Protein AF-A0A356BZ86-F1 (afdb_monomer)

Radius of gyration: 34.27 Å; Cα contacts (8 Å, |Δi|>4): 1468; chains: 1; bounding box: 100×62×90 Å

Structure (mmCIF, N/CA/C/O backbone):
data_AF-A0A356BZ86-F1
#
_entry.id   AF-A0A356BZ86-F1
#
loop_
_atom_site.group_PDB
_atom_site.id
_atom_site.type_symbol
_atom_site.label_atom_id
_atom_site.label_alt_id
_atom_site.label_comp_id
_atom_site.label_asym_id
_atom_site.label_entity_id
_atom_site.label_seq_id
_atom_site.pdbx_PDB_ins_code
_atom_site.Cartn_x
_atom_site.Cartn_y
_atom_site.Cartn_z
_atom_site.occupancy
_atom_site.B_iso_or_equiv
_atom_site.auth_seq_id
_atom_site.auth_comp_id
_atom_site.auth_asym_id
_atom_site.auth_atom_id
_atom_site.pdbx_PDB_model_num
ATOM 1 N N . MET A 1 1 ? -15.240 26.968 10.971 1.00 77.94 1 MET A N 1
ATOM 2 C CA . MET A 1 1 ? -14.018 27.022 10.134 1.00 77.94 1 MET A CA 1
ATOM 3 C C . MET A 1 1 ? -12.822 26.369 10.818 1.00 77.94 1 MET A C 1
ATOM 5 O O . MET A 1 1 ? -12.340 25.398 10.260 1.00 77.94 1 MET A O 1
ATOM 9 N N . PHE A 1 2 ? -12.361 26.828 11.994 1.00 88.19 2 PHE A N 1
ATOM 10 C CA . PHE A 1 2 ? -11.253 26.164 12.712 1.00 88.19 2 PHE A CA 1
ATOM 11 C C . PHE A 1 2 ? -11.551 24.690 13.032 1.00 88.19 2 PHE A C 1
ATOM 13 O O . PHE A 1 2 ? -10.760 23.823 12.690 1.00 88.19 2 PHE A O 1
ATOM 20 N N . GLU A 1 3 ? -12.741 24.412 13.564 1.00 87.81 3 GLU A N 1
ATOM 21 C CA . GLU A 1 3 ? -13.238 23.054 13.823 1.00 87.81 3 GLU A CA 1
ATOM 22 C C . GLU A 1 3 ? -13.170 22.153 12.575 1.00 87.81 3 GLU A C 1
ATOM 24 O O . GLU A 1 3 ? -12.602 21.067 12.616 1.00 87.81 3 GLU A O 1
ATOM 29 N N . ASN A 1 4 ? -13.647 22.643 11.422 1.00 91.81 4 ASN A N 1
ATOM 30 C CA . ASN A 1 4 ? -13.564 21.908 10.160 1.00 91.81 4 ASN A CA 1
ATOM 31 C C . ASN A 1 4 ? -12.112 21.606 9.767 1.00 91.81 4 ASN A C 1
ATOM 33 O O . ASN A 1 4 ? -11.821 20.534 9.245 1.00 91.81 4 ASN A O 1
ATOM 37 N N . LEU A 1 5 ? -11.199 22.559 9.972 1.00 92.50 5 LEU A N 1
ATOM 38 C CA . LEU A 1 5 ? -9.785 22.362 9.667 1.00 92.50 5 LEU A CA 1
ATOM 39 C C . LEU A 1 5 ? -9.164 21.313 10.588 1.00 92.50 5 LEU A C 1
ATOM 41 O O . LEU A 1 5 ? -8.425 20.471 10.089 1.00 92.50 5 LEU A O 1
ATOM 45 N N . ALA A 1 6 ? -9.487 21.328 11.882 1.00 92.69 6 ALA A N 1
ATOM 46 C CA . ALA A 1 6 ? -9.003 20.338 12.840 1.00 92.69 6 ALA A CA 1
ATOM 47 C C . ALA A 1 6 ? -9.499 18.925 12.494 1.00 92.69 6 ALA A C 1
ATOM 49 O O . ALA A 1 6 ? -8.680 18.015 12.342 1.00 92.69 6 ALA A O 1
ATOM 50 N N . ALA A 1 7 ? -10.805 18.770 12.243 1.00 93.00 7 ALA A N 1
ATOM 51 C CA . ALA A 1 7 ? -11.399 17.496 11.841 1.00 93.00 7 ALA A CA 1
ATOM 52 C C . ALA A 1 7 ? -10.799 16.985 10.522 1.00 93.00 7 ALA A C 1
ATOM 54 O O . ALA A 1 7 ? -10.361 15.837 10.432 1.00 93.00 7 ALA A O 1
ATOM 55 N N . LYS A 1 8 ? -10.676 17.855 9.510 1.00 95.50 8 LYS A N 1
ATOM 56 C CA . LYS A 1 8 ? -10.044 17.497 8.234 1.00 95.50 8 LYS A CA 1
ATOM 57 C C . LYS A 1 8 ? -8.578 17.106 8.416 1.00 95.50 8 LYS A C 1
ATOM 59 O O . LYS A 1 8 ? -8.163 16.078 7.893 1.00 95.50 8 LYS A O 1
ATOM 64 N N . ALA A 1 9 ? -7.785 17.916 9.113 1.00 96.12 9 ALA A N 1
ATOM 65 C CA . ALA A 1 9 ? -6.354 17.677 9.283 1.00 96.12 9 ALA A CA 1
ATOM 66 C C . ALA A 1 9 ? -6.090 16.380 10.058 1.00 96.12 9 ALA A C 1
ATOM 68 O O . ALA A 1 9 ? -5.266 15.576 9.625 1.00 96.12 9 ALA A O 1
ATOM 69 N N . GLY A 1 10 ? -6.837 16.144 11.143 1.00 95.62 10 GLY A N 1
ATOM 70 C CA . GLY A 1 10 ? -6.778 14.894 11.897 1.00 95.62 10 GLY A CA 1
ATOM 71 C C . GLY A 1 10 ? -7.154 13.688 11.036 1.00 95.62 10 GLY A C 1
ATOM 72 O O . GLY A 1 10 ? -6.428 12.701 11.024 1.00 95.62 10 GLY A O 1
ATOM 73 N N . GLY A 1 11 ? -8.223 13.793 10.242 1.00 97.12 11 GLY A N 1
ATOM 74 C CA . GLY A 1 11 ? -8.648 12.718 9.343 1.00 97.12 11 GLY A CA 1
ATOM 75 C C . GLY A 1 11 ? -7.636 12.429 8.228 1.00 97.12 11 GLY A C 1
ATOM 76 O O . GLY A 1 11 ? -7.368 11.268 7.929 1.00 97.12 11 GLY A O 1
ATOM 77 N N . VAL A 1 12 ? -7.015 13.466 7.652 1.00 98.50 12 VAL A N 1
ATOM 78 C CA . VAL A 1 12 ? -5.921 13.321 6.673 1.00 98.50 12 VAL A CA 1
ATOM 79 C C . VAL A 1 12 ? -4.730 12.602 7.291 1.00 98.50 12 VAL A C 1
ATOM 81 O O . VAL A 1 12 ? -4.177 11.701 6.665 1.00 98.50 12 VAL A O 1
ATOM 84 N N . LEU A 1 13 ? -4.344 12.974 8.512 1.00 98.06 13 LEU A N 1
ATOM 85 C CA . LEU A 1 13 ? -3.252 12.318 9.220 1.00 98.06 13 LEU A CA 1
ATOM 86 C C . LEU A 1 13 ? -3.573 10.838 9.474 1.00 98.06 13 LEU A C 1
ATOM 88 O O . LEU A 1 13 ? -2.771 9.977 9.121 1.00 98.06 13 LEU A O 1
ATOM 92 N N . SER A 1 14 ? -4.761 10.534 10.004 1.00 97.62 14 SER A N 1
ATOM 93 C CA . SER A 1 14 ? -5.192 9.158 10.270 1.00 97.62 14 SER A CA 1
ATOM 94 C C . SER A 1 14 ? -5.245 8.299 9.006 1.00 97.62 14 SER A C 1
ATOM 96 O O . SER A 1 14 ? -4.733 7.181 9.015 1.00 97.62 14 SER A O 1
ATOM 98 N N . LEU A 1 15 ? -5.805 8.812 7.905 1.00 98.50 15 LEU A N 1
ATOM 99 C CA . LEU A 1 15 ? -5.862 8.065 6.648 1.00 98.50 15 LEU A CA 1
ATOM 100 C C . LEU A 1 15 ? -4.471 7.879 6.029 1.00 98.50 15 LEU A C 1
ATOM 102 O O . LEU A 1 15 ? -4.151 6.784 5.581 1.00 98.50 15 LEU A O 1
ATOM 106 N N . ARG A 1 16 ? -3.607 8.900 6.044 1.00 97.69 16 ARG A N 1
ATOM 107 C CA . ARG A 1 16 ? -2.224 8.744 5.565 1.00 97.69 16 ARG A CA 1
ATOM 108 C C . ARG A 1 16 ? -1.456 7.703 6.369 1.00 97.69 16 ARG A C 1
ATOM 110 O O . ARG A 1 16 ? -0.742 6.918 5.763 1.00 97.69 16 ARG A O 1
ATOM 117 N N . HIS A 1 17 ? -1.628 7.662 7.690 1.00 97.44 17 HIS A N 1
ATOM 118 C CA . HIS A 1 17 ? -1.017 6.622 8.518 1.00 97.44 17 HIS A CA 1
ATOM 119 C C . HIS A 1 17 ? -1.532 5.226 8.179 1.00 97.44 17 HIS A C 1
ATOM 121 O O . HIS A 1 17 ? -0.727 4.307 8.085 1.00 97.44 17 HIS A O 1
ATOM 127 N N . LEU A 1 18 ? -2.842 5.060 7.964 1.00 97.25 18 LEU A N 1
ATOM 128 C CA . LEU A 1 18 ? -3.399 3.782 7.517 1.00 97.25 18 LEU A CA 1
ATOM 129 C C . LEU A 1 18 ? -2.769 3.339 6.191 1.00 97.25 18 LEU A C 1
ATOM 131 O O . LEU A 1 18 ? -2.313 2.205 6.098 1.00 97.25 18 LEU A O 1
ATOM 135 N N . LEU A 1 19 ? -2.728 4.231 5.198 1.00 95.56 19 LEU A N 1
ATOM 136 C CA . LEU A 1 19 ? -2.209 3.921 3.864 1.00 95.56 19 LEU A CA 1
ATOM 137 C C . LEU A 1 19 ? -0.708 3.608 3.902 1.00 95.56 19 LEU A C 1
ATOM 139 O O . LEU A 1 19 ? -0.278 2.596 3.365 1.00 95.56 19 LEU A O 1
ATOM 143 N N . TRP A 1 20 ? 0.070 4.443 4.595 1.00 93.06 20 TRP A N 1
ATOM 144 C CA . TRP A 1 20 ? 1.521 4.306 4.707 1.00 93.06 20 TRP A CA 1
ATOM 145 C C . TRP A 1 20 ? 1.938 3.063 5.495 1.00 93.06 20 TRP A C 1
ATOM 147 O O . TRP A 1 20 ? 2.790 2.311 5.047 1.00 93.06 20 TRP A O 1
ATOM 157 N N . ASN A 1 21 ? 1.348 2.826 6.670 1.00 90.94 21 ASN A N 1
ATOM 158 C CA . ASN A 1 21 ? 1.785 1.739 7.553 1.00 90.94 21 ASN A CA 1
ATOM 159 C C . ASN A 1 21 ? 1.389 0.344 7.048 1.00 90.94 21 ASN A C 1
ATOM 161 O O . ASN A 1 21 ? 1.804 -0.645 7.644 1.00 90.94 21 ASN A O 1
ATOM 165 N N . ASN A 1 22 ? 0.538 0.264 6.022 1.00 86.62 22 ASN A N 1
ATOM 166 C CA . ASN A 1 22 ? 0.041 -0.995 5.471 1.00 86.62 22 ASN A CA 1
ATOM 167 C C . ASN A 1 22 ? 0.338 -1.132 3.969 1.00 86.62 22 ASN A C 1
ATOM 169 O O . ASN A 1 22 ? -0.244 -2.008 3.337 1.00 86.62 22 ASN A O 1
ATOM 173 N N . ASP A 1 23 ? 1.185 -0.261 3.405 1.00 85.75 23 ASP A N 1
ATOM 174 C CA . ASP A 1 23 ? 1.565 -0.264 1.984 1.00 85.75 23 ASP A CA 1
ATOM 175 C C . ASP A 1 23 ? 0.353 -0.302 1.026 1.00 85.75 23 ASP A C 1
ATOM 177 O O . ASP A 1 23 ? 0.326 -1.025 0.031 1.00 85.75 23 ASP A O 1
ATOM 181 N N . ILE A 1 24 ? -0.692 0.473 1.340 1.00 89.75 24 ILE A N 1
ATOM 182 C CA . ILE A 1 24 ? -1.927 0.524 0.546 1.00 89.75 24 ILE A CA 1
ATOM 183 C C . ILE A 1 24 ? -1.834 1.674 -0.453 1.00 89.75 24 ILE A C 1
ATOM 185 O O . ILE A 1 24 ? -1.752 2.841 -0.055 1.00 89.75 24 ILE A O 1
ATOM 189 N N . ASP A 1 25 ? -1.947 1.365 -1.748 1.00 90.56 25 ASP A N 1
ATOM 190 C CA . ASP A 1 25 ? -2.087 2.387 -2.784 1.00 90.56 25 ASP A CA 1
ATOM 191 C C . ASP A 1 25 ? -3.388 3.189 -2.568 1.00 90.56 25 ASP A C 1
ATOM 193 O O . ASP A 1 25 ? -4.488 2.625 -2.656 1.00 90.56 25 ASP A O 1
ATOM 197 N N . PRO A 1 26 ? -3.303 4.514 -2.328 1.00 91.81 26 PRO A N 1
ATOM 198 C CA . PRO A 1 26 ? -4.475 5.359 -2.144 1.00 91.81 26 PRO A CA 1
ATOM 199 C C . PRO A 1 26 ? -5.478 5.286 -3.304 1.00 91.81 26 PRO A C 1
ATOM 201 O O . PRO A 1 26 ? -6.674 5.475 -3.070 1.00 91.81 26 PRO A O 1
ATOM 204 N N . ALA A 1 27 ? -5.025 5.028 -4.539 1.00 93.81 27 ALA A N 1
ATOM 205 C CA . ALA A 1 27 ? -5.895 4.961 -5.715 1.00 93.81 27 ALA A CA 1
ATOM 206 C C . ALA A 1 27 ? -6.819 3.732 -5.718 1.00 93.81 27 ALA A C 1
ATOM 208 O O . ALA A 1 27 ? -7.814 3.726 -6.440 1.00 93.81 27 ALA A O 1
ATOM 209 N N . THR A 1 28 ? -6.547 2.730 -4.880 1.00 95.06 28 THR A N 1
ATOM 210 C CA . THR A 1 28 ? -7.402 1.543 -4.732 1.00 95.06 28 THR A CA 1
ATOM 211 C C . THR A 1 28 ? -8.644 1.785 -3.875 1.00 95.06 28 THR A C 1
ATOM 213 O O . THR A 1 28 ? -9.505 0.912 -3.813 1.00 95.06 28 THR A O 1
ATOM 216 N N . VAL A 1 29 ? -8.746 2.932 -3.191 1.00 97.81 29 VAL A N 1
ATOM 217 C CA . VAL A 1 29 ? -9.903 3.286 -2.357 1.00 97.81 29 VAL A CA 1
ATOM 218 C C . VAL A 1 29 ? -11.045 3.789 -3.240 1.00 97.81 29 VAL A C 1
ATOM 220 O O . VAL A 1 29 ? -10.889 4.787 -3.943 1.00 97.81 29 VAL A O 1
ATOM 223 N N . ASP A 1 30 ? -12.214 3.154 -3.142 1.00 97.69 30 ASP A N 1
ATOM 224 C CA . ASP A 1 30 ? -13.394 3.495 -3.952 1.00 97.69 30 ASP A CA 1
ATOM 225 C C . ASP A 1 30 ? -14.344 4.461 -3.229 1.00 97.69 30 ASP A C 1
ATOM 227 O O . ASP A 1 30 ? -15.031 5.289 -3.840 1.00 97.69 30 ASP A O 1
ATOM 231 N N . TYR A 1 31 ? -14.414 4.347 -1.900 1.00 98.56 31 TYR A N 1
ATOM 232 C CA . TYR A 1 31 ? -15.347 5.119 -1.090 1.00 98.56 31 TYR A CA 1
ATOM 233 C C . TYR A 1 31 ? -14.775 5.451 0.284 1.00 98.56 31 TYR A C 1
ATOM 235 O O . TYR A 1 31 ? -14.094 4.637 0.907 1.00 98.56 31 TYR A O 1
ATOM 243 N N . ILE A 1 32 ? -15.089 6.641 0.786 1.00 98.75 32 ILE A N 1
ATOM 244 C CA . ILE A 1 32 ? -14.706 7.091 2.123 1.00 98.75 32 ILE A CA 1
ATOM 245 C C . ILE A 1 32 ? -15.975 7.429 2.909 1.00 98.75 32 ILE A C 1
ATOM 247 O O . ILE A 1 32 ? -16.809 8.215 2.458 1.00 98.75 32 ILE A O 1
ATOM 251 N N . ILE A 1 33 ? -16.103 6.850 4.100 1.00 98.31 33 ILE A N 1
ATOM 252 C CA . ILE A 1 33 ? -17.091 7.227 5.107 1.00 98.31 33 ILE A CA 1
ATOM 253 C C . ILE A 1 33 ? -16.356 7.964 6.214 1.00 98.31 33 ILE A C 1
ATOM 255 O O . ILE A 1 33 ? -15.575 7.373 6.962 1.00 98.31 33 ILE A O 1
ATOM 259 N N . GLU A 1 34 ? -16.603 9.261 6.325 1.00 97.06 34 GLU A N 1
ATOM 260 C CA . GLU A 1 34 ? -16.052 10.045 7.419 1.00 97.06 34 GLU A CA 1
ATOM 261 C C . GLU A 1 34 ? -17.035 10.059 8.596 1.00 97.06 34 GLU A C 1
ATOM 263 O O . GLU A 1 34 ? -18.243 10.182 8.405 1.00 97.06 34 GLU A O 1
ATOM 268 N N . THR A 1 35 ? -16.541 9.884 9.821 1.00 94.75 35 THR A N 1
ATOM 269 C CA . THR A 1 35 ? -17.389 9.630 10.993 1.00 94.75 35 THR A CA 1
ATOM 270 C C . THR A 1 35 ? -16.992 10.383 12.261 1.00 94.75 35 THR A C 1
ATOM 272 O O . THR A 1 35 ? -17.384 9.974 13.362 1.00 94.75 35 THR A O 1
ATOM 275 N N . SER A 1 36 ? -16.239 11.477 12.146 1.00 91.50 36 SER A N 1
ATOM 276 C CA . SER A 1 36 ? -16.062 12.385 13.280 1.00 91.50 36 SER A CA 1
ATOM 277 C C . SER A 1 36 ? -17.399 12.974 13.726 1.00 91.50 36 SER A C 1
ATOM 279 O O . SER A 1 36 ? -18.423 12.918 13.042 1.00 91.50 36 SER A O 1
ATOM 281 N N . GLU A 1 37 ? -17.404 13.543 14.921 1.00 86.50 37 GLU A N 1
ATOM 282 C CA . GLU A 1 37 ? -18.578 14.206 15.478 1.00 86.50 37 GLU A CA 1
ATOM 283 C C . GLU A 1 37 ? -18.874 15.586 14.862 1.00 86.50 37 GLU A C 1
ATOM 285 O O . GLU A 1 37 ? -19.966 16.114 15.077 1.00 86.50 37 GLU A O 1
ATOM 290 N N . GLU A 1 38 ? -17.953 16.162 14.078 1.00 87.88 38 GLU A N 1
ATOM 291 C CA . GLU A 1 38 ? -18.123 17.510 13.528 1.00 87.88 38 GLU A CA 1
ATOM 292 C C . GLU A 1 38 ? -19.039 17.526 12.301 1.00 87.88 38 GLU A C 1
ATOM 294 O O . GLU A 1 38 ? -18.866 16.767 11.348 1.00 87.88 38 GLU A O 1
ATOM 299 N N . ALA A 1 39 ? -20.003 18.445 12.269 1.00 88.12 39 ALA A N 1
ATOM 300 C CA . ALA A 1 39 ? -20.874 18.638 11.112 1.00 88.12 39 ALA A CA 1
ATOM 301 C C . ALA A 1 39 ? -20.284 19.685 10.155 1.00 88.12 39 ALA A C 1
ATOM 303 O O . ALA A 1 39 ? -20.329 20.884 10.434 1.00 88.12 39 ALA A O 1
ATOM 304 N N . ALA A 1 40 ? -19.786 19.237 8.997 1.00 88.44 40 ALA A N 1
ATOM 305 C CA . ALA A 1 40 ? -19.144 20.100 8.010 1.00 88.44 40 ALA A CA 1
ATOM 306 C C . ALA A 1 40 ? -20.049 21.263 7.586 1.00 88.44 40 ALA A C 1
ATOM 308 O O . ALA A 1 40 ? -21.185 21.057 7.150 1.00 88.44 40 ALA A O 1
ATOM 309 N N . GLY A 1 41 ? -19.536 22.486 7.654 1.00 86.50 41 GLY A N 1
ATOM 310 C CA . GLY A 1 41 ? -20.276 23.649 7.187 1.00 86.50 41 GLY A CA 1
ATOM 311 C C . GLY A 1 41 ? -19.740 24.978 7.683 1.00 86.50 41 GLY A C 1
ATOM 312 O O . GLY A 1 41 ? -18.649 25.059 8.257 1.00 86.50 41 GLY A O 1
ATOM 313 N N . ASP A 1 42 ? -20.510 26.026 7.436 1.00 86.12 42 ASP A N 1
ATOM 314 C CA . ASP A 1 42 ? -20.204 27.385 7.859 1.00 86.12 42 ASP A CA 1
ATOM 315 C C . ASP A 1 42 ? -21.178 27.855 8.955 1.00 86.12 42 ASP A C 1
ATOM 317 O O . ASP A 1 42 ? -21.802 27.056 9.658 1.00 86.12 42 ASP A O 1
ATOM 321 N N . MET A 1 43 ? -21.252 29.169 9.163 1.00 84.25 43 MET A N 1
ATOM 322 C CA . MET A 1 43 ? -22.156 29.763 10.146 1.00 84.25 43 MET A CA 1
ATOM 323 C C . MET A 1 43 ? -23.635 29.683 9.730 1.00 84.25 43 MET A C 1
ATOM 325 O O . MET A 1 43 ? -24.502 29.782 10.593 1.00 84.25 43 MET A O 1
ATOM 329 N N . ASN A 1 44 ? -23.923 29.496 8.441 1.00 85.88 44 ASN A N 1
ATOM 330 C CA . ASN A 1 44 ? -25.271 29.501 7.878 1.00 85.88 44 ASN A CA 1
ATOM 331 C C . ASN A 1 44 ? -25.837 28.085 7.725 1.00 85.88 44 ASN A C 1
ATOM 333 O O . ASN A 1 44 ? -27.021 27.870 7.981 1.00 85.88 44 ASN A O 1
ATOM 337 N N . GLN A 1 45 ? -25.011 27.115 7.320 1.00 84.44 45 GLN A N 1
ATOM 338 C CA . GLN A 1 45 ? -25.437 25.733 7.110 1.00 84.44 45 GLN A CA 1
ATOM 339 C C . GLN A 1 45 ? -24.352 24.745 7.548 1.00 84.44 45 GLN A C 1
ATOM 341 O O . GLN A 1 45 ? -23.238 24.753 7.026 1.00 84.44 45 GLN A O 1
ATOM 346 N N . ARG A 1 46 ? -24.709 23.849 8.477 1.00 85.94 46 ARG A N 1
ATOM 347 C CA . ARG A 1 46 ? -23.891 22.704 8.910 1.00 85.94 46 ARG A CA 1
ATOM 348 C C . ARG A 1 46 ? -24.496 21.382 8.448 1.00 85.94 46 ARG A C 1
ATOM 350 O O . ARG A 1 46 ? -25.705 21.279 8.274 1.00 85.94 46 ARG A O 1
ATOM 357 N N . GLY A 1 47 ? -23.638 20.383 8.250 1.00 83.62 47 GLY A N 1
ATOM 358 C CA . GLY A 1 47 ? -23.997 19.067 7.713 1.00 83.62 47 GLY A CA 1
ATOM 359 C C . GLY A 1 47 ? -24.136 19.019 6.186 1.00 83.62 47 GLY A C 1
ATOM 360 O O . GLY A 1 47 ? -24.595 18.013 5.662 1.00 83.62 47 GLY A O 1
ATOM 361 N N . GLY A 1 48 ? -23.773 20.095 5.475 1.00 79.69 48 GLY A N 1
ATOM 362 C CA . GLY A 1 48 ? -23.817 20.165 4.005 1.00 79.69 48 GLY A CA 1
ATOM 363 C C . GLY A 1 48 ? -22.454 20.016 3.317 1.00 79.69 48 GLY A C 1
ATOM 364 O O . GLY A 1 48 ? -22.401 19.844 2.101 1.00 79.69 48 GLY A O 1
ATOM 365 N N . GLY A 1 49 ? -21.350 20.111 4.069 1.00 78.81 49 GLY A N 1
ATOM 366 C CA . GLY A 1 49 ? -20.005 19.836 3.554 1.00 78.81 49 GLY A CA 1
ATOM 367 C C . GLY A 1 49 ? -19.685 18.337 3.522 1.00 78.81 49 GLY A C 1
ATOM 368 O O . GLY A 1 49 ? -20.453 17.529 4.029 1.00 78.81 49 GLY A O 1
ATOM 369 N N . ASN A 1 50 ? -18.550 17.976 2.919 1.00 89.50 50 ASN A N 1
ATOM 370 C CA . ASN A 1 50 ? -18.133 16.582 2.748 1.00 89.50 50 ASN A CA 1
ATOM 371 C C . ASN A 1 50 ? -16.677 16.408 3.203 1.00 89.50 50 ASN A C 1
ATOM 373 O O . ASN A 1 50 ? -15.738 16.668 2.436 1.00 89.50 50 ASN A O 1
ATOM 377 N N . PHE A 1 51 ? -16.486 16.022 4.467 1.00 95.56 51 PHE A N 1
ATOM 378 C CA . PHE A 1 51 ? -15.152 15.765 4.998 1.00 95.56 51 PHE A CA 1
ATOM 379 C C . PHE A 1 51 ? -14.503 14.578 4.304 1.00 95.56 51 PHE A C 1
ATOM 381 O O . PHE A 1 51 ? -13.341 14.713 3.914 1.00 95.56 51 PHE A O 1
ATOM 388 N N . ALA A 1 52 ? -15.243 13.489 4.081 1.00 97.00 52 ALA A N 1
ATOM 389 C CA . ALA A 1 52 ? -14.748 12.279 3.428 1.00 97.00 52 ALA A CA 1
ATOM 390 C C . ALA A 1 52 ? -14.005 12.581 2.119 1.00 97.00 52 ALA A C 1
ATOM 392 O O . ALA A 1 52 ? -12.828 12.248 1.965 1.00 97.00 52 ALA A O 1
ATOM 393 N N . LYS A 1 53 ? -14.653 13.315 1.209 1.00 95.31 53 LYS A N 1
ATOM 394 C CA . LYS A 1 53 ? -14.072 13.717 -0.076 1.00 95.31 53 LYS A CA 1
ATOM 395 C C . LYS A 1 53 ? -12.894 14.669 0.107 1.00 95.31 53 LYS A C 1
ATOM 397 O O . LYS A 1 53 ? -11.879 14.533 -0.569 1.00 95.31 53 LYS A O 1
ATOM 402 N N . SER A 1 54 ? -12.998 15.612 1.044 1.00 96.06 54 SER A N 1
ATOM 403 C CA . SER A 1 54 ? -11.924 16.574 1.315 1.00 96.06 54 SER A CA 1
ATOM 404 C C . SER A 1 54 ? -10.661 15.924 1.905 1.00 96.06 54 SER A C 1
ATOM 406 O O . SER A 1 54 ? -9.555 16.421 1.684 1.00 96.06 54 SER A O 1
ATOM 408 N N . ILE A 1 55 ? -10.827 14.837 2.665 1.00 98.38 55 ILE A N 1
ATOM 409 C CA . ILE A 1 55 ? -9.750 14.021 3.227 1.00 98.38 55 ILE A CA 1
ATOM 410 C C . ILE A 1 55 ? -9.145 13.163 2.114 1.00 98.38 55 ILE A C 1
ATOM 412 O O . ILE A 1 55 ? -7.934 13.226 1.907 1.00 98.38 55 ILE A O 1
ATOM 416 N N . GLY A 1 56 ? -9.977 12.456 1.339 1.00 97.75 56 GLY A N 1
ATOM 417 C CA . GLY A 1 56 ? -9.544 11.658 0.187 1.00 97.75 56 GLY A CA 1
ATOM 418 C C . GLY A 1 56 ? -8.709 12.453 -0.817 1.00 97.75 56 GLY A C 1
ATOM 419 O O . GLY A 1 56 ? -7.636 12.003 -1.214 1.00 97.75 56 GLY A O 1
ATOM 420 N N . GLU A 1 57 ? -9.124 13.687 -1.126 1.00 96.94 57 GLU A N 1
ATOM 421 C CA . GLU A 1 57 ? -8.377 14.626 -1.978 1.00 96.94 57 GLU A CA 1
ATOM 422 C C . GLU A 1 57 ? -6.939 14.840 -1.476 1.00 96.94 57 GLU A C 1
ATOM 424 O O . GLU A 1 57 ? -5.986 14.818 -2.253 1.00 96.94 57 GLU A O 1
ATOM 429 N N . LYS A 1 58 ? -6.753 15.029 -0.164 1.00 97.88 58 LYS A N 1
ATOM 430 C CA . LYS A 1 58 ? -5.425 15.267 0.424 1.00 97.88 58 LYS A CA 1
ATOM 431 C C . LYS A 1 58 ? -4.625 13.991 0.660 1.00 97.88 58 LYS A C 1
ATOM 433 O O . LYS A 1 58 ? -3.399 14.071 0.782 1.00 97.88 58 LYS A O 1
ATOM 438 N N . CYS A 1 59 ? -5.277 12.837 0.687 1.00 96.62 59 CYS A N 1
ATOM 439 C CA . CYS A 1 59 ? -4.620 11.536 0.793 1.00 96.62 59 CYS A CA 1
ATOM 440 C C . CYS A 1 59 ? -4.301 10.905 -0.569 1.00 96.62 59 CYS A C 1
ATOM 442 O O . CYS A 1 59 ? -3.597 9.904 -0.614 1.00 96.62 59 CYS A O 1
ATOM 444 N N . GLY A 1 60 ? -4.739 11.512 -1.677 1.00 93.31 60 GLY A N 1
ATOM 445 C CA . GLY A 1 60 ? -4.485 10.994 -3.021 1.00 93.31 60 GLY A CA 1
ATOM 446 C C . GLY A 1 60 ? -5.390 9.825 -3.408 1.00 93.31 60 GLY A C 1
ATOM 447 O O . GLY A 1 60 ? -5.040 9.085 -4.321 1.00 93.31 60 GLY A O 1
ATOM 448 N N . CYS A 1 61 ? -6.539 9.666 -2.745 1.00 95.75 61 CYS A N 1
ATOM 449 C CA . CYS A 1 61 ? -7.552 8.668 -3.088 1.00 95.75 61 CYS A CA 1
ATOM 450 C C . CYS A 1 61 ? -8.339 9.120 -4.325 1.00 95.75 61 CYS A C 1
ATOM 452 O O . CYS A 1 61 ? -9.499 9.514 -4.230 1.00 95.75 61 CYS A O 1
ATOM 454 N N . ILE A 1 62 ? -7.671 9.146 -5.479 1.00 93.62 62 ILE A N 1
ATOM 455 C CA . ILE A 1 62 ? -8.163 9.782 -6.712 1.00 93.62 62 ILE A CA 1
ATOM 456 C C . ILE A 1 62 ? -9.445 9.151 -7.267 1.00 93.62 62 ILE A C 1
ATOM 458 O O . ILE A 1 62 ? -10.235 9.849 -7.897 1.00 93.62 62 ILE A O 1
ATOM 462 N N . ASN A 1 63 ? -9.664 7.863 -6.997 1.00 94.69 63 ASN A N 1
ATOM 463 C CA . ASN A 1 63 ? -10.844 7.121 -7.436 1.00 94.69 63 ASN A CA 1
ATOM 464 C C . ASN A 1 63 ? -11.975 7.147 -6.396 1.00 94.69 63 ASN A C 1
ATOM 466 O O . ASN A 1 63 ? -13.091 6.722 -6.690 1.00 94.69 63 ASN A O 1
ATOM 470 N N . ALA A 1 64 ? -11.715 7.684 -5.199 1.00 96.94 64 ALA A N 1
ATOM 471 C CA . ALA A 1 64 ? -12.678 7.670 -4.118 1.00 96.94 64 ALA A CA 1
ATOM 472 C C . ALA A 1 64 ? -13.727 8.777 -4.263 1.00 96.94 64 ALA A C 1
ATOM 474 O O . ALA A 1 64 ? -13.421 9.960 -4.448 1.00 96.94 64 ALA A O 1
ATOM 475 N N . THR A 1 65 ? -14.987 8.411 -4.048 1.00 97.00 65 THR A N 1
ATOM 476 C CA . THR A 1 65 ? -16.013 9.358 -3.593 1.00 97.00 65 THR A CA 1
ATOM 477 C C . THR A 1 65 ? -16.261 9.161 -2.092 1.00 97.00 65 THR A C 1
ATOM 479 O O . THR A 1 65 ? -15.544 8.411 -1.433 1.00 97.00 65 THR A O 1
ATOM 482 N N . GLY A 1 66 ? -17.218 9.862 -1.490 1.00 95.81 66 GLY A N 1
ATOM 483 C CA . GLY A 1 66 ? -17.465 9.672 -0.064 1.00 95.81 66 GLY A CA 1
ATOM 484 C C . GLY A 1 66 ? -18.607 10.483 0.512 1.00 95.81 66 GLY A C 1
ATOM 485 O O . GLY A 1 66 ? -19.138 11.390 -0.137 1.00 95.81 66 GLY A O 1
ATOM 486 N N . SER A 1 67 ? -18.972 10.143 1.742 1.00 95.62 67 SER A N 1
ATOM 487 C CA . SER A 1 67 ? -19.992 10.830 2.530 1.00 95.62 67 SER A CA 1
ATOM 488 C C . SER A 1 67 ? -19.666 10.802 4.021 1.00 95.62 67 SER A C 1
ATOM 490 O O . SER A 1 67 ? -18.834 10.024 4.486 1.00 95.62 67 SER A O 1
ATOM 492 N N . ASP A 1 68 ? -20.346 11.662 4.771 1.00 94.81 68 ASP A N 1
ATOM 493 C CA . ASP A 1 68 ? -20.150 11.819 6.204 1.00 94.81 68 ASP A CA 1
ATOM 494 C C . ASP A 1 68 ? -21.302 11.115 6.949 1.00 94.81 68 ASP A C 1
ATOM 496 O O . ASP A 1 68 ? -22.478 11.346 6.664 1.00 94.81 68 ASP A O 1
ATOM 500 N N . THR A 1 69 ? -20.985 10.249 7.914 1.00 93.06 69 THR A N 1
ATOM 501 C CA . THR A 1 69 ? -21.953 9.571 8.793 1.00 93.06 69 THR A CA 1
ATOM 502 C C . THR A 1 69 ? -21.854 10.141 10.205 1.00 93.06 69 THR A C 1
ATOM 504 O O . THR A 1 69 ? -20.764 10.297 10.754 1.00 93.06 69 THR A O 1
ATOM 507 N N . ARG A 1 70 ? -22.996 10.476 10.820 1.00 89.19 70 ARG A N 1
ATOM 508 C CA . ARG A 1 70 ? -23.051 11.140 12.132 1.00 89.19 70 ARG A CA 1
ATOM 509 C C . ARG A 1 70 ? -23.975 10.406 13.089 1.00 89.19 70 ARG A C 1
ATOM 511 O O . ARG A 1 70 ? -25.165 10.295 12.832 1.00 89.19 70 ARG A O 1
ATOM 518 N N . SER A 1 71 ? -23.415 9.938 14.202 1.00 88.88 71 SER A N 1
ATOM 519 C CA . SER A 1 71 ? -24.166 9.346 15.323 1.00 88.88 71 SER A CA 1
ATOM 520 C C . SER A 1 71 ? -23.333 9.369 16.619 1.00 88.88 71 SER A C 1
ATOM 522 O O . SER A 1 71 ? -23.319 8.433 17.417 1.00 88.88 71 SER A O 1
ATOM 524 N N . PHE A 1 72 ? -22.561 10.447 16.816 1.00 87.12 72 PHE A N 1
ATOM 525 C CA . PHE A 1 72 ? -21.700 10.635 17.991 1.00 87.12 72 PHE A CA 1
ATOM 526 C C . PHE A 1 72 ? -20.826 9.387 18.269 1.00 87.12 72 PHE A C 1
ATOM 528 O O . PHE A 1 72 ? -20.229 8.857 17.332 1.00 87.12 72 PHE A O 1
ATOM 535 N N . CYS A 1 73 ? -20.780 8.868 19.503 1.00 89.69 73 CYS A N 1
ATOM 536 C CA . CYS A 1 73 ? -20.003 7.666 19.833 1.00 89.69 73 CYS A CA 1
ATOM 537 C C . CYS A 1 73 ? -20.450 6.380 19.118 1.00 89.69 73 CYS A C 1
ATOM 539 O O . CYS A 1 73 ? -19.682 5.422 19.062 1.00 89.69 73 CYS A O 1
ATOM 541 N N . ALA A 1 74 ? -21.663 6.331 18.560 1.00 92.88 74 ALA A N 1
ATOM 542 C CA . ALA A 1 74 ? -22.109 5.212 17.730 1.00 92.88 74 ALA A CA 1
ATOM 543 C C . ALA A 1 74 ? -21.745 5.388 16.244 1.00 92.88 74 ALA A C 1
ATOM 545 O O . ALA A 1 74 ? -21.763 4.409 15.496 1.00 92.88 74 ALA A O 1
ATOM 546 N N . GLY A 1 75 ? -21.366 6.600 15.817 1.00 93.75 75 GLY A N 1
ATOM 547 C CA . GLY A 1 75 ? -20.999 6.930 14.435 1.00 93.75 75 GLY A CA 1
ATOM 548 C C . GLY A 1 75 ? -19.969 5.973 13.829 1.00 93.75 75 GLY A C 1
ATOM 549 O O . GLY A 1 75 ? -20.231 5.423 12.758 1.00 93.75 75 GLY A O 1
ATOM 550 N N . PRO A 1 76 ? -18.846 5.692 14.514 1.00 95.88 76 PRO A N 1
ATOM 551 C CA . PRO A 1 76 ? -17.850 4.741 14.031 1.00 95.88 76 PRO A CA 1
ATOM 552 C C . PRO A 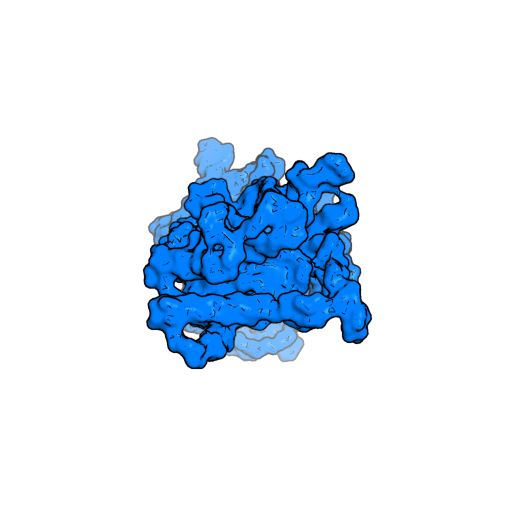1 76 ? -18.421 3.356 13.732 1.00 95.88 76 PRO A C 1
ATOM 554 O O . PRO A 1 76 ? -18.162 2.804 12.667 1.00 95.88 76 PRO A O 1
ATOM 557 N N . ALA A 1 77 ? -19.237 2.805 14.635 1.00 96.94 77 ALA A N 1
ATOM 558 C CA . ALA A 1 77 ? -19.824 1.482 14.447 1.00 96.94 77 ALA A CA 1
ATOM 559 C C . ALA A 1 77 ? -20.855 1.479 13.306 1.00 96.94 77 ALA A C 1
ATOM 561 O O . ALA A 1 77 ? -20.854 0.564 12.485 1.00 96.94 77 ALA A O 1
ATOM 562 N N . HIS A 1 78 ? -21.670 2.536 13.191 1.00 97.06 78 HIS A N 1
ATOM 563 C CA . HIS A 1 78 ? -22.543 2.745 12.033 1.00 97.06 78 HIS A CA 1
ATOM 564 C C . HIS A 1 78 ? -21.754 2.774 10.723 1.00 97.06 78 HIS A C 1
ATOM 566 O O . HIS A 1 78 ? -22.139 2.121 9.757 1.00 97.06 78 HIS A O 1
ATOM 572 N N . SER A 1 79 ? -20.637 3.494 10.698 1.00 97.69 79 SER A N 1
ATOM 573 C CA . SER A 1 79 ? -19.806 3.654 9.507 1.00 97.69 79 SER A CA 1
ATOM 574 C C . SER A 1 79 ? -19.134 2.350 9.092 1.00 97.69 79 SER A C 1
ATOM 576 O O . SER A 1 79 ? -19.116 2.038 7.906 1.00 97.69 79 SER A O 1
ATOM 578 N N . VAL A 1 80 ? -18.667 1.540 10.049 1.00 98.31 80 VAL A N 1
ATOM 579 C CA . VAL A 1 80 ? -18.141 0.194 9.768 1.00 98.31 80 VAL A CA 1
ATOM 580 C C . VAL A 1 80 ? -19.231 -0.722 9.209 1.00 98.31 80 VAL A C 1
ATOM 582 O O . VAL A 1 80 ? -18.994 -1.413 8.219 1.00 98.31 80 VAL A O 1
ATOM 585 N N . ILE A 1 81 ? -20.443 -0.702 9.772 1.00 98.25 81 ILE A N 1
ATOM 586 C CA . ILE A 1 81 ? -21.574 -1.495 9.259 1.00 98.25 81 ILE A CA 1
ATOM 587 C C . ILE A 1 81 ? -21.960 -1.047 7.843 1.00 98.25 81 ILE A C 1
ATOM 589 O O . ILE A 1 81 ? -22.154 -1.890 6.967 1.00 98.25 81 ILE A O 1
ATOM 593 N N . ASN A 1 82 ? -22.020 0.264 7.596 1.00 98.19 82 ASN A N 1
ATOM 594 C CA . ASN A 1 82 ? -22.308 0.824 6.276 1.00 98.19 82 ASN A CA 1
ATOM 595 C C . ASN A 1 82 ? -21.231 0.427 5.255 1.00 98.19 82 ASN A C 1
ATOM 597 O O . ASN A 1 82 ? -21.570 -0.060 4.179 1.00 98.19 82 ASN A O 1
ATOM 601 N N . ALA A 1 83 ? -19.948 0.566 5.607 1.00 98.50 83 ALA A N 1
ATOM 602 C CA . ALA A 1 83 ? -18.827 0.142 4.770 1.00 98.50 83 ALA A CA 1
ATOM 603 C C . ALA A 1 83 ? -18.894 -1.359 4.456 1.00 98.50 83 ALA A C 1
ATOM 605 O O . ALA A 1 83 ? -18.802 -1.752 3.297 1.00 98.50 83 ALA A O 1
ATOM 606 N N . THR A 1 84 ? -19.157 -2.188 5.469 1.00 98.25 84 THR A N 1
ATOM 607 C CA . THR A 1 84 ? -19.321 -3.641 5.306 1.00 98.25 84 THR A CA 1
ATOM 608 C C . THR A 1 84 ? -20.481 -3.969 4.365 1.00 98.25 84 THR A C 1
ATOM 610 O O . THR A 1 84 ? -20.355 -4.848 3.518 1.00 98.25 84 THR A O 1
ATOM 613 N N . GLY A 1 85 ? -21.607 -3.257 4.475 1.00 97.44 85 GLY A N 1
ATOM 614 C CA . GLY A 1 85 ? -22.750 -3.416 3.575 1.00 97.44 85 GLY A CA 1
ATOM 615 C C . GLY A 1 85 ? -22.414 -3.063 2.124 1.00 97.44 85 GLY A C 1
ATOM 616 O O . GLY A 1 85 ? -22.732 -3.837 1.221 1.00 97.44 85 GLY A O 1
ATOM 617 N N . LEU A 1 86 ? -21.727 -1.936 1.904 1.00 97.94 86 LEU A N 1
ATOM 618 C CA . LEU A 1 86 ? -21.276 -1.502 0.577 1.00 97.94 86 LEU A CA 1
ATOM 619 C C . LEU A 1 86 ? -20.339 -2.531 -0.062 1.00 97.94 86 LEU A C 1
ATOM 621 O O . LEU A 1 86 ? -20.576 -2.943 -1.198 1.00 97.94 86 LEU A O 1
ATOM 625 N N . VAL A 1 87 ? -19.348 -3.008 0.692 1.00 97.50 87 VAL A N 1
ATOM 626 C CA . VAL A 1 87 ? -18.402 -4.030 0.230 1.00 97.50 87 VAL A CA 1
ATOM 627 C C . VAL A 1 87 ? -19.104 -5.350 -0.064 1.00 97.50 87 VAL A C 1
ATOM 629 O O . VAL A 1 87 ? -18.984 -5.895 -1.159 1.00 97.50 87 VAL A O 1
ATOM 632 N N . LYS A 1 88 ? -19.907 -5.852 0.881 1.00 94.62 88 LYS A N 1
ATOM 633 C CA . LYS A 1 88 ? -20.604 -7.136 0.732 1.00 94.62 88 LYS A CA 1
ATOM 634 C C . LYS A 1 88 ? -21.590 -7.143 -0.438 1.00 94.62 88 LYS A C 1
ATOM 636 O O . LYS A 1 88 ? -21.827 -8.192 -1.029 1.00 94.62 88 LYS A O 1
ATOM 641 N N . SER A 1 89 ? -22.174 -5.991 -0.766 1.00 95.88 89 SER A N 1
ATOM 642 C CA . SER A 1 89 ? -23.071 -5.848 -1.918 1.00 95.88 89 SER A CA 1
ATOM 643 C C . SER A 1 89 ? -22.352 -5.804 -3.272 1.00 95.88 89 SER A C 1
ATOM 645 O O . SER A 1 89 ? -23.016 -5.908 -4.301 1.00 95.88 89 SER A O 1
ATOM 647 N N . GLY A 1 90 ? -21.024 -5.642 -3.286 1.00 91.69 90 GLY A N 1
ATOM 648 C CA . GLY A 1 90 ? -20.231 -5.486 -4.505 1.00 91.69 90 GLY A CA 1
ATOM 649 C C . GLY A 1 90 ? -20.299 -4.090 -5.133 1.00 91.69 90 GLY A C 1
ATOM 650 O O . GLY A 1 90 ? -19.819 -3.916 -6.247 1.00 91.69 90 GLY A O 1
ATOM 651 N N . ILE A 1 91 ? -20.883 -3.095 -4.448 1.00 95.62 91 ILE A N 1
ATOM 652 C CA . ILE A 1 91 ? -20.918 -1.702 -4.932 1.00 95.62 91 ILE A CA 1
ATOM 653 C C . ILE A 1 91 ? -19.504 -1.108 -4.969 1.00 95.62 91 ILE A C 1
ATOM 655 O O . ILE A 1 91 ? -19.158 -0.405 -5.914 1.00 95.62 91 ILE A O 1
ATOM 659 N N . TYR A 1 92 ? -18.698 -1.399 -3.947 1.00 97.38 92 TYR A N 1
ATOM 660 C CA . TYR A 1 92 ? -17.311 -0.955 -3.820 1.00 97.38 92 TYR A CA 1
ATOM 661 C C . TYR A 1 92 ? -16.441 -2.116 -3.345 1.00 97.38 92 TYR A C 1
ATOM 663 O O . TYR A 1 92 ? -16.921 -2.979 -2.612 1.00 97.38 92 TYR A O 1
ATOM 671 N N . LYS A 1 93 ? -15.167 -2.137 -3.734 1.00 94.69 93 LYS A N 1
ATOM 672 C CA . LYS A 1 93 ? -14.201 -3.145 -3.285 1.00 94.69 93 LYS A CA 1
ATOM 673 C C . LYS A 1 93 ? -13.521 -2.713 -1.991 1.00 94.69 93 LYS A C 1
ATOM 675 O O . LYS A 1 93 ? -13.349 -3.538 -1.102 1.00 94.69 93 LYS A O 1
ATOM 680 N N . ASN A 1 94 ? -13.165 -1.435 -1.885 1.00 97.88 94 ASN A N 1
ATOM 681 C CA . ASN A 1 94 ? -12.381 -0.874 -0.791 1.00 97.88 94 ASN A CA 1
ATOM 682 C C . ASN A 1 94 ? -13.055 0.384 -0.237 1.00 97.88 94 ASN A C 1
ATOM 684 O O . ASN A 1 94 ? -13.094 1.431 -0.892 1.00 97.88 94 ASN A O 1
ATOM 688 N N . VAL A 1 95 ? -13.562 0.291 0.994 1.00 98.75 95 VAL A N 1
ATOM 689 C CA . VAL A 1 95 ? -14.231 1.395 1.687 1.00 98.75 95 VAL A CA 1
ATOM 690 C C . VAL A 1 95 ? -13.453 1.777 2.940 1.00 98.75 95 VAL A C 1
ATOM 692 O O . VAL A 1 95 ? -13.290 0.979 3.862 1.00 98.75 95 VAL A O 1
ATOM 695 N N . VAL A 1 96 ? -12.996 3.023 3.000 1.00 98.75 96 VAL A N 1
ATOM 696 C CA . VAL A 1 96 ? -12.322 3.580 4.176 1.00 98.75 96 VAL A CA 1
ATOM 697 C C . VAL A 1 96 ? -13.352 4.153 5.142 1.00 98.75 96 VAL A C 1
ATOM 699 O O . VAL A 1 96 ? -14.212 4.933 4.745 1.00 98.75 96 VAL A O 1
ATOM 702 N N . VAL A 1 97 ? -13.217 3.839 6.427 1.00 98.56 97 VAL A N 1
ATOM 703 C CA . VAL A 1 97 ? -13.896 4.534 7.526 1.00 98.56 97 VAL A CA 1
ATOM 704 C C . VAL A 1 97 ? -12.865 5.382 8.257 1.00 98.56 97 VAL A C 1
ATOM 706 O O . VAL A 1 97 ? -11.884 4.844 8.761 1.00 98.56 97 VAL A O 1
ATOM 709 N N . VAL A 1 98 ? -13.065 6.696 8.325 1.00 97.94 98 VAL A N 1
ATOM 710 C CA . VAL A 1 98 ? -12.080 7.633 8.891 1.00 97.94 98 VAL A CA 1
ATOM 711 C C . VAL A 1 98 ? -12.739 8.658 9.804 1.00 97.94 98 VAL A C 1
ATOM 713 O O . VAL A 1 98 ? -13.851 9.106 9.549 1.00 97.94 98 VAL A O 1
ATOM 716 N N . ALA A 1 99 ? -12.055 9.066 10.865 1.00 95.44 99 ALA A N 1
ATOM 717 C CA . ALA A 1 99 ? -12.467 10.202 11.678 1.00 95.44 99 ALA A CA 1
ATOM 718 C C . ALA A 1 99 ? -11.247 10.996 12.141 1.00 95.44 99 ALA A C 1
ATOM 720 O O . ALA A 1 99 ? -10.263 10.418 12.605 1.00 95.44 99 ALA A O 1
ATOM 721 N N . GLY A 1 100 ? -11.331 12.320 12.034 1.00 93.81 100 GLY A N 1
ATOM 722 C CA . GLY A 1 100 ? -10.379 13.241 12.652 1.00 93.81 100 GLY A CA 1
ATOM 723 C C . GLY A 1 100 ? -10.885 13.807 13.973 1.00 93.81 100 GLY A C 1
ATOM 724 O O . GLY A 1 100 ? -12.048 13.633 14.326 1.00 93.81 100 GLY A O 1
ATOM 725 N N . GLY A 1 101 ? -10.009 14.493 14.704 1.00 89.94 101 GLY A N 1
ATOM 726 C CA . GLY A 1 101 ? -10.347 15.048 16.011 1.00 89.94 101 GLY A CA 1
ATOM 727 C C . GLY A 1 101 ? -11.207 16.306 15.939 1.00 89.94 101 GLY A C 1
ATOM 728 O O . GLY A 1 101 ? -11.060 17.116 15.024 1.00 89.94 101 GLY A O 1
ATOM 729 N N . ALA A 1 102 ? -12.079 16.480 16.930 1.00 85.88 102 ALA A N 1
ATOM 730 C CA . ALA A 1 102 ? -12.953 17.643 17.053 1.00 85.88 102 ALA A CA 1
ATOM 731 C C . ALA A 1 102 ? -12.483 18.550 18.199 1.00 85.88 102 ALA A C 1
ATOM 733 O O . ALA A 1 102 ? -12.290 18.108 19.336 1.00 85.88 102 ALA A O 1
ATOM 734 N N . THR A 1 103 ? -12.311 19.838 17.914 1.00 88.00 103 THR A N 1
ATOM 735 C CA . THR A 1 103 ? -11.959 20.856 18.907 1.00 88.00 103 THR A CA 1
ATOM 736 C C . THR A 1 103 ? -13.124 21.191 19.838 1.00 88.00 103 THR A C 1
ATOM 738 O O . THR A 1 103 ? -12.888 21.593 20.975 1.00 88.00 103 THR A O 1
ATOM 741 N N . ALA A 1 104 ? -14.370 20.923 19.436 1.00 79.69 104 ALA A N 1
ATOM 742 C CA . ALA A 1 104 ? -15.567 21.162 20.245 1.00 79.69 104 ALA A CA 1
ATOM 743 C C . ALA A 1 104 ? -15.617 20.318 21.533 1.00 79.69 104 ALA A C 1
ATOM 745 O O . ALA A 1 104 ? -16.384 20.630 22.449 1.00 79.69 104 ALA A O 1
ATOM 746 N N . LYS A 1 105 ? -14.821 19.243 21.603 1.00 80.31 105 LYS A N 1
ATOM 747 C CA . LYS A 1 105 ? -14.714 18.357 22.770 1.00 80.31 105 LYS A CA 1
ATOM 748 C C . LYS A 1 105 ? -13.459 18.554 23.602 1.00 80.31 105 LYS A C 1
ATOM 750 O O . LYS A 1 105 ? -13.378 17.976 24.684 1.00 80.31 105 LYS A O 1
ATOM 755 N N . LEU A 1 106 ? -12.522 19.384 23.151 1.00 87.56 106 LEU A N 1
ATOM 756 C CA . LEU A 1 106 ? -11.330 19.682 23.933 1.00 87.56 106 LEU A CA 1
ATOM 757 C C . LEU A 1 106 ? -11.722 20.389 25.231 1.00 87.56 106 LEU A C 1
ATOM 759 O O . LEU A 1 106 ? -12.396 21.420 25.225 1.00 87.56 106 LEU A O 1
ATOM 763 N N . GLY A 1 107 ? -11.319 19.799 26.353 1.00 86.06 107 GLY A N 1
ATOM 764 C CA . GLY A 1 107 ? -11.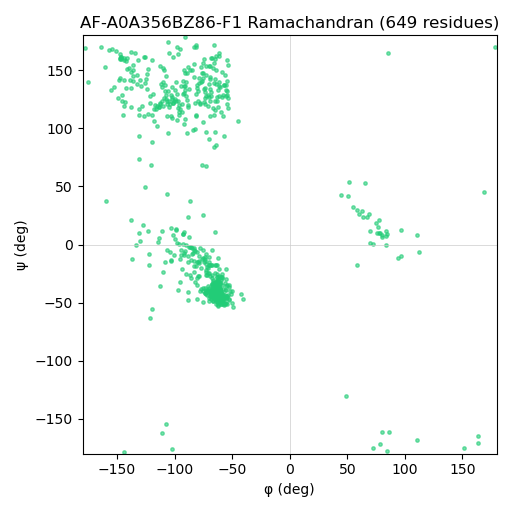598 20.308 27.688 1.00 86.06 107 GLY A CA 1
ATOM 765 C C . GLY A 1 107 ? -13.083 20.346 28.058 1.00 86.06 107 GLY A C 1
ATOM 766 O O . GLY A 1 107 ? -13.444 21.138 28.929 1.00 86.06 107 GLY A O 1
ATOM 767 N N . MET A 1 108 ? -13.960 19.545 27.440 1.00 84.12 108 MET A N 1
ATOM 768 C CA . MET A 1 108 ? -15.407 19.595 27.714 1.00 84.12 108 MET A CA 1
ATOM 769 C C . MET A 1 108 ? -15.745 19.403 29.206 1.00 84.12 108 MET A C 1
ATOM 771 O O . MET A 1 108 ? -16.624 20.092 29.730 1.00 84.12 108 MET A O 1
ATOM 775 N N . ASN A 1 109 ? -15.037 18.513 29.901 1.00 84.62 109 ASN A N 1
ATOM 776 C CA . ASN A 1 109 ? -15.203 18.230 31.327 1.00 84.62 109 ASN A CA 1
ATOM 777 C C . ASN A 1 109 ? -14.158 18.934 32.211 1.00 84.62 109 ASN A C 1
ATOM 779 O O . ASN A 1 109 ? -14.173 18.766 33.434 1.00 84.62 109 ASN A O 1
ATOM 783 N N . SER A 1 110 ? -13.305 19.784 31.625 1.00 88.12 110 SER A N 1
ATOM 784 C CA . SER A 1 110 ? -12.219 20.497 32.321 1.00 88.12 110 SER A CA 1
ATOM 785 C C . SER A 1 110 ? -12.691 21.265 33.554 1.00 88.12 110 SER A C 1
ATOM 787 O O . SER A 1 110 ? -11.997 21.318 34.565 1.00 88.12 110 SER A O 1
ATOM 789 N N . ARG A 1 111 ? -13.909 21.819 33.515 1.00 90.12 111 ARG A N 1
ATOM 790 C CA . ARG A 1 111 ? -14.510 22.528 34.650 1.00 90.12 111 ARG A CA 1
ATOM 791 C C . ARG A 1 111 ? -14.575 21.650 35.899 1.00 90.12 111 ARG A C 1
ATOM 793 O O . ARG A 1 111 ? -14.322 22.138 36.997 1.00 90.12 111 ARG A O 1
ATOM 800 N N . ASP A 1 112 ? -14.966 20.389 35.748 1.00 91.56 112 ASP A N 1
ATOM 801 C CA . ASP A 1 112 ? -15.138 19.482 36.880 1.00 91.56 112 ASP A CA 1
ATOM 802 C C . ASP A 1 112 ? -13.801 18.841 37.301 1.00 91.56 112 ASP A C 1
ATOM 804 O O . ASP A 1 112 ? -13.630 18.560 38.487 1.00 91.56 112 ASP A O 1
ATOM 808 N N . HIS A 1 113 ? -12.814 18.750 36.396 1.00 92.00 113 HIS A N 1
ATOM 809 C CA . HIS A 1 113 ? -11.411 18.477 36.754 1.00 92.00 113 HIS A CA 1
ATOM 810 C C . HIS A 1 113 ? -10.828 19.582 37.642 1.00 92.00 113 HIS A C 1
ATOM 812 O O . HIS A 1 113 ? -10.386 19.305 38.755 1.00 92.00 113 HIS A O 1
ATOM 818 N N . VAL A 1 114 ? -10.932 20.844 37.210 1.00 92.94 114 VAL A N 1
ATOM 819 C CA . VAL A 1 114 ? -10.388 22.006 37.935 1.00 92.94 114 VAL A CA 1
ATOM 820 C C . VAL A 1 114 ? -11.031 22.165 39.314 1.00 92.94 114 VAL A C 1
ATOM 822 O O . VAL A 1 114 ? -10.327 22.408 40.290 1.00 92.94 114 VAL A O 1
ATOM 825 N N . LYS A 1 115 ? -12.353 21.969 39.440 1.00 94.25 115 LYS A N 1
ATOM 826 C CA . LYS A 1 115 ? -13.043 21.989 40.749 1.00 94.25 115 LYS A CA 1
ATOM 827 C C . LYS A 1 115 ? -12.516 20.950 41.740 1.00 94.25 115 LYS A C 1
ATOM 829 O O . LYS A 1 115 ? -12.705 21.127 42.939 1.00 94.25 115 LYS A O 1
ATOM 834 N N . LYS A 1 116 ? -11.940 19.855 41.245 1.00 93.25 116 LYS A N 1
ATOM 835 C CA . LYS A 1 116 ? -11.367 18.772 42.052 1.00 93.25 116 LYS A CA 1
ATOM 836 C C . LYS A 1 116 ? -9.841 18.833 42.109 1.00 93.25 116 LYS A C 1
ATOM 838 O O . LYS A 1 116 ? -9.227 17.847 42.496 1.00 93.25 116 LYS A O 1
ATOM 843 N N . GLU A 1 117 ? -9.248 19.959 41.709 1.00 94.00 117 GLU A N 1
ATOM 844 C CA . GLU A 1 117 ? -7.795 20.177 41.700 1.00 94.00 117 GLU A CA 1
ATOM 845 C C . GLU A 1 117 ? -7.030 19.157 40.833 1.00 94.00 117 GLU A C 1
ATOM 847 O O . GLU A 1 117 ? -5.866 18.847 41.078 1.00 94.00 117 GLU A O 1
ATOM 852 N N . VAL A 1 118 ? -7.683 18.647 39.783 1.00 91.94 118 VAL A N 1
ATOM 853 C CA . VAL A 1 118 ? -7.082 17.774 38.766 1.00 91.94 118 VAL A CA 1
ATOM 854 C C . VAL A 1 118 ? -6.724 18.620 37.534 1.00 91.94 118 VAL A C 1
ATOM 856 O O . VAL A 1 118 ? -7.516 19.494 37.160 1.00 91.94 118 VAL A O 1
ATOM 859 N N . PRO A 1 119 ? -5.565 18.390 36.879 1.00 91.06 119 PRO A N 1
ATOM 860 C CA . PRO A 1 119 ? -5.240 19.032 35.607 1.00 91.06 119 PRO A CA 1
ATOM 861 C C . PRO A 1 119 ? -6.326 18.806 34.551 1.00 91.06 119 PRO A C 1
ATOM 863 O O . PRO A 1 119 ? -7.106 17.861 34.632 1.00 91.06 119 PRO A O 1
ATOM 866 N N . VAL A 1 120 ? -6.374 19.656 33.528 1.00 90.44 120 VAL A N 1
ATOM 867 C CA . VAL A 1 120 ? -7.252 19.406 32.379 1.00 90.44 120 VAL A CA 1
ATOM 868 C C . VAL A 1 120 ? -6.705 18.204 31.613 1.00 90.44 120 VAL A C 1
ATOM 870 O O . VAL A 1 120 ? -5.646 18.306 31.012 1.00 90.44 120 VAL A O 1
ATOM 873 N N . LEU A 1 121 ? -7.418 17.076 31.656 1.00 87.12 121 LEU A N 1
ATOM 874 C CA . LEU A 1 121 ? -6.963 15.808 31.059 1.00 87.12 121 LEU A CA 1
ATOM 875 C C . LEU A 1 121 ? -7.492 15.571 29.631 1.00 87.12 121 LEU A C 1
ATOM 877 O O . LEU A 1 121 ? -7.167 14.572 29.001 1.00 87.12 121 LEU A O 1
ATOM 881 N N . GLU A 1 122 ? -8.356 16.455 29.129 1.00 85.31 122 GLU A N 1
ATOM 882 C CA . GLU A 1 122 ? -9.022 16.334 27.821 1.00 85.31 122 GLU A CA 1
ATOM 883 C C . GLU A 1 122 ? -8.449 17.319 26.797 1.00 85.31 122 GLU A C 1
ATOM 885 O O . GLU A 1 122 ? -9.184 17.998 26.079 1.00 85.31 122 GLU A O 1
ATOM 890 N N . ASP A 1 123 ? -7.130 17.441 26.753 1.00 86.81 123 ASP A N 1
ATOM 891 C CA . ASP A 1 123 ? -6.387 18.362 25.888 1.00 86.81 123 ASP A CA 1
ATOM 892 C C . ASP A 1 123 ? -5.836 17.690 24.614 1.00 86.81 123 ASP A C 1
ATOM 894 O O . ASP A 1 123 ? -5.045 18.278 23.878 1.00 86.81 123 ASP A O 1
ATOM 898 N N . CYS A 1 124 ? -6.295 16.473 24.311 1.00 88.00 124 CYS A N 1
ATOM 899 C CA . CYS A 1 124 ? -5.840 15.672 23.179 1.00 88.00 124 CYS A CA 1
ATOM 900 C C . CYS A 1 124 ? -6.904 15.546 22.078 1.00 88.00 124 CYS A C 1
ATOM 902 O O . CYS A 1 124 ? -8.090 15.334 22.350 1.00 88.00 124 CYS A O 1
ATOM 904 N N . MET A 1 125 ? -6.454 15.616 20.820 1.00 89.31 125 MET A N 1
ATOM 905 C CA . MET A 1 125 ? -7.250 15.253 19.650 1.00 89.31 125 MET A CA 1
ATOM 906 C C . MET A 1 125 ? -6.931 13.844 19.173 1.00 89.31 125 MET A C 1
ATOM 908 O O . MET A 1 125 ? -5.770 13.515 18.947 1.00 89.31 125 MET A O 1
ATOM 912 N N . GLY A 1 126 ? -7.972 13.034 18.983 1.00 89.44 126 GLY A N 1
ATOM 913 C CA . GLY A 1 126 ? -7.840 11.672 18.481 1.00 89.44 126 GLY A CA 1
ATOM 914 C C . GLY A 1 126 ? -8.380 11.540 17.063 1.00 89.44 126 GLY A C 1
ATOM 915 O O . GLY A 1 126 ? -9.336 12.214 16.676 1.00 89.44 126 GLY A O 1
ATOM 916 N N . GLY A 1 127 ? -7.798 10.623 16.301 1.00 93.88 127 GLY A N 1
ATOM 917 C CA . GLY A 1 127 ? -8.311 10.205 15.004 1.00 93.88 127 GLY A CA 1
ATOM 918 C C . GLY A 1 127 ? -8.082 8.715 14.792 1.00 93.88 127 GLY A C 1
ATOM 919 O O . GLY A 1 127 ? -7.242 8.109 15.457 1.00 93.88 127 GLY A O 1
ATOM 920 N N . PHE A 1 128 ? -8.834 8.121 13.874 1.00 96.19 128 PHE A N 1
ATOM 921 C CA . PHE A 1 128 ? -8.630 6.738 13.452 1.00 96.19 128 PHE A CA 1
ATOM 922 C C . PHE A 1 128 ? -8.986 6.577 11.977 1.00 96.19 128 PHE A C 1
ATOM 924 O O . PHE A 1 128 ? -9.730 7.380 11.407 1.00 96.19 128 PHE A O 1
ATOM 931 N N . ALA A 1 129 ? -8.464 5.520 11.366 1.00 97.94 129 ALA A N 1
ATOM 932 C CA . ALA A 1 129 ? -8.863 5.093 10.039 1.00 97.94 129 ALA A CA 1
ATOM 933 C C . ALA A 1 129 ? -8.852 3.562 9.963 1.00 97.94 129 ALA A C 1
ATOM 935 O O . ALA A 1 129 ? -7.976 2.916 10.536 1.00 97.94 129 ALA A O 1
ATOM 936 N N . LEU A 1 130 ? -9.829 2.999 9.259 1.00 98.19 130 LEU A N 1
ATOM 937 C CA . LEU A 1 130 ? -9.963 1.578 8.954 1.00 98.19 130 LEU A CA 1
ATOM 938 C C . LEU A 1 130 ? -10.214 1.420 7.455 1.00 98.19 130 LEU A C 1
ATOM 940 O O . LEU A 1 130 ? -10.970 2.202 6.881 1.00 98.19 130 LEU A O 1
ATOM 944 N N . LEU A 1 131 ? -9.631 0.395 6.839 1.00 98.31 131 LEU A N 1
ATOM 945 C CA . LEU A 1 131 ? -9.990 -0.038 5.491 1.00 98.31 131 LEU A CA 1
ATOM 946 C C . LEU A 1 131 ? -10.828 -1.313 5.596 1.00 98.31 131 LEU A C 1
ATOM 948 O O . LEU A 1 131 ? -10.366 -2.312 6.141 1.00 98.31 131 LEU A O 1
ATOM 952 N N . ILE A 1 132 ? -12.050 -1.270 5.071 1.00 98.31 132 ILE A N 1
ATOM 953 C CA . ILE A 1 132 ? -12.910 -2.438 4.897 1.00 98.31 132 ILE A CA 1
ATOM 954 C C . ILE A 1 132 ? -12.838 -2.826 3.421 1.00 98.31 132 ILE A C 1
ATOM 956 O O . ILE A 1 132 ? -13.315 -2.086 2.560 1.00 98.31 132 ILE A O 1
ATOM 960 N N . GLY A 1 133 ? -12.184 -3.949 3.141 1.00 96.94 133 GLY A N 1
ATOM 961 C CA . GLY A 1 133 ? -11.999 -4.484 1.794 1.00 96.94 133 GLY A CA 1
ATOM 962 C C . GLY A 1 133 ? -12.905 -5.679 1.512 1.00 96.94 133 GLY A C 1
ATOM 963 O O . GLY A 1 133 ? -13.467 -6.278 2.434 1.00 96.94 133 GLY A O 1
ATOM 964 N N . ALA A 1 134 ? -13.029 -6.032 0.233 1.00 94.06 134 ALA A N 1
ATOM 965 C CA . ALA A 1 134 ? -13.600 -7.303 -0.200 1.00 94.06 134 ALA A CA 1
ATOM 966 C C . ALA A 1 134 ? -12.892 -8.486 0.480 1.00 94.06 134 ALA A C 1
ATOM 968 O O . ALA A 1 134 ? -11.732 -8.377 0.870 1.00 94.06 134 ALA A O 1
ATOM 969 N N . ASP A 1 135 ? -13.602 -9.608 0.610 1.00 92.50 135 ASP A N 1
ATOM 970 C CA . ASP A 1 135 ? -13.073 -10.813 1.250 1.00 92.50 135 ASP A CA 1
ATOM 971 C C . ASP A 1 135 ? -11.792 -11.285 0.543 1.00 92.50 135 ASP A C 1
ATOM 973 O O . ASP A 1 135 ? -11.825 -11.736 -0.603 1.00 92.50 135 ASP A O 1
ATOM 977 N N . ASP A 1 136 ? -10.669 -11.152 1.241 1.00 88.75 136 ASP A N 1
ATOM 978 C CA . ASP A 1 136 ? -9.330 -11.503 0.775 1.00 88.75 136 ASP A CA 1
ATOM 979 C C . ASP A 1 136 ? -8.876 -12.888 1.262 1.00 88.75 136 ASP A C 1
ATOM 981 O O . ASP A 1 136 ? -7.752 -13.306 0.987 1.00 88.75 136 ASP A O 1
ATOM 985 N N . GLY A 1 137 ? -9.733 -13.603 1.999 1.00 90.31 137 GLY A N 1
ATOM 986 C CA . GLY A 1 137 ? -9.422 -14.897 2.601 1.00 90.31 137 GLY A CA 1
ATOM 987 C C . GLY A 1 137 ? -8.464 -14.846 3.798 1.00 90.31 137 GLY A C 1
ATOM 988 O O . GLY A 1 137 ? -8.173 -15.898 4.366 1.00 90.31 137 GLY A O 1
ATOM 989 N N . VAL A 1 138 ? -7.990 -13.667 4.212 1.00 92.19 138 VAL A N 1
ATOM 990 C CA . VAL A 1 138 ? -6.973 -13.502 5.265 1.00 92.19 138 VAL A CA 1
ATOM 991 C C . VAL A 1 138 ? -7.518 -12.673 6.423 1.00 92.19 138 VAL A C 1
ATOM 993 O O . VAL A 1 138 ? -7.502 -13.112 7.573 1.00 92.19 138 VAL A O 1
ATOM 996 N N . ASN A 1 139 ? -8.008 -11.469 6.138 1.00 95.31 139 ASN A N 1
ATOM 997 C CA . ASN A 1 139 ? -8.442 -10.520 7.150 1.00 95.31 139 ASN A CA 1
ATOM 998 C C . ASN A 1 139 ? -9.768 -10.938 7.805 1.00 95.31 139 ASN A C 1
ATOM 1000 O O . ASN A 1 139 ? -10.631 -11.506 7.130 1.00 95.31 139 ASN A O 1
ATOM 1004 N N . PRO A 1 140 ? -9.962 -10.645 9.110 1.00 97.00 140 PRO A N 1
ATOM 1005 C CA . PRO A 1 140 ? -11.178 -11.016 9.824 1.00 97.00 140 PRO A CA 1
ATOM 1006 C C . PRO A 1 140 ? -12.446 -10.504 9.143 1.00 97.00 140 PRO A C 1
ATOM 1008 O O . PRO A 1 140 ? -12.506 -9.365 8.677 1.00 97.00 140 PRO A O 1
ATOM 1011 N N . ILE A 1 141 ? -13.483 -11.334 9.152 1.00 96.69 141 ILE A N 1
ATOM 1012 C CA . ILE A 1 141 ? -14.784 -10.994 8.585 1.00 96.69 141 ILE A CA 1
ATOM 1013 C C . ILE A 1 141 ? -15.653 -10.267 9.613 1.00 96.69 141 ILE A C 1
ATOM 1015 O O . ILE A 1 141 ? -15.577 -10.523 10.816 1.00 96.69 141 ILE A O 1
ATOM 1019 N N . ILE A 1 142 ? -16.537 -9.396 9.124 1.00 97.75 142 ILE A N 1
ATOM 1020 C CA . ILE A 1 142 ? -17.582 -8.752 9.926 1.00 97.75 142 ILE A CA 1
ATOM 1021 C C . ILE A 1 142 ? -18.916 -9.466 9.667 1.00 97.75 142 ILE A C 1
ATOM 1023 O O . ILE A 1 142 ? -19.401 -9.540 8.534 1.00 97.75 142 ILE A O 1
ATOM 1027 N N . ARG A 1 143 ? -19.535 -9.985 10.731 1.00 94.69 143 ARG A N 1
ATOM 1028 C CA . ARG A 1 143 ? -20.806 -10.729 10.715 1.00 94.69 143 ARG A CA 1
ATOM 1029 C C . ARG A 1 143 ? -21.999 -9.819 10.396 1.00 94.69 143 ARG A C 1
ATOM 1031 O O . ARG A 1 143 ? -22.646 -9.272 11.285 1.00 94.69 143 ARG A O 1
ATOM 1038 N N . THR A 1 144 ? -22.345 -9.675 9.118 1.00 93.62 144 THR A N 1
ATOM 1039 C CA . THR A 1 144 ? -23.516 -8.874 8.689 1.00 93.62 144 THR A CA 1
ATOM 1040 C C . THR A 1 144 ? -24.874 -9.477 9.068 1.00 93.62 144 THR A C 1
ATOM 1042 O O . THR A 1 144 ? -25.896 -8.803 8.994 1.00 93.62 144 THR A O 1
ATOM 1045 N N . ASP A 1 145 ? -24.907 -10.764 9.401 1.00 90.38 145 ASP A N 1
ATOM 1046 C CA . ASP A 1 145 ? -26.097 -11.508 9.826 1.00 90.38 145 ASP A CA 1
ATOM 1047 C C . ASP A 1 145 ? -26.415 -11.324 11.323 1.00 90.38 145 ASP A C 1
ATOM 1049 O O . ASP A 1 145 ? -27.528 -11.615 11.752 1.00 90.38 145 ASP A O 1
ATOM 1053 N N . ALA A 1 146 ? -25.470 -10.781 12.101 1.00 93.94 146 ALA A N 1
ATOM 1054 C CA . ALA A 1 146 ? -25.560 -10.619 13.552 1.00 93.94 146 ALA A CA 1
ATOM 1055 C C . ALA A 1 146 ? -25.328 -9.159 13.986 1.00 93.94 146 ALA A C 1
ATOM 1057 O O . ALA A 1 146 ? -24.513 -8.866 14.860 1.00 93.94 146 ALA A O 1
ATOM 1058 N N . ILE A 1 147 ? -26.034 -8.222 13.348 1.00 97.19 147 ILE A N 1
ATOM 1059 C CA . ILE A 1 147 ? -25.935 -6.789 13.657 1.00 97.19 147 ILE A CA 1
ATOM 1060 C C . ILE A 1 147 ? -26.920 -6.405 14.763 1.00 97.19 147 ILE A C 1
ATOM 1062 O O . ILE A 1 147 ? -28.142 -6.490 14.583 1.00 97.19 147 ILE A O 1
ATOM 1066 N N . GLY A 1 148 ? -26.391 -5.924 15.891 1.00 96.56 148 GLY A N 1
ATOM 1067 C CA . GLY A 1 148 ? -27.198 -5.368 16.973 1.00 96.56 148 GLY A CA 1
ATOM 1068 C C . GLY A 1 148 ? -27.680 -3.971 16.624 1.00 96.56 148 GLY A C 1
ATOM 1069 O O . GLY A 1 148 ? -26.968 -3.183 15.997 1.00 96.56 148 GLY A O 1
ATOM 1070 N N . ARG A 1 149 ? -28.925 -3.665 16.992 1.00 94.06 149 ARG A N 1
ATOM 1071 C CA . ARG A 1 149 ? -29.583 -2.407 16.621 1.00 94.06 149 ARG A CA 1
ATOM 1072 C C . ARG A 1 149 ? -30.474 -1.926 17.747 1.00 94.06 149 ARG A C 1
ATOM 1074 O O . ARG A 1 149 ? -31.462 -2.579 18.089 1.00 94.06 149 ARG A O 1
ATOM 1081 N N . HIS A 1 150 ? -30.175 -0.742 18.264 1.00 93.62 150 HIS A N 1
ATOM 1082 C CA . HIS A 1 150 ? -31.078 -0.059 19.169 1.00 93.62 150 HIS A CA 1
ATOM 1083 C C . HIS A 1 150 ? -32.247 0.533 18.368 1.00 93.62 150 HIS A C 1
ATOM 1085 O O . HIS A 1 150 ? -32.095 1.494 17.618 1.00 93.62 150 HIS A O 1
ATOM 1091 N N . ARG A 1 151 ? -33.422 -0.096 18.464 1.00 91.12 151 ARG A N 1
ATOM 1092 C CA . ARG A 1 151 ? -34.608 0.308 17.700 1.00 91.12 151 ARG A CA 1
ATOM 1093 C C . ARG A 1 151 ? -35.323 1.448 18.411 1.00 91.12 151 ARG A C 1
ATOM 1095 O O . ARG A 1 151 ? -35.323 1.518 19.635 1.00 91.12 151 ARG A O 1
ATOM 1102 N N . VAL A 1 152 ? -36.071 2.246 17.649 1.00 89.69 152 VAL A N 1
ATOM 1103 C CA . VAL A 1 152 ? -36.937 3.302 18.205 1.00 89.69 152 VAL A CA 1
ATOM 1104 C C . VAL A 1 152 ? -37.886 2.758 19.286 1.00 89.69 152 VAL A C 1
ATOM 1106 O O . VAL A 1 152 ? -38.124 3.411 20.296 1.00 89.69 152 VAL A O 1
ATOM 1109 N N . GLY A 1 153 ? -38.382 1.528 19.111 1.00 89.12 153 GLY A N 1
ATOM 1110 C CA . GLY A 1 153 ? -39.261 0.853 20.072 1.00 89.12 153 GLY A CA 1
ATOM 1111 C C . GLY A 1 153 ? -38.567 0.133 21.238 1.00 89.12 153 GLY A C 1
ATOM 1112 O O . GLY A 1 153 ? -39.270 -0.415 22.079 1.00 89.12 153 GLY A O 1
ATOM 1113 N N . THR A 1 154 ? -37.229 0.092 21.309 1.00 87.56 154 THR A N 1
ATOM 1114 C CA . THR A 1 154 ? -36.500 -0.618 22.384 1.00 87.56 154 THR A CA 1
ATOM 1115 C C . THR A 1 154 ? -36.639 0.083 23.746 1.00 87.56 154 THR A C 1
ATOM 1117 O O . THR A 1 154 ? -36.553 -0.566 24.789 1.00 87.56 154 THR A O 1
ATOM 1120 N N . GLY A 1 155 ? -36.901 1.393 23.755 1.00 87.19 155 GLY A N 1
ATOM 1121 C CA . GLY A 1 155 ? -36.918 2.217 24.966 1.00 87.19 155 GLY A CA 1
ATOM 1122 C C . GLY A 1 155 ? -35.525 2.738 25.326 1.00 87.19 155 GLY A C 1
ATOM 1123 O O . GLY A 1 155 ? -34.646 2.792 24.481 1.00 87.19 155 GLY A O 1
ATOM 1124 N N . SER A 1 156 ? -35.316 3.173 26.569 1.00 86.00 156 SER A N 1
ATOM 1125 C CA . SER A 1 156 ? -34.044 3.782 27.003 1.00 86.00 156 SER A CA 1
ATOM 1126 C C . SER A 1 156 ? -33.482 3.192 28.298 1.00 86.00 156 SER A C 1
ATOM 1128 O O . SER A 1 156 ? -32.529 3.728 28.861 1.00 86.00 156 SER A O 1
ATOM 1130 N N . SER A 1 157 ? -34.041 2.082 28.796 1.00 89.56 157 SER A N 1
ATOM 1131 C CA . SER A 1 157 ? -33.470 1.425 29.974 1.00 89.56 157 SER A CA 1
ATOM 1132 C C . SER A 1 157 ? -32.124 0.780 29.609 1.00 89.56 157 SER A C 1
ATOM 1134 O O . SER A 1 157 ? -32.026 0.147 28.554 1.00 89.56 157 SER A O 1
ATOM 1136 N N . PRO A 1 158 ? -31.086 0.880 30.464 1.00 88.62 158 PRO A N 1
ATOM 1137 C CA . PRO A 1 158 ? -29.781 0.277 30.185 1.00 88.62 158 PRO A CA 1
ATOM 1138 C C . PRO A 1 158 ? -29.875 -1.207 29.821 1.00 88.62 158 PRO A C 1
ATOM 1140 O O . PRO A 1 158 ? -29.248 -1.653 28.869 1.00 88.62 158 PRO A O 1
ATOM 1143 N N . GLN A 1 159 ? -30.740 -1.950 30.516 1.00 91.69 159 GLN A N 1
ATOM 1144 C CA . GLN A 1 159 ? -30.972 -3.363 30.243 1.00 91.69 159 GLN A CA 1
ATOM 1145 C C . GLN A 1 159 ? -31.521 -3.608 28.831 1.00 91.69 159 GLN A C 1
ATOM 1147 O O . GLN A 1 159 ? -31.037 -4.508 28.149 1.00 91.69 159 GLN A O 1
ATOM 1152 N N . ALA A 1 160 ? -32.515 -2.832 28.381 1.00 92.12 160 ALA A N 1
ATOM 1153 C CA . ALA A 1 160 ? -33.105 -3.000 27.052 1.00 92.12 160 ALA A CA 1
ATOM 1154 C C . ALA A 1 160 ? -32.113 -2.630 25.941 1.00 92.12 160 ALA A C 1
ATOM 1156 O O . ALA A 1 160 ? -32.015 -3.339 24.941 1.00 92.12 160 ALA A O 1
ATOM 1157 N N . VAL A 1 161 ? -31.335 -1.564 26.148 1.00 92.38 161 VAL A N 1
ATOM 1158 C CA . VAL A 1 161 ? -30.288 -1.138 25.212 1.00 92.38 161 VAL A CA 1
ATOM 1159 C C . VAL A 1 161 ? -29.215 -2.220 25.085 1.00 92.38 161 VAL A C 1
ATOM 1161 O O . VAL A 1 161 ? -28.933 -2.663 23.976 1.00 92.38 161 VAL A O 1
ATOM 1164 N N . THR A 1 162 ? -28.656 -2.703 26.200 1.00 95.00 162 THR A N 1
ATOM 1165 C CA . THR A 1 162 ? -27.639 -3.767 26.167 1.00 95.00 162 THR A CA 1
ATOM 1166 C C . THR A 1 162 ? -28.208 -5.067 25.599 1.00 95.00 162 THR A C 1
ATOM 1168 O O . THR A 1 162 ? -27.514 -5.742 24.850 1.00 95.00 162 THR A O 1
ATOM 1171 N N . THR A 1 163 ? -29.480 -5.389 25.856 1.00 96.25 163 THR A N 1
ATOM 1172 C CA . THR A 1 163 ? -30.139 -6.557 25.243 1.00 96.25 163 THR A CA 1
ATOM 1173 C C . THR A 1 163 ? -30.138 -6.440 23.712 1.00 96.25 163 THR A C 1
ATOM 1175 O O . THR A 1 163 ? -29.638 -7.322 23.020 1.00 96.25 163 THR A O 1
ATOM 1178 N N . ALA A 1 164 ? -30.595 -5.303 23.179 1.00 96.56 164 ALA A N 1
ATOM 1179 C CA . ALA A 1 164 ? -30.689 -5.070 21.736 1.00 96.56 164 ALA A CA 1
ATOM 1180 C C . ALA A 1 164 ? -29.329 -4.969 21.021 1.00 96.56 164 ALA A C 1
ATOM 1182 O O . ALA A 1 164 ? -29.226 -5.256 19.826 1.00 96.56 164 ALA A O 1
ATOM 1183 N N . LEU A 1 165 ? -28.294 -4.519 21.736 1.00 96.81 165 LEU A N 1
ATOM 1184 C CA . LEU A 1 165 ? -26.948 -4.354 21.191 1.00 96.81 165 LEU A CA 1
ATOM 1185 C C . LEU A 1 165 ? -26.044 -5.560 21.421 1.00 96.81 165 LEU A C 1
ATOM 1187 O O . LEU A 1 165 ? -25.061 -5.679 20.708 1.00 96.81 165 LEU A O 1
ATOM 1191 N N . VAL A 1 166 ? -26.323 -6.430 22.388 1.00 97.44 166 VAL A N 1
ATOM 1192 C CA . VAL A 1 166 ? -25.417 -7.529 22.748 1.00 97.44 166 VAL A CA 1
ATOM 1193 C C . VAL A 1 166 ? -26.105 -8.872 22.595 1.00 97.44 166 VAL A C 1
ATOM 1195 O O . VAL A 1 166 ? -25.718 -9.670 21.751 1.00 97.44 166 VAL A O 1
ATOM 1198 N N . THR A 1 167 ? -27.157 -9.132 23.363 1.00 96.75 167 THR A N 1
ATOM 1199 C CA . THR A 1 167 ? -27.734 -10.479 23.410 1.00 96.75 167 THR A CA 1
ATOM 1200 C C . THR A 1 167 ? -28.597 -10.819 22.204 1.00 96.75 167 THR A C 1
ATOM 1202 O O . THR A 1 167 ? -28.529 -11.946 21.732 1.00 96.75 167 THR A O 1
ATOM 1205 N N . ASP A 1 168 ? -29.383 -9.873 21.683 1.00 96.06 168 ASP A N 1
ATOM 1206 C CA . ASP A 1 168 ? -30.227 -10.088 20.499 1.00 96.06 168 ASP A CA 1
ATOM 1207 C C . ASP A 1 168 ? -29.401 -10.517 19.266 1.00 96.06 168 ASP A C 1
ATOM 1209 O O . ASP A 1 168 ? -29.738 -11.536 18.654 1.00 96.06 168 ASP A O 1
ATOM 1213 N N . PRO A 1 169 ? -28.312 -9.812 18.882 1.00 96.81 169 PRO A N 1
ATOM 1214 C CA . PRO A 1 169 ? -27.482 -10.248 17.759 1.00 96.81 169 PRO A CA 1
ATOM 1215 C C . PRO A 1 169 ? -26.714 -11.548 18.034 1.00 96.81 169 PRO A C 1
ATOM 1217 O O . PRO A 1 169 ? -26.571 -12.351 17.115 1.00 96.81 169 PRO A O 1
ATOM 1220 N N . LEU A 1 170 ? -26.265 -11.801 19.271 1.00 97.06 170 LEU A N 1
ATOM 1221 C CA . LEU A 1 170 ? -25.635 -13.080 19.628 1.00 97.06 170 LEU A CA 1
ATOM 1222 C C . LEU A 1 170 ? -26.625 -14.242 19.504 1.00 97.06 170 LEU A C 1
ATOM 1224 O O . LEU A 1 170 ? -26.315 -15.256 18.888 1.00 97.06 170 LEU A O 1
ATOM 1228 N N . GLN A 1 171 ? -27.858 -14.073 19.978 1.00 94.62 171 GLN A N 1
ATOM 1229 C CA . GLN A 1 171 ? -28.891 -15.095 19.843 1.00 94.62 171 GLN A CA 1
ATOM 1230 C C . GLN A 1 171 ? -29.240 -15.360 18.372 1.00 94.62 171 GLN A C 1
ATOM 1232 O O . GLN A 1 171 ? -29.370 -16.518 17.977 1.00 94.62 171 GLN A O 1
ATOM 1237 N N . ALA A 1 172 ? -29.350 -14.311 17.549 1.00 90.69 172 ALA A N 1
ATOM 1238 C CA . ALA A 1 172 ? -29.552 -14.454 16.104 1.00 90.69 172 ALA A CA 1
ATOM 1239 C C . ALA A 1 172 ? -28.402 -15.227 15.430 1.00 90.69 172 ALA A C 1
ATOM 1241 O O . ALA A 1 172 ? -28.623 -15.953 14.464 1.00 90.69 172 ALA A O 1
ATOM 1242 N N . ALA A 1 173 ? -27.193 -15.104 15.980 1.00 92.50 173 ALA A N 1
ATOM 1243 C CA . ALA A 1 173 ? -26.004 -15.830 15.568 1.00 92.50 173 ALA A CA 1
ATOM 1244 C C . ALA A 1 173 ? -25.897 -17.263 16.119 1.00 92.50 173 ALA A C 1
ATOM 1246 O O . ALA A 1 173 ? -24.959 -17.962 15.739 1.00 92.50 173 ALA A O 1
ATOM 1247 N N . GLY A 1 174 ? -26.798 -17.685 17.014 1.00 94.75 174 GLY A N 1
ATOM 1248 C CA . GLY A 1 174 ? -26.675 -18.946 17.751 1.00 94.75 174 GLY A CA 1
ATOM 1249 C C . GLY A 1 174 ? -25.535 -18.955 18.777 1.00 94.75 174 GLY A C 1
ATOM 1250 O O . GLY A 1 174 ? -24.999 -20.020 19.066 1.00 94.75 174 GLY A O 1
ATOM 1251 N N . LEU A 1 175 ? -25.149 -17.785 19.291 1.00 96.25 175 LEU A N 1
ATOM 1252 C CA . LEU A 1 175 ? -24.054 -17.575 20.240 1.00 96.25 175 LEU A CA 1
ATOM 1253 C C . LEU A 1 175 ? -24.572 -17.107 21.610 1.00 96.25 175 LEU A C 1
ATOM 1255 O O . LEU A 1 175 ? -25.611 -16.451 21.724 1.00 96.25 175 LEU A O 1
ATOM 1259 N N . SER A 1 176 ? -23.799 -17.412 22.647 1.00 95.44 176 SER A N 1
ATOM 1260 C CA . SER A 1 176 ? -23.917 -16.916 24.019 1.00 95.44 176 SER A CA 1
ATOM 1261 C C . SER A 1 176 ? -22.963 -15.738 24.265 1.00 95.44 176 SER A C 1
ATOM 1263 O O . SER A 1 176 ? -21.989 -15.535 23.541 1.00 95.44 176 SER A O 1
ATOM 1265 N N . ILE A 1 177 ? -23.198 -14.979 25.342 1.00 96.50 177 ILE A N 1
ATOM 1266 C CA . ILE A 1 177 ? -22.263 -13.953 25.838 1.00 96.50 177 ILE A CA 1
ATOM 1267 C C . ILE A 1 177 ? -20.875 -14.550 26.137 1.00 96.50 177 ILE A C 1
ATOM 1269 O O . ILE A 1 177 ? -19.867 -13.878 25.941 1.00 96.50 177 ILE A O 1
ATOM 1273 N N . THR A 1 178 ? -20.820 -15.808 26.577 1.00 95.75 178 THR A N 1
ATOM 1274 C CA . THR A 1 178 ? -19.576 -16.528 26.900 1.00 95.75 178 THR A CA 1
ATOM 1275 C C . THR A 1 178 ? -18.775 -16.955 25.668 1.00 95.75 178 THR A C 1
ATOM 1277 O O . THR A 1 178 ? -17.613 -17.315 25.806 1.00 95.75 178 THR A O 1
ATOM 1280 N N . ASP A 1 179 ? -19.363 -16.912 24.466 1.00 97.00 179 ASP A N 1
ATOM 1281 C CA . ASP A 1 179 ? -18.683 -17.289 23.214 1.00 97.00 179 ASP A CA 1
ATOM 1282 C C . ASP A 1 179 ? -17.875 -16.135 22.592 1.00 97.00 179 ASP A C 1
ATOM 1284 O O . ASP A 1 179 ? -17.263 -16.300 21.533 1.00 97.00 179 ASP A O 1
ATOM 1288 N N . VAL A 1 180 ? -17.915 -14.948 23.204 1.00 98.25 180 VAL A N 1
ATOM 1289 C CA . VAL A 1 180 ? -17.207 -13.746 22.752 1.00 98.25 180 VAL A CA 1
ATOM 1290 C C . VAL A 1 180 ? -16.003 -13.520 23.652 1.00 98.25 180 VAL A C 1
ATOM 1292 O O . VAL A 1 180 ? -16.170 -13.254 24.837 1.00 98.25 180 VAL A O 1
ATOM 1295 N N . ASP A 1 181 ? -14.792 -13.545 23.099 1.00 98.38 181 ASP A N 1
ATOM 1296 C CA . ASP A 1 181 ? -13.571 -13.401 23.898 1.00 98.38 181 ASP A CA 1
ATOM 1297 C C . ASP A 1 181 ? -13.415 -11.986 24.452 1.00 98.38 181 ASP A C 1
ATOM 1299 O O . ASP A 1 181 ? -13.005 -11.813 25.594 1.00 98.38 181 ASP A O 1
ATOM 1303 N N . LYS A 1 182 ? -13.741 -10.960 23.653 1.00 98.44 182 LYS A N 1
ATOM 1304 C CA . LYS A 1 182 ? -13.655 -9.554 24.072 1.00 98.44 182 LYS A CA 1
ATOM 1305 C C . LYS A 1 182 ? -14.846 -8.727 23.612 1.00 98.44 182 LYS A C 1
ATOM 1307 O O . LYS A 1 182 ? -15.220 -8.741 22.438 1.00 98.44 182 LYS A O 1
ATOM 1312 N N . PHE A 1 183 ? -15.376 -7.924 24.531 1.00 98.44 183 PHE A N 1
ATOM 1313 C CA . PHE A 1 183 ? -16.340 -6.868 24.232 1.00 98.44 183 PHE A CA 1
ATOM 1314 C C . PHE A 1 183 ? -15.624 -5.520 24.222 1.00 98.44 183 PHE A C 1
ATOM 1316 O O . PHE A 1 183 ? -15.052 -5.115 25.232 1.00 98.44 183 PHE A O 1
ATOM 1323 N N . SER A 1 184 ? -15.684 -4.796 23.105 1.00 97.69 184 SER A N 1
ATOM 1324 C CA . SER A 1 184 ? -15.275 -3.394 23.056 1.00 97.69 184 SER A CA 1
ATOM 1325 C C . SER A 1 184 ? -16.505 -2.500 23.035 1.00 97.69 184 SER A C 1
ATOM 1327 O O . SER A 1 184 ? -17.277 -2.494 22.077 1.00 97.69 184 SER A O 1
ATOM 1329 N N . VAL A 1 185 ? -16.703 -1.789 24.140 1.00 94.50 185 VAL A N 1
ATOM 1330 C CA . VAL A 1 185 ? -17.852 -0.911 24.406 1.00 94.50 185 VAL A CA 1
ATOM 1331 C C . VAL A 1 185 ? -17.410 0.552 24.323 1.00 94.50 185 VAL A C 1
ATOM 1333 O O . VAL A 1 185 ? -16.439 0.858 23.639 1.00 94.50 185 VAL A O 1
ATOM 1336 N N . GLU A 1 186 ? -18.077 1.487 25.001 1.00 91.25 186 GLU A N 1
ATOM 1337 C CA . GLU A 1 186 ? -17.574 2.858 25.101 1.00 91.25 186 GLU A CA 1
ATOM 1338 C C . GLU A 1 186 ? -16.239 2.923 25.888 1.00 91.25 186 GLU A C 1
ATOM 1340 O O . GLU A 1 186 ? -16.238 2.979 27.117 1.00 91.25 186 GLU A O 1
ATOM 1345 N N . MET A 1 187 ? -15.101 2.939 25.182 1.00 93.88 187 MET A N 1
ATOM 1346 C CA . MET A 1 187 ? -13.723 2.790 25.690 1.00 93.88 187 MET A CA 1
ATOM 1347 C C . MET A 1 187 ? -13.147 4.023 26.415 1.00 93.88 187 MET A C 1
ATOM 1349 O O . MET A 1 187 ? -11.928 4.206 26.451 1.00 93.88 187 MET A O 1
ATOM 1353 N N . GLN A 1 188 ? -13.999 4.877 26.989 1.00 91.94 188 GLN A N 1
ATOM 1354 C CA . GLN A 1 188 ? -13.588 6.112 27.670 1.00 91.94 188 GLN A CA 1
ATOM 1355 C C . GLN A 1 188 ? -12.564 5.825 28.772 1.00 91.94 188 GLN A C 1
ATOM 1357 O O . GLN A 1 188 ? -12.783 4.926 29.582 1.00 91.94 188 GLN A O 1
ATOM 1362 N N . ASN A 1 189 ? -11.479 6.601 28.823 1.00 93.12 189 ASN A N 1
ATOM 1363 C CA . ASN A 1 189 ? -10.476 6.481 29.878 1.00 93.12 189 ASN A CA 1
ATOM 1364 C C . ASN A 1 189 ? -11.077 6.856 31.256 1.00 93.12 189 ASN A C 1
ATOM 1366 O O . ASN A 1 189 ? -11.422 8.028 31.462 1.00 93.12 189 ASN A O 1
ATOM 1370 N N . PRO A 1 190 ? -11.161 5.915 32.223 1.00 93.12 190 PRO A N 1
ATOM 1371 C CA . PRO A 1 190 ? -11.683 6.187 33.563 1.00 93.12 190 PRO A CA 1
ATOM 1372 C C . PRO A 1 190 ? -10.899 7.256 34.329 1.00 93.12 190 PRO A C 1
ATOM 1374 O O . PRO A 1 190 ? -11.481 7.969 35.147 1.00 93.12 190 PRO A O 1
ATOM 1377 N N . GLU A 1 191 ? -9.604 7.417 34.044 1.00 91.31 191 GLU A N 1
ATOM 1378 C CA . GLU A 1 191 ? -8.767 8.465 34.644 1.00 91.31 191 GLU A CA 1
ATOM 1379 C C . GLU A 1 191 ? -9.256 9.871 34.267 1.00 91.31 191 GLU A C 1
ATOM 1381 O O . GLU A 1 191 ? -9.074 10.815 35.030 1.00 91.31 191 GLU A O 1
ATOM 1386 N N . ILE A 1 192 ? -9.950 10.005 33.132 1.00 91.00 192 ILE A N 1
ATOM 1387 C CA . ILE A 1 192 ? -10.574 11.254 32.689 1.00 91.00 192 ILE A CA 1
ATOM 1388 C C . ILE A 1 192 ? -11.997 11.374 33.251 1.00 91.00 192 ILE A C 1
ATOM 1390 O O . ILE A 1 192 ? -12.386 12.419 33.788 1.00 91.00 192 ILE A O 1
ATOM 1394 N N . THR A 1 193 ? -12.798 10.313 33.132 1.00 91.31 193 THR A N 1
ATOM 1395 C CA . THR A 1 193 ? -14.247 10.372 33.380 1.00 91.31 193 THR A CA 1
ATOM 1396 C C . THR A 1 193 ? -14.626 10.276 34.855 1.00 91.31 193 THR A C 1
ATOM 1398 O O . THR A 1 193 ? -15.606 10.900 35.277 1.00 91.31 193 THR A O 1
ATOM 1401 N N . VAL A 1 194 ? -13.865 9.546 35.679 1.00 93.12 194 VAL A N 1
ATOM 1402 C CA . VAL A 1 194 ? -14.136 9.424 37.121 1.00 93.12 194 VAL A CA 1
ATOM 1403 C C . VAL A 1 194 ? -13.934 10.770 37.831 1.00 93.12 194 VAL A C 1
ATOM 1405 O O . VAL A 1 194 ? -14.867 11.214 38.516 1.00 93.12 194 VAL A O 1
ATOM 1408 N N . PRO A 1 195 ? -12.820 11.504 37.627 1.00 90.69 195 PRO A N 1
ATOM 1409 C CA . PRO A 1 195 ? -12.685 12.857 38.159 1.00 90.69 195 PRO A CA 1
ATOM 1410 C C . PRO A 1 195 ? -13.722 13.826 37.582 1.00 90.69 195 PRO A C 1
ATOM 1412 O O . PRO A 1 195 ? -14.220 14.674 38.313 1.00 90.69 195 PRO A O 1
ATOM 1415 N N . ALA A 1 196 ? -14.171 13.657 36.338 1.00 88.50 196 ALA A N 1
ATOM 1416 C CA . ALA A 1 196 ? -15.278 14.448 35.787 1.00 88.50 196 ALA A CA 1
ATOM 1417 C C . ALA A 1 196 ? -16.661 14.115 36.397 1.00 88.50 196 ALA A C 1
ATOM 1419 O O . ALA A 1 196 ? -17.623 14.851 36.194 1.00 88.50 196 ALA A O 1
ATOM 1420 N N . GLY A 1 197 ? -16.785 13.030 37.173 1.00 88.00 197 GLY A N 1
ATOM 1421 C CA . GLY A 1 197 ? -18.051 12.592 37.776 1.00 88.00 197 GLY A CA 1
ATOM 1422 C C . GLY A 1 197 ? -18.935 11.735 36.863 1.00 88.00 197 GLY A C 1
ATOM 1423 O O . GLY A 1 197 ? -20.066 11.434 37.235 1.00 88.00 197 GLY A O 1
ATOM 1424 N N . ALA A 1 198 ? -18.426 11.311 35.704 1.00 85.94 198 ALA A N 1
ATOM 1425 C CA . ALA A 1 198 ? -19.111 10.399 34.787 1.00 85.94 198 ALA A CA 1
ATOM 1426 C C . ALA A 1 198 ? -18.897 8.910 35.138 1.00 85.94 198 ALA A C 1
ATOM 1428 O O . ALA A 1 198 ? -19.636 8.055 34.655 1.00 85.94 198 ALA A O 1
ATOM 1429 N N . GLY A 1 199 ? -17.941 8.602 36.023 1.00 92.31 199 GLY A N 1
ATOM 1430 C CA . GLY A 1 199 ? -17.660 7.240 36.486 1.00 92.31 199 GLY A CA 1
ATOM 1431 C C . GLY A 1 199 ? -16.856 6.405 35.484 1.00 92.31 199 GLY A C 1
ATOM 1432 O O . GLY A 1 199 ? -16.352 6.923 34.490 1.00 92.31 199 GLY A O 1
ATOM 1433 N N . ASP A 1 200 ? -16.715 5.109 35.768 1.00 94.88 200 ASP A N 1
ATOM 1434 C CA . ASP A 1 200 ? -16.050 4.143 34.884 1.00 94.88 200 ASP A CA 1
ATOM 1435 C C . ASP A 1 200 ? -17.077 3.533 33.916 1.00 94.88 200 ASP A C 1
ATOM 1437 O O . ASP A 1 200 ? -17.832 2.614 34.256 1.00 94.88 200 ASP A O 1
ATOM 1441 N N . VAL A 1 201 ? -17.146 4.120 32.721 1.00 92.19 201 VAL A N 1
ATOM 1442 C CA . VAL A 1 201 ? -18.135 3.775 31.693 1.00 92.19 201 VAL A CA 1
ATOM 1443 C C . VAL A 1 201 ? -17.906 2.375 31.098 1.00 92.19 201 VAL A C 1
ATOM 1445 O O . VAL A 1 201 ? -18.884 1.619 31.035 1.00 92.19 201 VAL A O 1
ATOM 1448 N N . PRO A 1 202 ? -16.677 1.968 30.711 1.00 94.56 202 PRO A N 1
ATOM 1449 C CA . PRO A 1 202 ? -16.414 0.589 30.303 1.00 94.56 202 PRO A CA 1
ATOM 1450 C C . PRO A 1 202 ? -16.845 -0.431 31.365 1.00 94.56 202 PRO A C 1
ATOM 1452 O O . PRO A 1 202 ? -17.628 -1.338 31.070 1.00 94.56 202 PRO A O 1
ATOM 1455 N N . LEU A 1 203 ? -16.420 -0.249 32.624 1.00 96.44 203 LEU A N 1
ATOM 1456 C CA . LEU A 1 203 ? -16.724 -1.182 33.714 1.00 96.44 203 LEU A CA 1
ATOM 1457 C C . LEU A 1 203 ? -18.230 -1.342 33.948 1.00 96.44 203 LEU A C 1
ATOM 1459 O O . LEU A 1 203 ? -18.714 -2.455 34.176 1.00 96.44 203 LEU A O 1
ATOM 1463 N N . ALA A 1 204 ? -18.983 -0.241 33.894 1.00 94.88 204 ALA A N 1
ATOM 1464 C CA . ALA A 1 204 ? -20.435 -0.274 34.042 1.00 94.88 204 ALA A CA 1
ATOM 1465 C C . ALA A 1 204 ? -21.111 -1.087 32.924 1.00 94.88 204 ALA A C 1
ATOM 1467 O O . ALA A 1 204 ? -22.028 -1.866 33.201 1.00 94.88 204 ALA A O 1
ATOM 1468 N N . ASN A 1 205 ? -20.640 -0.953 31.680 1.00 95.19 205 ASN A N 1
ATOM 1469 C CA . ASN A 1 205 ? -21.156 -1.724 30.550 1.00 95.19 205 ASN A CA 1
ATOM 1470 C C . ASN A 1 205 ? -20.825 -3.220 30.677 1.00 95.19 205 ASN A C 1
ATOM 1472 O O . ASN A 1 205 ? -21.725 -4.041 30.503 1.00 95.19 205 ASN A O 1
ATOM 1476 N N . TYR A 1 206 ? -19.599 -3.602 31.060 1.00 97.38 206 TYR A N 1
ATOM 1477 C CA . TYR A 1 206 ? -19.255 -5.023 31.240 1.00 97.38 206 TYR A CA 1
ATOM 1478 C C . TYR A 1 206 ? -20.070 -5.687 32.350 1.00 97.38 206 TYR A C 1
ATOM 1480 O O . TYR A 1 206 ? -20.564 -6.798 32.170 1.00 97.38 206 TYR A O 1
ATOM 1488 N N . LYS A 1 207 ? -20.300 -4.987 33.468 1.00 97.06 207 LYS A N 1
ATOM 1489 C CA . LYS A 1 207 ? -21.185 -5.481 34.534 1.00 97.06 207 LYS A CA 1
ATOM 1490 C C . LYS A 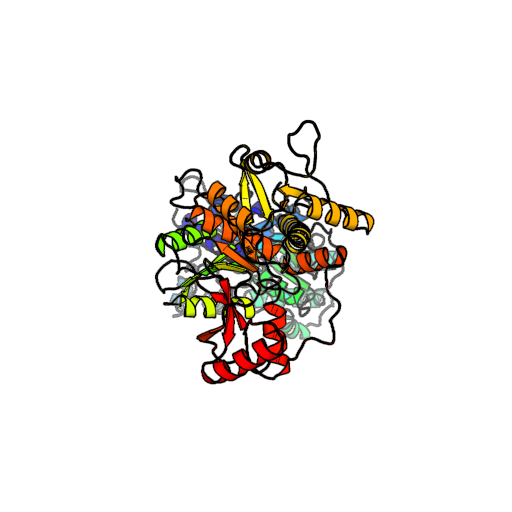1 207 ? -22.622 -5.680 34.050 1.00 97.06 207 LYS A C 1
ATOM 1492 O O . LYS A 1 207 ? -23.272 -6.631 34.475 1.00 97.06 207 LYS A O 1
ATOM 1497 N N . MET A 1 208 ? -23.121 -4.810 33.169 1.00 96.38 208 MET A N 1
ATOM 1498 C CA . MET A 1 208 ? -24.452 -4.964 32.572 1.00 96.38 208 MET A CA 1
ATOM 1499 C C . MET A 1 208 ? -24.517 -6.168 31.623 1.00 96.38 208 MET A C 1
ATOM 1501 O O . MET A 1 208 ? -25.483 -6.926 31.681 1.00 96.38 208 MET A O 1
ATOM 1505 N N . ILE A 1 209 ? -23.487 -6.377 30.795 1.00 97.75 209 ILE A N 1
ATOM 1506 C CA . ILE A 1 209 ? -23.381 -7.553 29.916 1.00 97.75 209 ILE A CA 1
ATOM 1507 C C . ILE A 1 209 ? -23.355 -8.837 30.757 1.00 97.75 209 ILE A C 1
ATOM 1509 O O . ILE A 1 209 ? -24.175 -9.726 30.536 1.00 97.75 209 ILE A O 1
ATOM 1513 N N . ALA A 1 210 ? -22.512 -8.898 31.790 1.00 97.75 210 ALA A N 1
ATOM 1514 C CA . ALA A 1 210 ? -22.451 -10.037 32.706 1.00 97.75 210 ALA A CA 1
ATOM 1515 C C . ALA A 1 210 ? -23.801 -10.296 33.400 1.00 97.75 210 ALA A C 1
ATOM 1517 O O . ALA A 1 210 ? -24.268 -11.430 33.471 1.00 97.75 210 ALA A O 1
ATOM 1518 N N . ALA A 1 211 ? -24.479 -9.241 33.867 1.00 97.38 211 ALA A N 1
ATOM 1519 C CA . ALA A 1 211 ? -25.793 -9.358 34.496 1.00 97.38 211 ALA A CA 1
ATOM 1520 C C . ALA A 1 211 ? -26.871 -9.902 33.539 1.00 97.38 211 ALA A C 1
ATOM 1522 O O . ALA A 1 211 ? -27.787 -10.600 33.984 1.00 97.38 211 ALA A O 1
ATOM 1523 N N . LEU A 1 212 ? -26.775 -9.613 32.235 1.00 96.56 212 LEU A N 1
ATOM 1524 C CA . LEU A 1 212 ? -27.633 -10.241 31.229 1.00 96.56 212 LEU A CA 1
ATOM 1525 C C . LEU A 1 212 ? -27.314 -11.728 31.054 1.00 96.56 212 LEU A C 1
ATOM 1527 O O . LEU A 1 212 ? -28.257 -12.512 30.983 1.00 96.56 212 LEU A O 1
ATOM 1531 N N . GLY A 1 213 ? -26.038 -12.121 31.074 1.00 95.81 213 GLY A N 1
ATOM 1532 C CA . GLY A 1 213 ? -25.646 -13.536 31.065 1.00 95.81 213 GLY A CA 1
ATOM 1533 C C . GLY A 1 213 ? -26.213 -14.300 32.267 1.00 95.81 213 GLY A C 1
ATOM 1534 O O . GLY A 1 213 ? -26.784 -15.376 32.105 1.00 95.81 213 GLY A O 1
ATOM 1535 N N . VAL A 1 214 ? -26.202 -13.683 33.456 1.00 97.12 214 VAL A N 1
ATOM 1536 C CA . VAL A 1 214 ? -26.848 -14.253 34.655 1.00 97.12 214 VAL A CA 1
ATOM 1537 C C . VAL A 1 214 ? -28.350 -14.416 34.462 1.00 97.12 214 VAL A C 1
ATOM 1539 O O . VAL A 1 214 ? -28.925 -15.454 34.778 1.00 97.12 214 VAL A O 1
ATOM 1542 N N . LYS A 1 215 ? -29.010 -13.404 33.892 1.00 94.50 215 LYS A N 1
ATOM 1543 C CA . LYS A 1 215 ? -30.446 -13.468 33.598 1.00 94.50 215 LYS A CA 1
ATOM 1544 C C . LYS A 1 215 ? -30.790 -14.551 32.564 1.00 94.50 215 LYS A C 1
ATOM 1546 O O . LYS A 1 215 ? -31.889 -15.096 32.619 1.00 94.50 215 LYS A O 1
ATOM 1551 N N . GLN A 1 216 ? -29.890 -14.831 31.625 1.00 93.06 216 GLN A N 1
ATOM 1552 C CA . GLN A 1 216 ? -30.052 -15.857 30.590 1.00 93.06 216 GLN A CA 1
ATOM 1553 C C . GLN A 1 216 ? -29.654 -17.263 31.062 1.00 93.06 216 GLN A C 1
ATOM 1555 O O . GLN A 1 216 ? -29.904 -18.226 30.341 1.00 93.06 216 GLN A O 1
ATOM 1560 N N . GLY A 1 217 ? -29.077 -17.390 32.261 1.00 94.38 217 GLY A N 1
ATOM 1561 C CA . GLY A 1 217 ? -28.598 -18.660 32.807 1.00 94.38 217 GLY A CA 1
ATOM 1562 C C . GLY A 1 217 ? -27.276 -19.140 32.202 1.00 94.38 217 GLY A C 1
ATOM 1563 O O . GLY A 1 217 ? -26.939 -20.307 32.359 1.00 94.38 217 GLY A O 1
ATOM 1564 N N . SER A 1 218 ? -26.540 -18.268 31.503 1.00 93.88 218 SER A N 1
ATOM 1565 C CA . SER A 1 218 ? -25.217 -18.578 30.944 1.00 93.88 218 SER A CA 1
ATOM 1566 C C . SER A 1 218 ? -24.064 -18.222 31.888 1.00 93.88 218 SER A C 1
ATOM 1568 O O . SER A 1 218 ? -22.921 -18.537 31.584 1.00 93.88 218 SER A O 1
ATOM 1570 N N . LEU A 1 219 ? -24.355 -17.518 32.986 1.00 96.00 219 LEU A N 1
ATOM 1571 C CA . LEU A 1 219 ? -23.414 -17.140 34.041 1.00 96.00 219 LEU A CA 1
ATOM 1572 C C . LEU A 1 219 ? -24.103 -17.254 35.405 1.00 96.00 219 LEU A C 1
ATOM 1574 O O . LEU A 1 219 ? -25.301 -17.004 35.536 1.00 96.00 219 LEU A O 1
ATOM 1578 N N . GLU A 1 220 ? -23.335 -17.526 36.444 1.00 96.88 220 GLU A N 1
ATOM 1579 C CA . GLU A 1 220 ? -23.746 -17.390 37.834 1.00 96.88 220 GLU A CA 1
ATOM 1580 C C . GLU A 1 220 ? -23.467 -15.975 38.348 1.00 96.88 220 GLU A C 1
ATOM 1582 O O . GLU A 1 220 ? -22.542 -15.278 37.922 1.00 96.88 220 GLU A O 1
ATOM 1587 N N . ARG A 1 221 ? -24.245 -15.516 39.337 1.00 95.88 221 ARG A N 1
ATOM 1588 C CA . ARG A 1 221 ? -24.078 -14.159 39.898 1.00 95.88 221 ARG A CA 1
ATOM 1589 C C . ARG A 1 221 ? -22.675 -13.917 40.471 1.00 95.88 221 ARG A C 1
ATOM 1591 O O . ARG A 1 221 ? -22.215 -12.776 40.504 1.00 95.88 221 ARG A O 1
ATOM 1598 N N . THR A 1 222 ? -22.012 -14.973 40.932 1.00 97.38 222 THR A N 1
ATOM 1599 C CA . THR A 1 222 ? -20.642 -14.946 41.457 1.00 97.38 222 THR A CA 1
ATOM 1600 C C . THR A 1 222 ? -19.580 -14.750 40.374 1.00 97.38 222 THR A C 1
ATOM 1602 O O . THR A 1 222 ? -18.485 -14.301 40.697 1.00 97.38 222 THR A O 1
ATOM 1605 N N . GLU A 1 223 ? -19.900 -15.016 39.106 1.00 96.88 223 GLU A N 1
ATOM 1606 C CA . GLU A 1 223 ? -18.966 -14.960 37.969 1.00 96.88 223 GLU A CA 1
ATOM 1607 C C . GLU A 1 223 ? -18.911 -13.579 37.298 1.00 96.88 223 GLU A C 1
ATOM 1609 O O . GLU A 1 223 ? -18.147 -13.359 36.365 1.00 96.88 223 GLU A O 1
ATOM 1614 N N . ILE A 1 224 ? -19.690 -12.600 37.776 1.00 96.94 224 ILE A N 1
ATOM 1615 C CA . ILE A 1 224 ? -19.736 -11.260 37.168 1.00 96.94 224 ILE A CA 1
ATOM 1616 C C . ILE A 1 224 ? -18.354 -10.593 37.147 1.00 96.94 224 ILE A C 1
ATOM 1618 O O . ILE A 1 224 ? -17.997 -9.962 36.157 1.00 96.94 224 ILE A O 1
ATOM 1622 N N . ASN A 1 225 ? -17.576 -10.699 38.227 1.00 97.06 225 ASN A N 1
ATOM 1623 C CA . ASN A 1 225 ? -16.273 -10.032 38.293 1.00 97.06 225 ASN A CA 1
ATOM 1624 C C . ASN A 1 225 ? -15.228 -10.734 37.420 1.00 97.06 225 ASN A C 1
ATOM 1626 O O . ASN A 1 225 ? -14.508 -10.049 36.699 1.00 97.06 225 ASN A O 1
ATOM 1630 N N . SER A 1 226 ? -15.191 -12.071 37.426 1.00 97.81 226 SER A N 1
ATOM 1631 C CA . SER A 1 226 ? -14.301 -12.832 36.543 1.00 97.81 226 SER A CA 1
ATOM 1632 C C . SER A 1 226 ? -14.643 -12.585 35.077 1.00 97.81 226 SER A C 1
ATOM 1634 O O . SER A 1 226 ? -13.742 -12.368 34.278 1.00 97.81 226 SER A O 1
ATOM 1636 N N . PHE A 1 227 ? -15.932 -12.475 34.734 1.00 98.19 227 PHE A N 1
ATOM 1637 C CA . PHE A 1 227 ? -16.352 -12.110 33.383 1.00 98.19 227 PHE A CA 1
ATOM 1638 C C . PHE A 1 227 ? -15.813 -10.738 32.955 1.00 98.19 227 PHE A C 1
ATOM 1640 O O . PHE A 1 227 ? -15.345 -10.569 31.833 1.00 98.19 227 PHE A O 1
ATOM 1647 N N . VAL A 1 228 ? -15.874 -9.739 33.840 1.00 97.62 228 VAL A N 1
ATOM 1648 C CA . VAL A 1 228 ? -15.339 -8.398 33.556 1.00 97.62 228 VAL A CA 1
ATOM 1649 C C . VAL A 1 228 ? -13.827 -8.446 33.322 1.00 97.62 228 VAL A C 1
ATOM 1651 O O . VAL A 1 228 ? -13.334 -7.761 32.429 1.00 97.62 228 VAL A O 1
ATOM 1654 N N . GLU A 1 229 ? -13.095 -9.232 34.110 1.00 97.31 229 GLU A N 1
ATOM 1655 C CA . GLU A 1 229 ? -11.643 -9.393 33.971 1.00 97.31 229 GLU A CA 1
ATOM 1656 C C . GLU A 1 229 ? -11.267 -10.130 32.677 1.00 97.31 229 GLU A C 1
ATOM 1658 O O . GLU A 1 229 ? -10.350 -9.712 31.966 1.00 97.31 229 GLU A O 1
ATOM 1663 N N . GLU A 1 230 ? -12.002 -11.190 32.346 1.00 97.31 230 GLU A N 1
ATOM 1664 C CA . GLU A 1 230 ? -11.718 -12.068 31.212 1.00 97.31 230 GLU A CA 1
ATOM 1665 C C . GLU A 1 230 ? -12.201 -11.488 29.880 1.00 97.31 230 GLU A C 1
ATOM 1667 O O . GLU A 1 230 ? -11.425 -11.430 28.928 1.00 97.31 230 GLU A O 1
ATOM 1672 N N . HIS A 1 231 ? -13.430 -10.976 29.812 1.00 98.06 231 HIS A N 1
ATOM 1673 C CA . HIS A 1 231 ? -14.064 -10.535 28.563 1.00 98.06 231 HIS A CA 1
ATOM 1674 C C . HIS A 1 231 ? -14.084 -9.011 28.379 1.00 98.06 231 HIS A C 1
ATOM 1676 O O . HIS A 1 231 ? -14.334 -8.509 27.278 1.00 98.06 231 HIS A O 1
ATOM 1682 N N . GLY A 1 232 ? -13.820 -8.252 29.445 1.00 96.94 232 GLY A N 1
ATOM 1683 C CA . GLY A 1 232 ? -13.744 -6.795 29.403 1.00 96.94 232 GLY A CA 1
ATOM 1684 C C . GLY A 1 232 ? -12.387 -6.256 28.939 1.00 96.94 232 GLY A C 1
ATOM 1685 O O . GLY A 1 232 ? -11.385 -6.971 28.815 1.00 96.94 232 GLY A O 1
ATOM 1686 N N . LEU A 1 233 ? -12.365 -4.945 28.691 1.00 96.19 233 LEU A N 1
ATOM 1687 C CA . LEU A 1 233 ? -11.184 -4.152 28.346 1.00 96.19 233 LEU A CA 1
ATOM 1688 C C . LEU A 1 233 ? -11.145 -2.872 29.187 1.00 96.19 233 LEU A C 1
ATOM 1690 O O . LEU A 1 233 ? -12.159 -2.190 29.332 1.00 96.19 233 LEU A O 1
ATOM 1694 N N . LYS A 1 234 ? -9.967 -2.483 29.682 1.00 94.12 234 LYS A N 1
ATOM 1695 C CA . LYS A 1 234 ? -9.802 -1.177 30.337 1.00 94.12 234 LYS A CA 1
ATOM 1696 C C . LYS A 1 234 ? -9.947 -0.055 29.306 1.00 94.12 234 LYS A C 1
ATOM 1698 O O . LYS A 1 234 ? -9.335 -0.112 28.240 1.00 94.12 234 LYS A O 1
ATOM 1703 N N . GLY A 1 235 ? -10.756 0.954 29.624 1.00 93.56 235 GLY A N 1
ATOM 1704 C CA . GLY A 1 235 ? -10.883 2.143 28.787 1.00 93.56 235 GLY A CA 1
ATOM 1705 C C . GLY A 1 235 ? -9.582 2.940 28.760 1.00 93.56 235 GLY A C 1
ATOM 1706 O O . GLY A 1 235 ? -8.930 3.098 29.788 1.00 93.56 235 GLY A O 1
ATOM 1707 N N . TRP A 1 236 ? -9.215 3.439 27.584 1.00 93.00 236 TRP A N 1
ATOM 1708 C CA . TRP A 1 236 ? -7.987 4.211 27.356 1.00 93.00 236 TRP A CA 1
ATOM 1709 C C . TRP A 1 236 ? -8.217 5.432 26.460 1.00 93.00 236 TRP A C 1
ATOM 1711 O O . TRP A 1 236 ? -7.356 6.303 26.358 1.00 93.00 236 TRP A O 1
ATOM 1721 N N . ALA A 1 237 ? -9.375 5.510 25.809 1.00 91.25 237 ALA A N 1
ATOM 1722 C CA . ALA A 1 237 ? -9.636 6.491 24.778 1.00 91.25 237 ALA A CA 1
ATOM 1723 C C . ALA A 1 237 ? -9.977 7.866 25.380 1.00 91.25 237 ALA A C 1
ATOM 1725 O O . ALA A 1 237 ? -10.756 7.935 26.343 1.00 91.25 237 ALA A O 1
ATOM 1726 N N . PRO A 1 238 ? -9.458 8.971 24.809 1.00 88.12 238 PRO A N 1
ATOM 1727 C CA . PRO A 1 238 ? -9.908 10.308 25.171 1.00 88.12 238 PRO A CA 1
ATOM 1728 C C . PRO A 1 238 ? -11.383 10.502 24.796 1.00 88.12 238 PRO A C 1
ATOM 1730 O O . PRO A 1 238 ? -11.957 9.784 23.980 1.00 88.12 238 PRO A O 1
ATOM 1733 N N . THR A 1 239 ? -12.015 11.505 25.387 1.00 83.38 239 THR A N 1
ATOM 1734 C CA . THR A 1 239 ? -13.468 11.746 25.359 1.00 83.38 239 THR A CA 1
ATOM 1735 C C . THR A 1 239 ? -13.949 12.561 24.146 1.00 83.38 239 THR A C 1
ATOM 1737 O O . THR A 1 239 ? -14.882 13.360 24.248 1.00 83.38 239 THR A O 1
ATOM 1740 N N . GLN A 1 240 ? -13.358 12.341 22.968 1.00 85.75 240 GLN A N 1
ATOM 1741 C CA . GLN A 1 240 ? -13.856 12.900 21.699 1.00 85.75 240 GLN A CA 1
ATOM 1742 C C . GLN A 1 240 ? -14.863 11.940 21.091 1.00 85.75 240 GLN A C 1
ATOM 1744 O O . GLN A 1 240 ? -14.459 10.828 20.829 1.00 85.75 240 GLN A O 1
ATOM 1749 N N . GLY A 1 241 ? -16.126 12.289 20.858 1.00 83.38 241 GLY A N 1
ATOM 1750 C CA . GLY A 1 241 ? -17.235 11.334 20.688 1.00 83.38 241 GLY A CA 1
ATOM 1751 C C . GLY A 1 241 ? -16.943 10.070 19.866 1.00 83.38 241 GLY A C 1
ATOM 1752 O O . GLY A 1 241 ? -17.243 8.970 20.316 1.00 83.38 241 GLY A O 1
ATOM 1753 N N . HIS A 1 242 ? -16.312 10.184 18.698 1.00 87.31 242 HIS A N 1
ATOM 1754 C CA . HIS A 1 242 ? -15.941 9.042 17.846 1.00 87.31 242 HIS A CA 1
ATOM 1755 C C . HIS A 1 242 ? -14.785 8.173 18.398 1.00 87.31 242 HIS A C 1
ATOM 1757 O O . HIS A 1 242 ? -14.692 6.987 18.079 1.00 87.31 242 HIS A O 1
ATOM 1763 N N . ILE A 1 243 ? -13.919 8.726 19.243 1.00 90.81 243 ILE A N 1
ATOM 1764 C CA . ILE A 1 243 ? -12.709 8.093 19.785 1.00 90.81 243 ILE A CA 1
ATOM 1765 C C . ILE A 1 243 ? -12.955 7.104 20.926 1.00 90.81 243 ILE A C 1
ATOM 1767 O O . ILE A 1 243 ? -12.329 6.059 20.893 1.00 90.81 243 ILE A O 1
ATOM 1771 N N . PRO A 1 244 ? -13.848 7.301 21.906 1.00 85.31 244 PRO A N 1
ATOM 1772 C CA . PRO A 1 244 ? -14.166 6.275 22.877 1.00 85.31 244 PRO A CA 1
ATOM 1773 C C . PRO A 1 244 ? -15.302 5.372 22.393 1.00 85.31 244 PRO A C 1
ATOM 1775 O O . PRO A 1 244 ? -16.003 4.797 23.216 1.00 85.31 244 PRO A O 1
ATOM 1778 N N . SER A 1 245 ? -15.538 5.254 21.084 1.00 87.81 245 SER A N 1
ATOM 1779 C CA . SER A 1 245 ? -16.386 4.174 20.569 1.00 87.81 245 SER A CA 1
ATOM 1780 C C . SER A 1 245 ? -15.713 2.808 20.804 1.00 87.81 245 SER A C 1
ATOM 1782 O O . SER A 1 245 ? -14.545 2.747 21.188 1.00 87.81 245 SER A O 1
ATOM 1784 N N . GLY A 1 246 ? -16.413 1.699 20.547 1.00 92.88 246 GLY A N 1
ATOM 1785 C CA . GLY A 1 246 ? -15.767 0.378 20.543 1.00 92.88 246 GLY A CA 1
ATOM 1786 C C . GLY A 1 246 ? -14.814 0.166 19.353 1.00 92.88 246 GLY A C 1
ATOM 1787 O O . GLY A 1 246 ? -13.970 -0.724 19.358 1.00 92.88 246 GLY A O 1
ATOM 1788 N N . VAL A 1 247 ? -14.926 0.982 18.300 1.00 95.62 247 VAL A N 1
ATOM 1789 C CA . VAL A 1 247 ? -14.185 0.808 17.040 1.00 95.62 247 VAL A CA 1
ATOM 1790 C C . VAL A 1 247 ? -12.660 0.962 17.164 1.00 95.62 247 VAL A C 1
ATOM 1792 O O . VAL A 1 247 ? -11.960 0.185 16.525 1.00 95.62 247 VAL A O 1
ATOM 1795 N N . PRO A 1 248 ? -12.084 1.874 17.967 1.00 90.94 248 PRO A N 1
ATOM 1796 C CA . PRO A 1 248 ? -10.631 1.953 18.143 1.00 90.94 248 PRO A CA 1
ATOM 1797 C C . PRO A 1 248 ? -9.949 0.655 18.596 1.00 90.94 248 PRO A C 1
ATOM 1799 O O . PRO A 1 248 ? -8.751 0.497 18.378 1.00 90.94 248 PRO A O 1
ATOM 1802 N N . PHE A 1 249 ? -10.678 -0.291 19.197 1.00 95.94 249 PHE A N 1
ATOM 1803 C CA . PHE A 1 249 ? -10.122 -1.605 19.526 1.00 95.94 249 PHE A CA 1
ATOM 1804 C C . PHE A 1 249 ? -9.949 -2.521 18.300 1.00 95.94 249 PHE A C 1
ATOM 1806 O O . PHE A 1 249 ? -9.212 -3.498 18.378 1.00 95.94 249 PHE A O 1
ATOM 1813 N N . VAL A 1 250 ? -10.571 -2.211 17.156 1.00 97.19 250 VAL A N 1
ATOM 1814 C CA . VAL A 1 250 ? -10.570 -3.053 15.944 1.00 97.19 250 VAL A CA 1
ATOM 1815 C C . VAL A 1 250 ? -9.157 -3.387 15.457 1.00 97.19 250 VAL A C 1
ATOM 1817 O O . VAL A 1 250 ? -8.937 -4.508 15.013 1.00 97.19 250 VAL A O 1
ATOM 1820 N N . GLY A 1 251 ? -8.191 -2.469 15.577 1.00 95.25 251 GLY A N 1
ATOM 1821 C CA . GLY A 1 251 ? -6.793 -2.747 15.218 1.00 95.25 251 GLY A CA 1
ATOM 1822 C C . GLY A 1 251 ? -6.189 -3.890 16.045 1.00 95.25 251 GLY A C 1
ATOM 1823 O O . GLY A 1 251 ? -5.679 -4.856 15.483 1.00 95.25 251 GLY A O 1
ATOM 1824 N N . PHE A 1 252 ? -6.340 -3.826 17.372 1.00 96.44 252 PHE A N 1
ATOM 1825 C CA . PHE A 1 252 ? -5.893 -4.877 18.294 1.00 96.44 252 PHE A CA 1
ATOM 1826 C C . PHE A 1 252 ? -6.699 -6.171 18.127 1.00 96.44 252 PHE A C 1
ATOM 1828 O O . PHE A 1 252 ? -6.140 -7.264 18.160 1.00 96.44 252 PHE A O 1
ATOM 1835 N N . ALA A 1 253 ? -8.013 -6.056 17.906 1.00 97.94 253 ALA A N 1
ATOM 1836 C CA . ALA A 1 253 ? -8.876 -7.198 17.629 1.00 97.94 253 ALA A CA 1
ATOM 1837 C C . ALA A 1 253 ? -8.425 -7.936 16.364 1.00 97.94 253 ALA A C 1
ATOM 1839 O O . ALA A 1 253 ? -8.327 -9.158 16.372 1.00 97.94 253 ALA A O 1
ATOM 1840 N N . ARG A 1 254 ? -8.108 -7.200 15.292 1.00 97.44 254 ARG A N 1
ATOM 1841 C CA . ARG A 1 254 ? -7.606 -7.766 14.038 1.00 97.44 254 ARG A CA 1
ATOM 1842 C C . ARG A 1 254 ? -6.321 -8.555 14.262 1.00 97.44 254 ARG A C 1
ATOM 1844 O O . ARG A 1 254 ? -6.233 -9.684 13.795 1.00 97.44 254 ARG A O 1
ATOM 1851 N N . GLU A 1 255 ? -5.354 -7.985 14.974 1.00 97.25 255 GLU A N 1
ATOM 1852 C CA . GLU A 1 255 ? -4.097 -8.670 15.294 1.00 97.25 255 GLU A CA 1
ATOM 1853 C C . GLU A 1 255 ? -4.345 -9.960 16.089 1.00 97.25 255 GLU A C 1
ATOM 1855 O O . GLU A 1 255 ? -3.843 -11.019 15.712 1.00 97.25 255 GLU A O 1
ATOM 1860 N N . GLY A 1 256 ? -5.191 -9.895 17.123 1.00 97.56 256 GLY A N 1
ATOM 1861 C CA . GLY A 1 256 ? -5.548 -11.055 17.940 1.00 97.56 256 GLY A CA 1
ATOM 1862 C C . GLY A 1 256 ? -6.305 -12.152 17.180 1.00 97.56 256 GLY A C 1
ATOM 1863 O O . GLY A 1 256 ? -6.117 -13.339 17.436 1.00 97.56 256 GLY A O 1
ATOM 1864 N N . LEU A 1 257 ? -7.148 -11.778 16.216 1.00 97.75 257 LEU A N 1
ATOM 1865 C CA . LEU A 1 257 ? -7.870 -12.729 15.364 1.00 97.75 257 LEU A CA 1
ATOM 1866 C C . LEU A 1 257 ? -6.937 -13.383 14.332 1.00 97.75 257 LEU A C 1
ATOM 1868 O O . LEU A 1 257 ? -7.070 -14.573 14.061 1.00 97.75 257 LEU A O 1
ATOM 1872 N N . LEU A 1 258 ? -5.975 -12.631 13.783 1.00 94.38 258 LEU A N 1
ATOM 1873 C CA . LEU A 1 258 ? -4.994 -13.145 12.819 1.00 94.38 258 LEU A CA 1
ATOM 1874 C C . LEU A 1 258 ? -3.963 -14.079 13.463 1.00 94.38 258 LEU A C 1
ATOM 1876 O O . LEU A 1 258 ? -3.587 -15.082 12.864 1.00 94.38 258 LEU A O 1
ATOM 1880 N N . ASN A 1 259 ? -3.509 -13.770 14.680 1.00 95.88 259 ASN A N 1
ATOM 1881 C CA . ASN A 1 259 ? -2.543 -14.603 15.402 1.00 95.88 259 ASN A CA 1
ATOM 1882 C C . ASN A 1 259 ? -3.196 -15.762 16.188 1.00 95.88 259 ASN A C 1
ATOM 1884 O O . ASN A 1 259 ? -2.489 -16.568 16.792 1.00 95.88 259 ASN A O 1
ATOM 1888 N N . GLY A 1 260 ? -4.531 -15.849 16.190 1.00 94.56 260 GLY A N 1
ATOM 1889 C CA . GLY A 1 260 ? -5.294 -16.916 16.840 1.00 94.56 260 GLY A CA 1
ATOM 1890 C C . GLY A 1 260 ? -5.440 -16.792 18.361 1.00 94.56 260 GLY A C 1
ATOM 1891 O O . GLY A 1 260 ? -5.915 -17.734 18.996 1.00 94.56 260 GLY A O 1
ATOM 1892 N N . THR A 1 261 ? -5.059 -15.659 18.962 1.00 96.62 261 THR A N 1
ATOM 1893 C CA . THR A 1 261 ? -5.288 -15.386 20.397 1.00 96.62 261 THR A CA 1
ATOM 1894 C C . THR A 1 261 ? -6.732 -14.994 20.707 1.00 96.62 261 THR A C 1
ATOM 1896 O O . THR A 1 261 ? -7.166 -15.126 21.850 1.00 96.62 261 THR A O 1
ATOM 1899 N N . LEU A 1 262 ? -7.485 -14.549 19.697 1.00 97.69 262 LEU A N 1
ATOM 1900 C CA . LEU A 1 262 ? -8.914 -14.258 19.761 1.00 97.69 262 LEU A CA 1
ATOM 1901 C C . LEU A 1 262 ? -9.652 -15.062 18.683 1.00 97.69 262 LEU A C 1
ATOM 1903 O O . LEU A 1 262 ? -9.141 -15.289 17.587 1.00 97.69 262 LEU A O 1
ATOM 1907 N N . LYS A 1 263 ? -10.884 -15.461 18.983 1.00 97.25 263 LYS A N 1
ATOM 1908 C CA . LYS A 1 263 ? -11.829 -16.133 18.081 1.00 97.25 263 LYS A CA 1
ATOM 1909 C C . LYS A 1 263 ? -13.032 -15.260 17.754 1.00 97.25 263 LYS A C 1
ATOM 1911 O O . LYS A 1 263 ? -13.542 -15.342 16.643 1.00 97.25 263 LYS A O 1
ATOM 1916 N N . ARG A 1 264 ? -13.519 -14.458 18.700 1.00 97.75 264 ARG A N 1
ATOM 1917 C CA . ARG A 1 264 ? -14.671 -13.569 18.523 1.00 97.75 264 ARG A CA 1
ATOM 1918 C C . ARG A 1 264 ? -14.506 -12.297 19.322 1.00 97.75 264 ARG A C 1
ATOM 1920 O O . ARG A 1 264 ? -14.306 -12.320 20.533 1.00 97.75 264 ARG A O 1
ATOM 1927 N N . VAL A 1 265 ? -14.689 -11.177 18.637 1.00 98.44 265 VAL A N 1
ATOM 1928 C CA . VAL A 1 265 ? -14.739 -9.858 19.266 1.00 98.44 265 VAL A CA 1
ATOM 1929 C C . VAL A 1 265 ? -16.049 -9.193 18.900 1.00 98.44 265 VAL A C 1
ATOM 1931 O O . VAL A 1 265 ? -16.444 -9.183 17.733 1.00 98.44 265 VAL A O 1
ATOM 1934 N N . MET A 1 266 ? -16.716 -8.616 19.892 1.00 98.50 266 MET A N 1
ATOM 1935 C CA . MET A 1 266 ? -17.922 -7.831 19.677 1.00 98.50 266 MET A CA 1
ATOM 1936 C C . MET A 1 266 ? -17.634 -6.348 19.880 1.00 98.50 266 MET A C 1
ATOM 1938 O O . MET A 1 266 ? -17.159 -5.935 20.938 1.00 98.50 266 MET A O 1
ATOM 1942 N N . ILE A 1 267 ? -17.953 -5.546 18.868 1.00 98.38 267 ILE A N 1
ATOM 1943 C CA . ILE A 1 267 ? -17.781 -4.096 18.881 1.00 98.38 267 ILE A CA 1
ATOM 1944 C C . ILE A 1 267 ? -19.145 -3.443 19.070 1.00 98.38 267 ILE A C 1
ATOM 1946 O O . ILE A 1 267 ? -20.067 -3.671 18.285 1.00 98.38 267 ILE A O 1
ATOM 1950 N N . VAL A 1 268 ? -19.274 -2.613 20.102 1.00 97.31 268 VAL A N 1
ATOM 1951 C CA . VAL A 1 268 ? -20.514 -1.925 20.463 1.00 97.31 268 VAL A CA 1
ATOM 1952 C C . VAL A 1 268 ? -20.301 -0.419 20.359 1.00 97.31 268 VAL A C 1
ATOM 1954 O O . VAL A 1 268 ? -19.500 0.175 21.080 1.00 97.31 268 VAL A O 1
ATOM 1957 N N . GLY A 1 269 ? -21.039 0.216 19.453 1.00 93.88 269 GLY A N 1
ATOM 1958 C CA . GLY A 1 269 ? -21.169 1.664 19.393 1.00 93.88 269 GLY A CA 1
ATOM 1959 C C . GLY A 1 269 ? -22.440 2.088 20.109 1.00 93.88 269 GLY A C 1
ATOM 1960 O O . GLY A 1 269 ? -23.529 1.648 19.745 1.00 93.88 269 GLY A O 1
ATOM 1961 N N . LYS A 1 270 ? -22.319 2.959 21.110 1.00 90.88 270 LYS A N 1
ATOM 1962 C CA . LYS A 1 270 ? -23.463 3.517 21.832 1.00 90.88 270 LYS A CA 1
ATOM 1963 C C . LYS A 1 270 ? -23.249 5.003 22.082 1.00 90.88 270 LYS A C 1
ATOM 1965 O O . LYS A 1 270 ? -22.283 5.409 22.722 1.00 90.88 270 LYS A O 1
ATOM 1970 N N . GLY A 1 271 ? -24.142 5.816 21.529 1.00 81.62 271 GLY A N 1
ATOM 1971 C CA . GLY A 1 271 ? -24.119 7.269 21.616 1.00 81.62 271 GLY A CA 1
ATOM 1972 C C . GLY A 1 271 ? -24.938 7.759 22.802 1.00 81.62 271 GLY A C 1
ATOM 1973 O O . GLY A 1 271 ? -26.048 7.286 23.042 1.00 81.62 271 GLY A O 1
ATOM 1974 N N . SER A 1 272 ? -24.402 8.722 23.549 1.00 73.69 272 SER A N 1
ATOM 1975 C CA . SER A 1 272 ? -25.131 9.328 24.662 1.00 73.69 272 SER A CA 1
ATOM 1976 C C . SER A 1 272 ? -26.192 10.341 24.211 1.00 73.69 272 SER A C 1
ATOM 1978 O O . SER A 1 272 ? -26.025 11.037 23.215 1.00 73.69 272 SER A O 1
ATOM 1980 N N . LEU A 1 273 ? -27.230 10.505 25.035 1.00 66.12 273 LEU A N 1
ATOM 1981 C CA . LEU A 1 273 ? -28.340 11.457 24.888 1.00 66.12 273 LEU A CA 1
ATOM 1982 C C . LEU A 1 273 ? -27.951 12.939 25.032 1.00 66.12 273 LEU A C 1
ATOM 1984 O O . LEU A 1 273 ? -28.806 13.818 24.936 1.00 66.12 273 LEU A O 1
ATOM 1988 N N . PHE A 1 274 ? -26.697 13.245 25.366 1.00 61.12 274 PHE A N 1
ATOM 1989 C CA . PHE A 1 274 ? -26.323 14.578 25.846 1.00 61.12 274 PHE A CA 1
ATOM 1990 C C . PHE A 1 274 ? -26.393 15.683 24.783 1.00 61.12 274 PHE A C 1
ATOM 1992 O O . PHE A 1 274 ? -26.593 16.840 25.149 1.00 61.12 274 PHE A O 1
ATOM 1999 N N . LEU A 1 275 ? -26.239 15.364 23.495 1.00 60.00 275 LEU A N 1
ATOM 2000 C CA . LEU A 1 275 ? -26.087 16.371 22.443 1.00 60.00 275 LEU A CA 1
ATOM 2001 C C . LEU A 1 275 ? -27.414 16.633 21.722 1.00 60.00 275 LEU A C 1
ATOM 2003 O O . LEU A 1 275 ? -28.058 15.714 21.228 1.00 60.00 275 LEU A O 1
ATOM 2007 N N . ALA A 1 276 ? -27.838 17.901 21.714 1.00 64.12 276 ALA A N 1
ATOM 2008 C CA . ALA A 1 276 ? -29.092 18.430 21.155 1.00 64.12 276 ALA A CA 1
ATOM 2009 C C . ALA A 1 276 ? -30.420 17.856 21.708 1.00 64.12 276 ALA A C 1
ATOM 2011 O O . ALA A 1 276 ? -31.446 18.511 21.543 1.00 64.12 276 ALA A O 1
ATOM 2012 N N . ARG A 1 277 ? -30.423 16.690 22.382 1.00 74.62 277 ARG A N 1
ATOM 2013 C CA . ARG A 1 277 ? -31.608 16.024 22.973 1.00 74.62 277 ARG A CA 1
ATOM 2014 C C . ARG A 1 277 ? -32.831 16.009 22.044 1.00 74.62 277 ARG A C 1
ATOM 2016 O O . ARG A 1 277 ? -33.959 16.227 22.475 1.00 74.62 277 ARG A O 1
ATOM 2023 N N . LEU A 1 278 ? -32.613 15.717 20.763 1.00 83.50 278 LEU A N 1
ATOM 2024 C CA . LEU A 1 278 ? -33.702 15.602 19.783 1.00 83.50 278 LEU A CA 1
ATOM 2025 C C . LEU A 1 278 ? -34.606 14.384 20.047 1.00 83.50 278 LEU A C 1
ATOM 2027 O O . LEU A 1 278 ? -35.723 14.314 19.546 1.00 83.50 278 LEU A O 1
ATOM 2031 N N . THR A 1 279 ? -34.125 13.426 20.841 1.00 85.25 279 THR A N 1
ATOM 2032 C CA . THR A 1 279 ? -34.841 12.224 21.268 1.00 85.25 279 THR A CA 1
ATOM 2033 C C . THR A 1 279 ? -34.411 11.822 22.684 1.00 85.25 279 THR A C 1
ATOM 2035 O O . THR A 1 279 ? -33.351 12.231 23.160 1.00 85.25 279 THR A O 1
ATOM 2038 N N . ASN A 1 280 ? -35.229 11.003 23.352 1.00 82.75 280 ASN A N 1
ATOM 2039 C CA . ASN A 1 280 ? -34.916 10.365 24.640 1.00 82.75 280 ASN A CA 1
ATOM 2040 C C . ASN A 1 280 ? -34.299 8.963 24.473 1.00 82.75 280 ASN A C 1
ATOM 2042 O O . ASN A 1 280 ? -34.171 8.219 25.448 1.00 82.75 280 ASN A O 1
ATOM 2046 N N . LEU A 1 281 ? -33.962 8.580 23.240 1.00 85.94 281 LEU A N 1
ATOM 2047 C CA . LEU A 1 281 ? -33.403 7.279 22.884 1.00 85.94 281 LEU A CA 1
ATOM 2048 C C . LEU A 1 281 ? -31.896 7.378 22.659 1.00 85.94 281 LEU A C 1
ATOM 2050 O O . LEU A 1 281 ? -31.433 8.304 22.001 1.00 85.94 281 LEU A O 1
ATOM 2054 N N . PHE A 1 282 ? -31.140 6.424 23.201 1.00 85.62 282 PHE A N 1
ATOM 2055 C CA . PHE A 1 282 ? -29.723 6.290 22.870 1.00 85.62 282 PHE A CA 1
ATOM 2056 C C . PHE A 1 282 ? -29.566 5.951 21.384 1.00 85.62 282 PHE A C 1
ATOM 2058 O O . PHE A 1 282 ? -30.408 5.251 20.819 1.00 85.62 282 PHE A O 1
ATOM 2065 N N . ASP A 1 283 ? -28.467 6.377 20.775 1.00 87.44 283 ASP A N 1
ATOM 2066 C CA . ASP A 1 283 ? -28.035 5.783 19.512 1.00 87.44 283 ASP A CA 1
ATOM 2067 C C . ASP A 1 283 ? -27.253 4.509 19.816 1.00 87.44 283 ASP A C 1
ATOM 2069 O O . ASP A 1 283 ? -26.508 4.452 20.800 1.00 87.44 283 ASP A O 1
ATOM 2073 N N . GLY A 1 284 ? -27.387 3.481 18.982 1.00 92.12 284 GLY A N 1
ATOM 2074 C CA . GLY A 1 284 ? -26.551 2.308 19.161 1.00 92.12 284 GLY A CA 1
ATOM 2075 C C . GLY A 1 284 ? -26.688 1.234 18.099 1.00 92.12 284 GLY A C 1
ATOM 2076 O O . GLY A 1 284 ? -27.792 0.868 17.684 1.00 92.12 284 GLY A O 1
ATOM 2077 N N . VAL A 1 285 ? -25.537 0.678 17.739 1.00 96.56 285 VAL A N 1
ATOM 2078 C CA . VAL A 1 285 ? -25.381 -0.486 16.866 1.00 96.56 285 VAL A CA 1
ATOM 2079 C C . VAL A 1 285 ? -24.165 -1.297 17.294 1.00 96.56 285 VAL A C 1
ATOM 2081 O O . VAL A 1 285 ? -23.262 -0.789 17.959 1.00 96.56 285 VAL A O 1
ATOM 2084 N N . SER A 1 286 ? -24.126 -2.563 16.905 1.00 98.12 286 SER A N 1
ATOM 2085 C CA . SER A 1 286 ? -22.986 -3.433 17.178 1.00 98.12 286 SER A CA 1
ATOM 2086 C C . SER A 1 286 ? -22.771 -4.447 16.067 1.00 98.12 286 SER A C 1
ATOM 2088 O O . SER A 1 286 ? -23.677 -4.737 15.281 1.00 98.12 286 SER A O 1
ATOM 2090 N N . PHE A 1 287 ? -21.561 -4.988 16.013 1.00 98.25 287 PHE A N 1
ATOM 2091 C CA . PHE A 1 287 ? -21.184 -6.036 15.074 1.00 98.25 287 PHE A CA 1
ATOM 2092 C C . PHE A 1 287 ? -20.165 -6.987 15.706 1.00 98.25 287 PHE A C 1
ATOM 2094 O O . PHE A 1 287 ? -19.513 -6.657 16.699 1.00 98.25 287 PHE A O 1
ATOM 2101 N N . ILE A 1 288 ? -20.041 -8.175 15.117 1.00 98.44 288 ILE A N 1
ATOM 2102 C CA . ILE A 1 288 ? -19.112 -9.222 15.552 1.00 98.44 288 ILE A CA 1
ATOM 2103 C C . ILE A 1 288 ? -18.033 -9.396 14.481 1.00 98.44 288 ILE A C 1
ATOM 2105 O O . ILE A 1 288 ? -18.341 -9.397 13.286 1.00 98.44 288 ILE A O 1
ATOM 2109 N N . MET A 1 289 ? -16.785 -9.543 14.921 1.00 98.25 289 MET A N 1
ATOM 2110 C CA . MET A 1 289 ? -15.637 -9.897 14.090 1.00 98.25 289 MET A CA 1
ATOM 2111 C C . MET A 1 289 ? -15.194 -11.334 14.376 1.00 98.25 289 MET A C 1
ATOM 2113 O O . MET A 1 289 ? -15.111 -11.732 15.541 1.00 98.25 289 MET A O 1
ATOM 2117 N N . GLU A 1 290 ? -14.888 -12.086 13.319 1.00 96.94 290 GLU A N 1
ATOM 2118 C CA . GLU A 1 290 ? -14.446 -13.488 13.376 1.00 96.94 290 GLU A CA 1
ATOM 2119 C C . GLU A 1 290 ? -13.269 -13.730 12.415 1.00 96.94 290 GLU A C 1
ATOM 2121 O O . GLU A 1 290 ? -13.152 -13.015 11.415 1.00 96.94 290 GLU A O 1
ATOM 2126 N N . PRO A 1 291 ? -12.401 -14.730 12.666 1.00 96.75 291 PRO A N 1
ATOM 2127 C CA . PRO A 1 291 ? -11.367 -15.128 11.725 1.00 96.75 291 PRO A CA 1
ATOM 2128 C C . PRO A 1 291 ? -11.961 -15.484 10.366 1.00 96.75 291 PRO A C 1
ATOM 2130 O O . PRO A 1 291 ? -13.055 -16.050 10.270 1.00 96.75 291 PRO A O 1
ATOM 2133 N N . ASN A 1 292 ? -11.218 -15.180 9.308 1.00 92.75 292 ASN A N 1
ATOM 2134 C CA . ASN A 1 292 ? -11.595 -15.614 7.976 1.00 92.75 292 ASN A CA 1
ATOM 2135 C C . ASN A 1 292 ? -11.451 -17.137 7.851 1.00 92.75 292 ASN A C 1
ATOM 2137 O O . ASN A 1 292 ? -10.514 -17.735 8.375 1.00 92.75 292 ASN A O 1
ATOM 2141 N N . SER A 1 293 ? -12.372 -17.770 7.127 1.00 85.94 293 SER A N 1
ATOM 2142 C CA . SER A 1 293 ? -12.314 -19.211 6.853 1.00 85.94 293 SER A CA 1
ATOM 2143 C C . SER A 1 293 ? -11.387 -19.585 5.686 1.00 85.94 293 SER A C 1
ATOM 2145 O O . SER A 1 293 ? -11.224 -20.773 5.409 1.00 85.94 293 SER A O 1
ATOM 2147 N N . GLY A 1 294 ? -10.826 -18.596 4.978 1.00 79.25 294 GLY A N 1
ATOM 2148 C CA . GLY A 1 294 ? -9.936 -18.797 3.829 1.00 79.25 294 GLY A CA 1
ATOM 2149 C C . GLY A 1 294 ? -10.644 -19.204 2.532 1.00 79.25 294 GLY A C 1
ATOM 2150 O O . GLY A 1 294 ? -9.987 -19.597 1.574 1.00 79.25 294 GLY A O 1
ATOM 2151 N N . LYS A 1 295 ? -11.982 -19.145 2.486 1.00 68.00 295 LYS A N 1
ATOM 2152 C CA . LYS A 1 295 ? -12.811 -19.591 1.345 1.00 68.00 295 LYS A CA 1
ATOM 2153 C C . LYS A 1 295 ? -13.269 -18.456 0.409 1.00 68.00 295 LYS A C 1
ATOM 2155 O O . LYS A 1 295 ? -14.181 -18.670 -0.387 1.00 68.00 295 LYS A O 1
ATOM 2160 N N . GLY A 1 296 ? -12.683 -17.262 0.528 1.00 51.41 296 GLY A N 1
ATOM 2161 C CA . GLY A 1 296 ? -13.031 -16.076 -0.265 1.00 51.41 296 GLY A CA 1
ATOM 2162 C C . GLY A 1 296 ? -12.707 -16.216 -1.759 1.00 51.41 296 GLY A C 1
ATOM 2163 O O . GLY A 1 296 ? -11.863 -17.022 -2.154 1.00 51.41 296 GLY A O 1
ATOM 2164 N N . SER A 1 297 ? -13.396 -15.445 -2.614 1.00 43.50 297 SER A N 1
ATOM 2165 C CA . SER A 1 297 ? -13.179 -15.486 -4.066 1.00 43.50 297 SER A CA 1
ATOM 2166 C C . SER A 1 297 ? -11.785 -14.964 -4.412 1.00 43.50 297 SER A C 1
ATOM 2168 O O . SER A 1 297 ? -11.491 -13.786 -4.202 1.00 43.50 297 SER A O 1
ATOM 2170 N N . SER A 1 298 ? -10.951 -15.825 -4.990 1.00 34.91 298 SER A N 1
ATOM 2171 C CA . SER A 1 298 ? -9.630 -15.489 -5.514 1.00 34.91 298 SER A CA 1
ATOM 2172 C C . SER A 1 298 ? -9.743 -14.509 -6.687 1.00 34.91 298 SER A C 1
ATOM 2174 O O . SER A 1 298 ? -9.764 -14.898 -7.852 1.00 34.91 298 SER A O 1
ATOM 2176 N N . THR A 1 299 ? -9.812 -13.220 -6.377 1.00 35.12 299 THR A N 1
ATOM 2177 C CA . THR A 1 299 ? -9.394 -12.169 -7.308 1.00 35.12 299 THR A CA 1
ATOM 2178 C C . THR A 1 299 ? -8.279 -11.400 -6.621 1.00 35.12 299 THR A C 1
ATOM 2180 O O . THR A 1 299 ? -8.444 -10.267 -6.163 1.00 35.12 299 THR A O 1
ATOM 2183 N N . THR A 1 300 ? -7.149 -12.092 -6.474 1.00 30.67 300 THR A N 1
ATOM 2184 C CA . THR A 1 300 ? -5.856 -11.531 -6.094 1.00 30.67 300 THR A CA 1
ATOM 2185 C C . THR A 1 300 ? -5.500 -10.457 -7.113 1.00 30.67 300 THR A C 1
ATOM 2187 O O . THR A 1 300 ? -4.935 -10.729 -8.164 1.00 30.67 300 THR A O 1
ATOM 2190 N N . VAL A 1 301 ? -5.861 -9.216 -6.806 1.00 34.06 301 VAL A N 1
ATOM 2191 C CA . VAL A 1 301 ? -5.058 -8.084 -7.251 1.00 34.06 301 VAL A CA 1
ATOM 2192 C C . VAL A 1 301 ? -3.957 -8.022 -6.208 1.00 34.06 301 VAL A C 1
ATOM 2194 O O . VAL A 1 301 ? -4.209 -7.620 -5.073 1.00 34.06 301 VAL A O 1
ATOM 2197 N N . THR A 1 302 ? -2.792 -8.569 -6.540 1.00 34.09 302 THR A N 1
ATOM 2198 C CA . THR A 1 302 ? -1.589 -8.431 -5.721 1.00 34.09 302 THR A CA 1
ATOM 2199 C C . THR A 1 302 ? -1.370 -6.946 -5.477 1.00 34.09 302 THR A C 1
ATOM 2201 O O . THR A 1 302 ? -1.211 -6.191 -6.432 1.00 34.09 302 THR A O 1
ATOM 2204 N N . ALA A 1 303 ? -1.417 -6.523 -4.212 1.00 41.09 303 ALA A N 1
ATOM 2205 C CA . ALA A 1 303 ? -0.901 -5.218 -3.832 1.00 41.09 303 ALA A CA 1
ATOM 2206 C C . ALA A 1 303 ? 0.545 -5.155 -4.335 1.00 41.09 303 ALA A C 1
ATOM 2208 O O . ALA A 1 303 ? 1.336 -6.050 -4.024 1.00 41.09 303 ALA A O 1
ATOM 2209 N N . GLU A 1 304 ? 0.858 -4.179 -5.186 1.00 50.06 304 GLU A N 1
ATOM 2210 C CA . GLU A 1 304 ? 2.218 -4.002 -5.684 1.00 50.06 304 GLU A CA 1
ATOM 2211 C C . GLU A 1 304 ? 3.133 -3.760 -4.484 1.00 50.06 304 GLU A C 1
ATOM 2213 O O . GLU A 1 304 ? 2.995 -2.775 -3.758 1.00 50.06 304 GLU A O 1
ATOM 2218 N N . LYS A 1 305 ? 4.031 -4.715 -4.238 1.00 65.56 305 LYS A N 1
ATOM 2219 C CA . LYS A 1 305 ? 5.014 -4.638 -3.165 1.00 65.56 305 LYS A CA 1
ATOM 2220 C C . LYS A 1 305 ? 5.917 -3.433 -3.435 1.00 65.56 305 LYS A C 1
ATOM 2222 O O . LYS A 1 305 ? 6.400 -3.261 -4.550 1.00 65.56 305 LYS A O 1
ATOM 2227 N N . MET A 1 306 ? 6.160 -2.610 -2.417 1.00 81.88 306 MET A N 1
ATOM 2228 C CA . MET A 1 306 ? 7.115 -1.508 -2.529 1.00 81.88 306 MET A CA 1
ATOM 2229 C C . MET A 1 306 ? 8.526 -2.070 -2.748 1.00 81.88 306 MET A C 1
ATOM 2231 O O . MET A 1 306 ? 9.012 -2.852 -1.929 1.00 81.88 306 MET A O 1
ATOM 2235 N N . VAL A 1 307 ? 9.176 -1.657 -3.836 1.00 92.31 307 VAL A N 1
ATOM 2236 C CA . VAL A 1 307 ? 10.542 -2.068 -4.193 1.00 92.31 307 VAL A CA 1
ATOM 2237 C C . VAL A 1 307 ? 11.521 -0.981 -3.789 1.00 92.31 307 VAL A C 1
ATOM 2239 O O . VAL A 1 307 ? 11.307 0.195 -4.086 1.00 92.31 307 VAL A O 1
ATOM 2242 N N . THR A 1 308 ? 12.615 -1.359 -3.138 1.00 97.19 308 THR A N 1
ATOM 2243 C CA . THR A 1 308 ? 13.685 -0.428 -2.781 1.00 97.19 308 THR A CA 1
ATOM 2244 C C . THR A 1 308 ? 14.809 -0.498 -3.810 1.00 97.19 308 THR A C 1
ATOM 2246 O O . THR A 1 308 ? 15.461 -1.529 -3.950 1.00 97.19 308 THR A O 1
ATOM 2249 N N . VAL A 1 309 ? 15.066 0.606 -4.514 1.00 98.44 309 VAL A N 1
ATOM 2250 C CA . VAL A 1 309 ? 16.114 0.691 -5.542 1.00 98.44 309 VAL A CA 1
ATOM 2251 C C . VAL A 1 309 ? 17.220 1.640 -5.092 1.00 98.44 309 VAL A C 1
ATOM 2253 O O . VAL A 1 309 ? 16.975 2.818 -4.818 1.00 98.44 309 VAL A O 1
ATOM 2256 N N . GLY A 1 310 ? 18.447 1.126 -5.027 1.00 98.19 310 GLY A N 1
ATOM 2257 C CA . GLY A 1 310 ? 19.648 1.923 -4.799 1.00 98.19 310 GLY A CA 1
ATOM 2258 C C . GLY A 1 310 ? 20.057 2.709 -6.047 1.00 98.19 310 GLY A C 1
ATOM 2259 O O . GLY A 1 310 ? 19.938 2.212 -7.164 1.00 98.19 310 GLY A O 1
ATOM 2260 N N . VAL A 1 311 ? 20.568 3.926 -5.873 1.00 98.50 311 VAL A N 1
ATOM 2261 C CA . VAL A 1 311 ? 21.180 4.717 -6.950 1.00 98.50 311 VAL A CA 1
ATOM 2262 C C . VAL A 1 311 ? 22.519 5.244 -6.472 1.00 98.50 311 VAL A C 1
ATOM 2264 O O . VAL A 1 311 ? 22.589 6.043 -5.536 1.00 98.50 311 VAL A O 1
ATOM 2267 N N . THR A 1 312 ? 23.587 4.810 -7.129 1.00 98.12 312 THR A N 1
ATOM 2268 C CA . THR A 1 312 ? 24.929 5.333 -6.884 1.00 98.12 312 THR A CA 1
ATOM 2269 C C . THR A 1 312 ? 25.067 6.742 -7.462 1.00 98.12 312 THR A C 1
ATOM 2271 O O . THR A 1 312 ? 24.753 6.941 -8.635 1.00 98.12 312 THR A O 1
ATOM 2274 N N . LEU A 1 313 ? 25.523 7.712 -6.668 1.00 97.31 313 LEU A N 1
ATOM 2275 C CA . LEU A 1 313 ? 25.547 9.128 -7.050 1.00 97.31 313 LEU A CA 1
ATOM 2276 C C . LEU A 1 313 ? 26.837 9.592 -7.751 1.00 97.31 313 LEU A C 1
ATOM 2278 O O . LEU A 1 313 ? 26.812 10.590 -8.472 1.00 97.31 313 LEU A O 1
ATOM 2282 N N . LEU A 1 314 ? 27.962 8.915 -7.517 1.00 95.81 314 LEU A N 1
ATOM 2283 C CA . LEU A 1 314 ? 29.285 9.268 -8.044 1.00 95.81 314 LEU A CA 1
ATOM 2284 C C . LEU A 1 314 ? 29.565 8.569 -9.386 1.00 95.81 314 LEU A C 1
ATOM 2286 O O . LEU A 1 314 ? 29.092 7.455 -9.609 1.00 95.81 314 LEU A O 1
ATOM 2290 N N . GLY A 1 315 ? 30.365 9.216 -10.242 1.00 92.38 315 GLY A N 1
ATOM 2291 C CA . GLY A 1 315 ? 30.814 8.695 -11.546 1.00 92.38 315 GLY A CA 1
ATOM 2292 C C . GLY A 1 315 ? 30.263 9.437 -12.774 1.00 92.38 315 GLY A C 1
ATOM 2293 O O . GLY A 1 315 ? 30.686 9.168 -13.897 1.00 92.38 315 GLY A O 1
ATOM 2294 N N . SER A 1 316 ? 29.337 10.382 -12.577 1.00 95.50 316 SER A N 1
ATOM 2295 C CA . SER A 1 316 ? 28.675 11.130 -13.658 1.00 95.50 316 SER A CA 1
ATOM 2296 C C . SER A 1 316 ? 29.585 12.175 -14.298 1.00 95.50 316 SER A C 1
ATOM 2298 O O . SER A 1 316 ? 30.160 13.009 -13.596 1.00 95.50 316 SER A O 1
ATOM 2300 N N . GLU A 1 317 ? 29.620 12.225 -15.631 1.00 95.12 317 GLU A N 1
ATOM 2301 C CA . GLU A 1 317 ? 30.265 13.309 -16.391 1.00 95.12 317 GLU A CA 1
ATOM 2302 C C . GLU A 1 317 ? 29.440 14.614 -16.353 1.00 95.12 317 GLU A C 1
ATOM 2304 O O . GLU A 1 317 ? 29.951 15.687 -16.676 1.00 95.12 317 GLU A O 1
ATOM 2309 N N . HIS A 1 318 ? 28.182 14.549 -15.900 1.00 95.00 318 HIS A N 1
ATOM 2310 C CA . HIS A 1 318 ? 27.288 15.702 -15.726 1.00 95.00 318 HIS A CA 1
ATOM 2311 C C . HIS A 1 318 ? 27.165 16.176 -14.270 1.00 95.00 318 HIS A C 1
ATOM 2313 O O . HIS A 1 318 ? 26.346 17.045 -13.970 1.00 95.00 318 HIS A O 1
ATOM 2319 N N . GLY A 1 319 ? 27.978 15.622 -13.368 1.00 95.12 319 GLY A N 1
ATOM 2320 C CA . GLY A 1 319 ? 27.952 15.945 -11.944 1.00 95.12 319 GLY A CA 1
ATOM 2321 C C . GLY A 1 319 ? 26.919 15.144 -11.149 1.00 95.12 319 GLY A C 1
ATOM 2322 O O . GLY A 1 319 ? 26.008 14.511 -11.693 1.00 95.12 319 GLY A O 1
ATOM 2323 N N . VAL A 1 320 ? 27.086 15.170 -9.826 1.00 96.12 320 VAL A N 1
ATOM 2324 C CA . VAL A 1 320 ? 26.243 14.447 -8.858 1.00 96.12 320 VAL A CA 1
ATOM 2325 C C . VAL A 1 320 ? 24.812 14.983 -8.874 1.00 96.12 320 VAL A C 1
ATOM 2327 O O . VAL A 1 320 ? 23.852 14.231 -8.711 1.00 96.12 320 VAL A O 1
ATOM 2330 N N . GLU A 1 321 ? 24.652 16.278 -9.127 1.00 96.75 321 GLU A N 1
ATOM 2331 C CA . GLU A 1 321 ? 23.367 16.969 -9.163 1.00 96.75 321 GLU A CA 1
ATOM 2332 C C . GLU A 1 321 ? 22.449 16.421 -10.263 1.00 96.75 321 GLU A C 1
ATOM 2334 O O . GLU A 1 321 ? 21.228 16.393 -10.094 1.00 96.75 321 GLU A O 1
ATOM 2339 N N . GLU A 1 322 ? 23.014 15.967 -11.386 1.00 97.31 322 GLU A N 1
ATOM 2340 C CA . GLU A 1 322 ? 22.249 15.335 -12.464 1.00 97.31 322 GLU A CA 1
ATOM 2341 C C . GLU A 1 322 ? 21.703 13.969 -12.027 1.00 97.31 322 GLU A C 1
ATOM 2343 O O . GLU A 1 322 ? 20.529 13.664 -12.251 1.00 97.31 322 GLU A O 1
ATOM 2348 N N . VAL A 1 323 ? 22.526 13.181 -11.329 1.00 97.75 323 VAL A N 1
ATOM 2349 C CA . VAL A 1 323 ? 22.145 11.856 -10.819 1.00 97.75 323 VAL A CA 1
ATOM 2350 C C . VAL A 1 323 ? 21.088 11.971 -9.732 1.00 97.75 323 VAL A C 1
ATOM 2352 O O . VAL A 1 323 ? 20.067 11.286 -9.790 1.00 97.75 323 VAL A O 1
ATOM 2355 N N . VAL A 1 324 ? 21.278 12.902 -8.792 1.00 97.88 324 VAL A N 1
ATOM 2356 C CA . VAL A 1 324 ? 20.287 13.232 -7.759 1.00 97.88 324 VAL A CA 1
ATOM 2357 C C . VAL A 1 324 ? 18.961 13.634 -8.399 1.00 97.88 324 VAL A C 1
ATOM 2359 O O . VAL A 1 324 ? 17.909 13.134 -8.000 1.00 97.88 324 VAL A O 1
ATOM 2362 N N . ARG A 1 325 ? 18.986 14.480 -9.436 1.00 97.94 325 ARG A N 1
ATOM 2363 C CA . ARG A 1 325 ? 17.763 14.873 -10.145 1.00 97.94 325 ARG A CA 1
ATOM 2364 C C . ARG A 1 325 ? 17.060 13.670 -10.774 1.00 97.94 325 ARG A C 1
ATOM 2366 O O . ARG A 1 325 ? 15.831 13.630 -10.743 1.00 97.94 325 ARG A O 1
ATOM 2373 N N . GLY A 1 326 ? 17.810 12.711 -11.318 1.00 97.56 326 GLY A N 1
ATOM 2374 C CA . GLY A 1 326 ? 17.279 11.450 -11.844 1.00 97.56 326 GLY A CA 1
ATOM 2375 C C . GLY A 1 326 ? 16.646 10.573 -10.762 1.00 97.56 326 GLY A C 1
ATOM 2376 O O . GLY A 1 326 ? 15.499 10.151 -10.909 1.00 97.56 326 GLY A O 1
ATOM 2377 N N . ALA A 1 327 ? 17.339 10.382 -9.639 1.00 97.50 327 ALA A N 1
ATOM 2378 C CA . ALA A 1 327 ? 16.849 9.625 -8.487 1.00 97.50 327 ALA A CA 1
ATOM 2379 C C . ALA A 1 327 ? 15.561 10.235 -7.897 1.00 97.50 327 ALA A C 1
ATOM 2381 O O . ALA A 1 327 ? 14.565 9.544 -7.684 1.00 97.50 327 ALA A O 1
ATOM 2382 N N . GLU A 1 328 ? 15.531 11.555 -7.702 1.00 94.88 328 GLU A N 1
ATOM 2383 C CA . GLU A 1 328 ? 14.340 12.258 -7.220 1.00 94.88 328 GLU A CA 1
ATOM 2384 C C . GLU A 1 328 ? 13.205 12.248 -8.248 1.00 94.88 328 GLU A C 1
ATOM 2386 O O . GLU A 1 328 ? 12.030 12.208 -7.880 1.00 94.88 328 GLU A O 1
ATOM 2391 N N . LEU A 1 329 ? 13.528 12.300 -9.545 1.00 95.44 329 LEU A N 1
ATOM 2392 C CA . LEU A 1 329 ? 12.531 12.178 -10.602 1.00 95.44 329 LEU A CA 1
ATOM 2393 C C . LEU A 1 329 ? 11.866 10.800 -10.571 1.00 95.44 329 LEU A C 1
ATOM 2395 O O . LEU A 1 329 ? 10.639 10.752 -10.651 1.00 95.44 329 LEU A O 1
ATOM 2399 N N . ALA A 1 330 ? 12.635 9.723 -10.396 1.00 95.19 330 ALA A N 1
ATOM 2400 C CA . ALA A 1 330 ? 12.090 8.378 -10.219 1.00 95.19 330 ALA A CA 1
ATOM 2401 C C . ALA A 1 330 ? 11.185 8.297 -8.982 1.00 95.19 330 ALA A C 1
ATOM 2403 O O . ALA A 1 330 ? 10.025 7.905 -9.103 1.00 95.19 330 ALA A O 1
ATOM 2404 N N . GLN A 1 331 ? 11.657 8.784 -7.827 1.00 91.81 331 GLN A N 1
ATOM 2405 C CA . GLN A 1 331 ? 10.877 8.791 -6.584 1.00 91.81 331 GLN A CA 1
ATOM 2406 C C . GLN A 1 331 ? 9.561 9.577 -6.708 1.00 91.81 331 GLN A C 1
ATOM 2408 O O . GLN A 1 331 ? 8.559 9.221 -6.086 1.00 91.81 331 GLN A O 1
ATOM 2413 N N . ARG A 1 332 ? 9.554 10.672 -7.484 1.00 88.19 332 ARG A N 1
ATOM 2414 C CA . ARG A 1 332 ? 8.347 11.476 -7.736 1.00 88.19 332 ARG A CA 1
ATOM 2415 C C . ARG A 1 332 ? 7.381 10.805 -8.711 1.00 88.19 332 ARG A C 1
ATOM 2417 O O . ARG A 1 332 ? 6.174 10.971 -8.545 1.00 88.19 332 ARG A O 1
ATOM 2424 N N . LYS A 1 333 ? 7.896 10.127 -9.742 1.00 83.62 333 LYS A N 1
ATOM 2425 C CA . LYS A 1 333 ? 7.086 9.479 -10.785 1.00 83.62 333 LYS A CA 1
ATOM 2426 C C . LYS A 1 333 ? 6.435 8.188 -10.295 1.00 83.62 333 LYS A C 1
ATOM 2428 O O . LYS A 1 333 ? 5.270 7.958 -10.607 1.00 83.62 333 LYS A O 1
ATOM 2433 N N . HIS A 1 334 ? 7.157 7.390 -9.513 1.00 81.50 334 HIS A N 1
ATOM 2434 C CA . HIS A 1 334 ? 6.737 6.047 -9.124 1.00 81.50 334 HIS A CA 1
ATOM 2435 C C . HIS A 1 334 ? 6.530 5.976 -7.613 1.00 81.50 334 HIS A C 1
ATOM 2437 O O . HIS A 1 334 ? 7.452 6.178 -6.826 1.00 81.50 334 HIS A O 1
ATOM 2443 N N . ARG A 1 335 ? 5.285 5.716 -7.199 1.00 72.12 335 ARG A N 1
ATOM 2444 C CA . ARG A 1 335 ? 4.886 5.669 -5.781 1.00 72.12 335 ARG A CA 1
ATOM 2445 C C . ARG A 1 335 ? 5.181 4.329 -5.104 1.00 72.12 335 ARG A C 1
ATOM 2447 O O . ARG A 1 335 ? 5.224 4.282 -3.882 1.00 72.12 335 ARG A O 1
ATOM 2454 N N . ASN A 1 336 ? 5.382 3.282 -5.897 1.00 80.12 336 ASN A N 1
ATOM 2455 C CA . ASN A 1 336 ? 5.733 1.921 -5.489 1.00 80.12 336 ASN A CA 1
ATOM 2456 C C . ASN A 1 336 ? 7.258 1.675 -5.467 1.00 80.12 336 ASN A C 1
ATOM 2458 O O . ASN A 1 336 ? 7.693 0.579 -5.125 1.00 80.12 336 ASN A O 1
ATOM 2462 N N . ILE A 1 337 ? 8.073 2.686 -5.794 1.00 92.06 337 ILE A N 1
ATOM 2463 C CA . ILE A 1 337 ? 9.537 2.613 -5.743 1.00 92.06 337 ILE A CA 1
ATOM 2464 C C . ILE A 1 337 ? 10.044 3.505 -4.611 1.00 92.06 337 ILE A C 1
ATOM 2466 O O . ILE A 1 337 ? 9.788 4.712 -4.582 1.00 92.06 337 ILE A O 1
ATOM 2470 N N . LYS A 1 338 ? 10.806 2.922 -3.689 1.00 94.94 338 LYS A N 1
ATOM 2471 C CA . LYS A 1 338 ? 11.581 3.643 -2.682 1.00 94.94 338 LYS A CA 1
ATOM 2472 C C . LYS A 1 338 ? 13.012 3.799 -3.182 1.00 94.94 338 LYS A C 1
ATOM 2474 O O . LYS A 1 338 ? 13.753 2.826 -3.268 1.00 94.94 338 LYS A O 1
ATOM 2479 N N . VAL A 1 339 ? 13.414 5.025 -3.490 1.00 97.56 339 VAL A N 1
ATOM 2480 C CA . VAL A 1 339 ? 14.759 5.310 -3.997 1.00 97.56 339 VAL A CA 1
ATOM 2481 C C . VAL A 1 339 ? 15.703 5.592 -2.831 1.00 97.56 339 VAL A C 1
ATOM 2483 O O . VAL A 1 339 ? 15.417 6.442 -1.987 1.00 97.56 339 VAL A O 1
ATOM 2486 N N . VAL A 1 340 ? 16.835 4.889 -2.788 1.00 97.44 340 VAL A N 1
ATOM 2487 C CA . VAL A 1 340 ? 17.903 5.089 -1.800 1.00 97.44 340 VAL A CA 1
ATOM 2488 C C . VAL A 1 340 ? 19.151 5.574 -2.522 1.00 97.44 340 VAL A C 1
ATOM 2490 O O . VAL A 1 340 ? 19.695 4.885 -3.379 1.00 97.44 340 VAL A O 1
ATOM 2493 N N . ALA A 1 341 ? 19.621 6.766 -2.182 1.00 97.81 341 ALA A N 1
ATOM 2494 C CA . ALA A 1 341 ? 20.855 7.303 -2.729 1.00 97.81 341 ALA A CA 1
ATOM 2495 C C . ALA A 1 341 ? 22.071 6.709 -2.003 1.00 97.81 341 ALA A C 1
ATOM 2497 O O . ALA A 1 341 ? 22.087 6.619 -0.777 1.00 97.81 341 ALA A O 1
ATOM 2498 N N . ILE A 1 342 ? 23.106 6.336 -2.749 1.00 97.88 342 ILE A N 1
ATOM 2499 C CA . ILE A 1 342 ? 24.383 5.851 -2.216 1.00 97.88 342 ILE A CA 1
ATOM 2500 C C . ILE A 1 342 ? 25.451 6.840 -2.674 1.00 97.88 342 ILE A C 1
ATOM 2502 O O . ILE A 1 342 ? 25.763 6.906 -3.862 1.00 97.88 342 ILE A O 1
ATOM 2506 N N . GLY A 1 343 ? 25.956 7.666 -1.760 1.00 96.06 343 GLY A N 1
ATOM 2507 C CA . GLY A 1 343 ? 26.842 8.772 -2.117 1.00 96.06 343 GLY A CA 1
ATOM 2508 C C . GLY A 1 343 ? 26.999 9.827 -1.017 1.00 96.06 343 GLY A C 1
ATOM 2509 O O . GLY A 1 343 ? 26.639 9.574 0.136 1.00 96.06 343 GLY A O 1
ATOM 2510 N N . PRO A 1 344 ? 27.536 11.018 -1.345 1.00 94.00 344 PRO A N 1
ATOM 2511 C CA . PRO A 1 344 ? 27.869 12.030 -0.348 1.00 94.00 344 PRO A CA 1
ATOM 2512 C C . PRO A 1 344 ? 26.645 12.486 0.448 1.00 94.00 344 PRO A C 1
ATOM 2514 O O . PRO A 1 344 ? 25.576 12.760 -0.111 1.00 94.00 344 PRO A O 1
ATOM 2517 N N . LYS A 1 345 ? 26.800 12.602 1.768 1.00 90.38 345 LYS A N 1
ATOM 2518 C CA . LYS A 1 345 ? 25.719 13.019 2.668 1.00 90.38 345 LYS A CA 1
ATOM 2519 C C . LYS A 1 345 ? 25.278 14.460 2.392 1.00 90.38 345 LYS A C 1
ATOM 2521 O O . LYS A 1 345 ? 26.097 15.337 2.144 1.00 90.38 345 LYS A O 1
ATOM 2526 N N . GLY A 1 346 ? 23.973 14.717 2.489 1.00 83.69 346 GLY A N 1
ATOM 2527 C CA . GLY A 1 346 ? 23.394 16.052 2.277 1.00 83.69 346 GLY A CA 1
ATOM 2528 C C . GLY A 1 346 ? 23.208 16.445 0.807 1.00 83.69 346 GLY A C 1
ATOM 2529 O O . GLY A 1 346 ? 22.822 17.576 0.533 1.00 83.69 346 GLY A O 1
ATOM 2530 N N . SER A 1 347 ? 23.444 15.520 -0.126 1.00 82.00 347 SER A N 1
ATOM 2531 C CA . SER A 1 347 ? 23.244 15.715 -1.568 1.00 82.00 347 SER A CA 1
ATOM 2532 C C . SER A 1 347 ? 21.770 15.745 -1.996 1.00 82.00 347 SER A C 1
ATOM 2534 O O . SER A 1 347 ? 21.449 16.314 -3.035 1.00 82.00 347 SER A O 1
ATOM 2536 N N . THR A 1 348 ? 20.863 15.149 -1.214 1.00 90.88 348 THR A N 1
ATOM 2537 C CA . THR A 1 348 ? 19.437 15.019 -1.550 1.00 90.88 348 THR A CA 1
ATOM 2538 C C . THR A 1 348 ? 18.558 14.899 -0.300 1.00 90.88 348 THR A C 1
ATOM 2540 O O . THR A 1 348 ? 19.047 14.704 0.814 1.00 90.88 348 THR A O 1
ATOM 2543 N N . SER A 1 349 ? 17.244 15.023 -0.500 1.00 87.00 349 SER A N 1
ATOM 2544 C CA . SER A 1 349 ? 16.203 14.749 0.499 1.00 87.00 349 SER A CA 1
ATOM 2545 C C . SER A 1 349 ? 15.785 13.272 0.576 1.00 87.00 349 SER A C 1
ATOM 2547 O O . SER A 1 349 ? 15.036 12.900 1.481 1.00 87.00 349 SER A O 1
ATOM 2549 N N . LEU A 1 350 ? 16.255 12.435 -0.356 1.00 93.12 350 LEU A N 1
ATOM 2550 C CA . LEU A 1 350 ? 16.054 10.983 -0.326 1.00 93.12 350 LEU A CA 1
ATOM 2551 C C . LEU A 1 350 ? 16.814 10.339 0.851 1.00 93.12 350 LEU A C 1
ATOM 2553 O O . LEU A 1 350 ? 17.758 10.935 1.371 1.00 93.12 350 LEU A O 1
ATOM 2557 N N . PRO A 1 351 ? 16.455 9.112 1.276 1.00 93.75 351 PRO A N 1
ATOM 2558 C CA . PRO A 1 351 ? 17.313 8.311 2.144 1.00 93.75 351 PRO A CA 1
ATOM 2559 C C . PRO A 1 351 ? 18.708 8.150 1.524 1.00 93.75 351 PRO A C 1
ATOM 2561 O O . PRO A 1 351 ? 18.816 7.758 0.364 1.00 93.75 351 PRO A O 1
ATOM 2564 N N . VAL A 1 352 ? 19.762 8.446 2.292 1.00 96.44 352 VAL A N 1
ATOM 2565 C CA . VAL A 1 352 ? 21.158 8.379 1.831 1.00 96.44 352 VAL A CA 1
ATOM 2566 C C . VAL A 1 352 ? 21.946 7.371 2.661 1.00 96.44 352 VAL A C 1
ATOM 2568 O O . VAL A 1 352 ? 21.963 7.459 3.890 1.00 96.44 352 VAL A O 1
ATOM 2571 N N . VAL A 1 353 ? 22.650 6.472 1.978 1.00 96.12 353 VAL A N 1
ATOM 2572 C CA . VAL A 1 353 ? 23.775 5.708 2.523 1.00 96.12 353 VAL A CA 1
ATOM 2573 C C . VAL A 1 353 ? 25.052 6.450 2.153 1.00 96.12 353 VAL A C 1
ATOM 2575 O O . VAL A 1 353 ? 25.343 6.667 0.978 1.00 96.12 353 VAL A O 1
ATOM 2578 N N . GLU A 1 354 ? 25.770 6.910 3.173 1.00 96.50 354 GLU A N 1
ATOM 2579 C CA . GLU A 1 354 ? 26.929 7.781 3.001 1.00 96.50 354 GLU A CA 1
ATOM 2580 C C . GLU A 1 354 ? 28.098 7.029 2.354 1.00 96.50 354 GLU A C 1
ATOM 2582 O O . GLU A 1 354 ? 28.554 6.013 2.874 1.00 96.50 354 GLU A O 1
ATOM 2587 N N . ALA A 1 355 ? 28.582 7.558 1.232 1.00 94.81 355 ALA A N 1
ATOM 2588 C CA . ALA A 1 355 ? 29.797 7.126 0.554 1.00 94.81 355 ALA A CA 1
ATOM 2589 C C . ALA A 1 355 ? 30.434 8.328 -0.151 1.00 94.81 355 ALA A C 1
ATOM 2591 O O . ALA A 1 355 ? 29.773 9.022 -0.923 1.00 94.81 355 ALA A O 1
ATOM 2592 N N . ASN A 1 356 ? 31.708 8.599 0.112 1.00 94.38 356 ASN A N 1
ATOM 2593 C CA . ASN A 1 356 ? 32.389 9.798 -0.382 1.00 94.38 356 ASN A CA 1
ATOM 2594 C C . ASN A 1 356 ? 33.376 9.499 -1.521 1.00 94.38 356 ASN A C 1
ATOM 2596 O O . ASN A 1 356 ? 33.926 10.424 -2.118 1.00 94.38 356 ASN A O 1
ATOM 2600 N N . THR A 1 357 ? 33.572 8.222 -1.856 1.00 95.00 357 THR A N 1
ATOM 2601 C CA . THR A 1 357 ? 34.383 7.760 -2.990 1.00 95.00 357 THR A CA 1
ATOM 2602 C C . THR A 1 357 ? 33.624 6.716 -3.815 1.00 95.00 357 THR A C 1
ATOM 2604 O O . THR A 1 357 ? 32.696 6.075 -3.318 1.00 95.00 357 THR A O 1
ATOM 2607 N N . GLU A 1 358 ? 34.008 6.520 -5.082 1.00 92.12 358 GLU A N 1
ATOM 2608 C CA . GLU A 1 358 ? 33.396 5.487 -5.938 1.00 92.12 358 GLU A CA 1
ATOM 2609 C C . GLU A 1 358 ? 33.589 4.069 -5.370 1.00 92.12 358 GLU A C 1
ATOM 2611 O O . GLU A 1 358 ? 32.707 3.219 -5.500 1.00 92.12 358 GLU A O 1
ATOM 2616 N N . GLU A 1 359 ? 34.704 3.819 -4.679 1.00 92.81 359 GLU A N 1
ATOM 2617 C CA . GLU A 1 359 ? 34.996 2.533 -4.043 1.00 92.81 359 GLU A CA 1
ATOM 2618 C C . GLU A 1 359 ? 34.121 2.272 -2.806 1.00 92.81 359 GLU A C 1
ATOM 2620 O O . GLU A 1 359 ? 33.564 1.179 -2.659 1.00 92.81 359 GLU A O 1
ATOM 2625 N N . GLU A 1 360 ? 33.941 3.282 -1.948 1.00 95.00 360 GLU A N 1
ATOM 2626 C CA . GLU A 1 360 ? 33.014 3.213 -0.810 1.00 95.00 360 GLU A CA 1
ATOM 2627 C C . GLU A 1 360 ? 31.579 2.982 -1.287 1.00 95.00 360 GLU A C 1
ATOM 2629 O O . GLU A 1 360 ? 30.867 2.136 -0.750 1.00 95.00 360 GLU A O 1
ATOM 2634 N N . GLN A 1 361 ? 31.171 3.693 -2.339 1.00 95.88 361 GLN A N 1
ATOM 2635 C CA . GLN A 1 361 ? 29.848 3.582 -2.943 1.00 95.88 361 GLN A CA 1
ATOM 2636 C C . GLN A 1 361 ? 29.594 2.178 -3.494 1.00 95.88 361 GLN A C 1
ATOM 2638 O O . GLN A 1 361 ? 28.527 1.609 -3.255 1.00 95.88 361 GLN A O 1
ATOM 2643 N N . ARG A 1 362 ? 30.570 1.607 -4.211 1.00 94.38 362 ARG A N 1
ATOM 2644 C CA . ARG A 1 362 ? 30.492 0.237 -4.732 1.00 94.38 362 ARG A CA 1
ATOM 2645 C C . ARG A 1 362 ? 30.357 -0.773 -3.594 1.00 94.38 362 ARG A C 1
ATOM 2647 O O . ARG A 1 362 ? 29.464 -1.615 -3.629 1.00 94.38 362 ARG A O 1
ATOM 2654 N N . SER A 1 363 ? 31.187 -0.640 -2.563 1.00 95.44 363 SER A N 1
ATOM 2655 C CA . SER A 1 363 ? 31.167 -1.530 -1.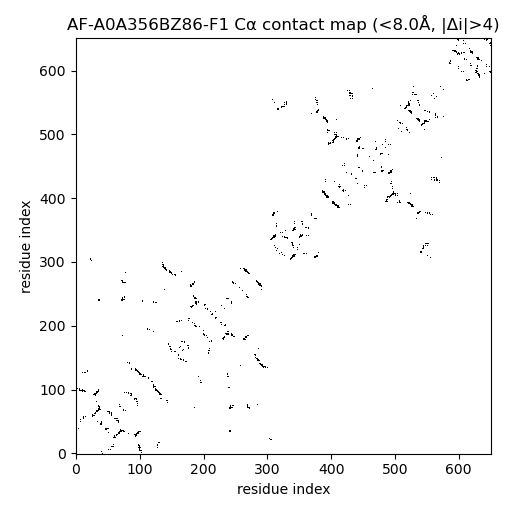396 1.00 95.44 363 SER A CA 1
ATOM 2656 C C . SER A 1 363 ? 29.838 -1.444 -0.633 1.00 95.44 363 SER A C 1
ATOM 2658 O O . SER A 1 363 ? 29.277 -2.465 -0.231 1.00 95.44 363 SER A O 1
ATOM 2660 N N . ALA A 1 364 ? 29.296 -0.233 -0.466 1.00 96.44 364 ALA A N 1
ATOM 2661 C CA . ALA A 1 364 ? 27.995 -0.008 0.155 1.00 96.44 364 ALA A CA 1
ATOM 2662 C C . ALA A 1 364 ? 26.861 -0.626 -0.674 1.00 96.44 364 ALA A C 1
ATOM 2664 O O . ALA A 1 364 ? 26.031 -1.348 -0.127 1.00 96.44 364 ALA A O 1
ATOM 2665 N N . MET A 1 365 ? 26.856 -0.402 -1.990 1.00 96.94 365 MET A N 1
ATOM 2666 C CA . MET A 1 365 ? 25.890 -0.998 -2.914 1.00 96.94 365 MET A CA 1
ATOM 2667 C C . MET A 1 365 ? 25.889 -2.530 -2.840 1.00 96.94 365 MET A C 1
ATOM 2669 O O . MET A 1 365 ? 24.829 -3.131 -2.667 1.00 96.94 365 MET A O 1
ATOM 2673 N N . GLU A 1 366 ? 27.058 -3.166 -2.947 1.00 95.25 366 GLU A N 1
ATOM 2674 C CA . GLU A 1 366 ? 27.190 -4.627 -2.879 1.00 95.25 366 GLU A CA 1
ATOM 2675 C C . GLU A 1 366 ? 26.703 -5.173 -1.532 1.00 95.25 366 GLU A C 1
ATOM 2677 O O . GLU A 1 366 ? 26.012 -6.195 -1.484 1.00 95.25 366 GLU A O 1
ATOM 2682 N N . ASN A 1 367 ? 27.013 -4.477 -0.434 1.00 95.44 367 ASN A N 1
ATOM 2683 C CA . ASN A 1 367 ? 26.538 -4.868 0.885 1.00 95.44 367 ASN A CA 1
ATOM 2684 C C . ASN A 1 367 ? 25.010 -4.782 0.995 1.00 95.44 367 ASN A C 1
ATOM 2686 O O . ASN A 1 367 ? 24.406 -5.748 1.451 1.00 95.44 367 ASN A O 1
ATOM 2690 N N . LEU A 1 368 ? 24.395 -3.684 0.542 1.00 96.25 368 LEU A N 1
ATOM 2691 C CA . LEU A 1 368 ? 22.941 -3.483 0.595 1.00 96.25 368 LEU A CA 1
ATOM 2692 C C . LEU A 1 368 ? 22.179 -4.509 -0.257 1.00 96.25 368 LEU A C 1
ATOM 2694 O O . LEU A 1 368 ? 21.151 -5.026 0.181 1.00 96.25 368 LEU A O 1
ATOM 2698 N N . LEU A 1 369 ? 22.694 -4.839 -1.450 1.00 95.31 369 LEU A N 1
ATOM 2699 C CA . LEU A 1 369 ? 22.132 -5.899 -2.299 1.00 95.31 369 LEU A CA 1
ATOM 2700 C C . LEU A 1 369 ? 22.232 -7.266 -1.616 1.00 95.31 369 LEU A C 1
ATOM 2702 O O . LEU A 1 369 ? 21.307 -8.071 -1.673 1.00 95.31 369 LEU A O 1
ATOM 2706 N N . ARG A 1 370 ? 23.360 -7.546 -0.954 1.00 94.00 370 ARG A N 1
ATOM 2707 C CA . ARG A 1 370 ? 23.592 -8.816 -0.255 1.00 94.00 370 ARG A CA 1
ATOM 2708 C C . ARG A 1 370 ? 22.732 -8.962 1.003 1.00 94.00 370 ARG A C 1
ATOM 2710 O O . ARG A 1 370 ? 22.311 -10.077 1.303 1.00 94.00 370 ARG A O 1
ATOM 2717 N N . THR A 1 371 ? 22.503 -7.883 1.753 1.00 93.19 371 THR A N 1
ATOM 2718 C CA . THR A 1 371 ? 21.653 -7.897 2.956 1.00 93.19 371 THR A CA 1
ATOM 2719 C C . THR A 1 371 ? 20.161 -7.858 2.629 1.00 93.19 371 THR A C 1
ATOM 2721 O O . THR A 1 371 ? 19.351 -8.163 3.503 1.00 93.19 371 THR A O 1
ATOM 2724 N N . GLY A 1 372 ? 19.793 -7.528 1.385 1.00 90.94 372 GLY A N 1
ATOM 2725 C CA . GLY A 1 372 ? 18.402 -7.353 0.964 1.00 90.94 372 GLY A CA 1
ATOM 2726 C C . GLY A 1 372 ? 17.786 -6.040 1.454 1.00 90.94 372 GLY A C 1
ATOM 2727 O O . GLY A 1 372 ? 16.566 -5.918 1.509 1.00 90.94 372 GLY A O 1
ATOM 2728 N N . GLU A 1 373 ? 18.612 -5.063 1.841 1.00 92.44 373 GLU A N 1
ATOM 2729 C CA . GLU A 1 373 ? 18.155 -3.712 2.196 1.00 92.44 373 GLU A CA 1
ATOM 2730 C C . GLU A 1 373 ? 17.725 -2.904 0.964 1.00 92.44 373 GLU A C 1
ATOM 2732 O O . GLU A 1 373 ? 16.892 -2.003 1.076 1.00 92.44 373 GLU A O 1
ATOM 2737 N N . ILE A 1 374 ? 18.281 -3.242 -0.204 1.00 97.31 374 ILE A N 1
ATOM 2738 C CA . ILE A 1 374 ? 17.784 -2.821 -1.515 1.00 97.31 374 ILE A CA 1
ATOM 2739 C C . ILE A 1 374 ? 17.535 -4.062 -2.377 1.00 97.31 374 ILE A C 1
ATOM 2741 O O . ILE A 1 374 ? 18.301 -5.024 -2.324 1.00 97.31 374 ILE A O 1
ATOM 2745 N N . ASP A 1 375 ? 16.473 -4.030 -3.176 1.00 97.25 375 ASP A N 1
ATOM 2746 C CA . ASP A 1 375 ? 16.069 -5.130 -4.057 1.00 97.25 375 ASP A CA 1
ATOM 2747 C C . ASP A 1 375 ? 16.798 -5.075 -5.415 1.00 97.25 375 ASP A C 1
ATOM 2749 O O . ASP A 1 375 ? 17.024 -6.102 -6.054 1.00 97.25 375 ASP A O 1
ATOM 2753 N N . ALA A 1 376 ? 17.177 -3.872 -5.855 1.00 98.06 376 ALA A N 1
ATOM 2754 C CA . ALA A 1 376 ? 17.945 -3.632 -7.074 1.00 98.06 376 ALA A CA 1
ATOM 2755 C C . ALA A 1 376 ? 18.799 -2.363 -6.949 1.00 98.06 376 ALA A C 1
ATOM 2757 O O . ALA A 1 376 ? 18.596 -1.548 -6.044 1.00 98.06 376 ALA A O 1
ATOM 2758 N N . CYS A 1 377 ? 19.746 -2.167 -7.867 1.00 98.25 377 CYS A N 1
ATOM 2759 C CA . CYS A 1 377 ? 20.554 -0.951 -7.920 1.00 98.25 377 CYS A CA 1
ATOM 2760 C C . CYS A 1 377 ? 20.755 -0.435 -9.349 1.00 98.25 377 CYS A C 1
ATOM 2762 O O . CYS A 1 377 ? 20.854 -1.219 -10.289 1.00 98.25 377 CYS A O 1
ATOM 2764 N N . VAL A 1 378 ? 20.870 0.885 -9.496 1.00 98.62 378 VAL A N 1
ATOM 2765 C CA . VAL A 1 378 ? 21.318 1.565 -10.714 1.00 98.62 378 VAL A CA 1
ATOM 2766 C C . VAL A 1 378 ? 22.705 2.151 -10.478 1.00 98.62 378 VAL A C 1
ATOM 2768 O O . VAL A 1 378 ? 22.905 2.925 -9.535 1.00 98.62 378 VAL A O 1
ATOM 2771 N N . THR A 1 379 ? 23.654 1.818 -11.354 1.00 97.44 379 THR A N 1
ATOM 2772 C CA . THR A 1 379 ? 25.022 2.334 -11.274 1.00 97.44 379 THR A CA 1
ATOM 2773 C C . THR A 1 379 ? 25.667 2.593 -12.632 1.00 97.44 379 THR A C 1
ATOM 2775 O O . THR A 1 379 ? 25.234 2.074 -13.656 1.00 97.44 379 THR A O 1
ATOM 2778 N N . MET A 1 380 ? 26.696 3.440 -12.648 1.00 92.62 380 MET A N 1
ATOM 2779 C CA . MET A 1 380 ? 27.400 3.841 -13.872 1.00 92.62 380 MET A CA 1
ATOM 2780 C C . MET A 1 380 ? 28.519 2.883 -14.270 1.00 92.62 380 MET A C 1
ATOM 2782 O O . MET A 1 380 ? 28.891 2.808 -15.439 1.00 92.62 380 MET A O 1
ATOM 2786 N N . HIS A 1 381 ? 29.082 2.172 -13.295 1.00 86.00 381 HIS A N 1
ATOM 2787 C CA . HIS A 1 381 ? 30.195 1.266 -13.518 1.00 86.00 381 HIS A CA 1
ATOM 2788 C C . HIS A 1 381 ? 30.088 0.063 -12.586 1.00 86.00 381 HIS A C 1
ATOM 2790 O O . HIS A 1 381 ? 30.061 0.207 -11.364 1.00 86.00 381 HIS A O 1
ATOM 2796 N N . TYR A 1 382 ? 30.064 -1.131 -13.170 1.00 89.19 382 TYR A N 1
ATOM 2797 C CA . TYR A 1 382 ? 30.063 -2.385 -12.433 1.00 89.19 382 TYR A CA 1
ATOM 2798 C C . TYR A 1 382 ? 30.702 -3.485 -13.275 1.00 89.19 382 TYR A C 1
ATOM 2800 O O . TYR A 1 382 ? 30.403 -3.616 -14.464 1.00 89.19 382 TYR A O 1
ATOM 2808 N N . ASN A 1 383 ? 31.573 -4.276 -12.652 1.00 87.00 383 ASN A N 1
ATOM 2809 C CA . ASN A 1 383 ? 32.267 -5.369 -13.322 1.00 87.00 383 ASN A CA 1
ATOM 2810 C C . ASN A 1 383 ? 31.453 -6.650 -13.159 1.00 87.00 383 ASN A C 1
ATOM 2812 O O . ASN A 1 383 ? 31.450 -7.262 -12.091 1.00 87.00 383 ASN A O 1
ATOM 2816 N N . PHE A 1 384 ? 30.762 -7.051 -14.222 1.00 89.38 384 PHE A N 1
ATOM 2817 C CA . PHE A 1 384 ? 30.080 -8.338 -14.260 1.00 89.38 384 PHE A CA 1
ATOM 2818 C C . PHE A 1 384 ? 31.073 -9.478 -14.537 1.00 89.38 384 PHE A C 1
ATOM 2820 O O . PHE A 1 384 ? 32.005 -9.289 -15.322 1.00 89.38 384 PHE A O 1
ATOM 2827 N N . PRO A 1 385 ? 30.885 -10.663 -13.927 1.00 88.50 385 PRO A N 1
ATOM 2828 C CA . PRO A 1 385 ? 31.700 -11.833 -14.237 1.00 88.50 385 PRO A CA 1
ATOM 2829 C C . PRO A 1 385 ? 31.425 -12.345 -15.661 1.00 88.50 385 PRO A C 1
ATOM 2831 O O . PRO A 1 385 ? 30.368 -12.078 -16.240 1.00 88.50 385 PRO A O 1
ATOM 2834 N N . LEU A 1 386 ? 32.358 -13.128 -16.212 1.00 85.75 386 LEU A N 1
ATOM 2835 C CA . LEU A 1 386 ? 32.141 -13.846 -17.470 1.00 85.75 386 LEU A CA 1
ATOM 2836 C C . LEU A 1 386 ? 30.885 -14.727 -17.365 1.00 85.75 386 LEU A C 1
ATOM 2838 O O . L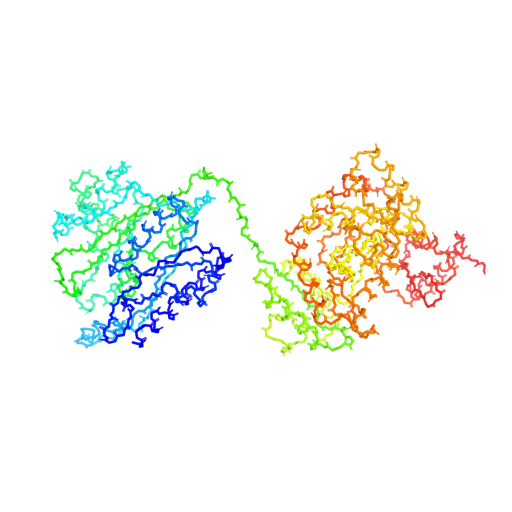EU A 1 386 ? 30.655 -15.375 -16.346 1.00 85.75 386 LEU A O 1
ATOM 2842 N N . GLY A 1 387 ? 30.069 -14.737 -18.418 1.00 89.19 387 GLY A N 1
ATOM 2843 C CA . GLY A 1 387 ? 28.763 -15.401 -18.425 1.00 89.19 387 GLY A CA 1
ATOM 2844 C C . GLY A 1 387 ? 27.595 -14.460 -18.122 1.00 89.19 387 GLY A C 1
ATOM 2845 O O . GLY A 1 387 ? 26.445 -14.840 -18.345 1.00 89.19 387 GLY A O 1
ATOM 2846 N N . VAL A 1 388 ? 27.869 -13.223 -17.692 1.00 94.56 388 VAL A N 1
ATOM 2847 C CA . VAL A 1 388 ? 26.858 -12.193 -17.437 1.00 94.56 388 VAL A CA 1
ATOM 2848 C C . VAL A 1 388 ? 26.954 -11.076 -18.474 1.00 94.56 388 VAL A C 1
ATOM 2850 O O . VAL A 1 388 ? 28.027 -10.582 -18.828 1.00 94.56 388 VAL A O 1
ATOM 2853 N N . THR A 1 389 ? 25.796 -10.665 -18.972 1.00 95.94 389 THR A N 1
ATOM 2854 C CA . THR A 1 389 ? 25.651 -9.605 -19.968 1.00 95.94 389 THR A CA 1
ATOM 2855 C C . THR A 1 389 ? 24.470 -8.710 -19.615 1.00 95.94 389 THR A C 1
ATOM 2857 O O . THR A 1 389 ? 23.645 -9.100 -18.798 1.00 95.94 389 THR A O 1
ATOM 2860 N N . THR A 1 390 ? 24.349 -7.531 -20.218 1.00 97.38 390 THR A N 1
ATOM 2861 C CA . THR A 1 390 ? 23.228 -6.623 -19.938 1.00 97.38 390 THR A CA 1
ATOM 2862 C C . THR A 1 390 ? 22.224 -6.551 -21.080 1.00 97.38 390 THR A C 1
ATOM 2864 O O . THR A 1 390 ? 22.595 -6.592 -22.256 1.00 97.38 390 THR A O 1
ATOM 2867 N N . ILE A 1 391 ? 20.946 -6.398 -20.727 1.00 98.31 391 ILE A N 1
ATOM 2868 C CA . ILE A 1 391 ? 19.835 -6.266 -21.680 1.00 98.31 391 ILE A CA 1
ATOM 2869 C C . ILE A 1 391 ? 19.216 -4.876 -21.536 1.00 98.31 391 ILE A C 1
ATOM 2871 O O . ILE A 1 391 ? 18.458 -4.624 -20.602 1.00 98.31 391 ILE A O 1
ATOM 2875 N N . GLY A 1 392 ? 19.541 -3.959 -22.446 1.00 97.50 392 GLY A N 1
ATOM 2876 C CA . GLY A 1 392 ? 19.095 -2.565 -22.342 1.00 97.50 392 GLY A CA 1
ATOM 2877 C C . GLY A 1 392 ? 17.708 -2.344 -22.920 1.00 97.50 392 GLY A C 1
ATOM 2878 O O . GLY A 1 392 ? 17.329 -3.008 -23.877 1.00 97.50 392 GLY A O 1
ATOM 2879 N N . ARG A 1 393 ? 16.976 -1.372 -22.372 1.00 97.88 393 ARG A N 1
ATOM 2880 C CA . ARG A 1 393 ? 15.638 -0.974 -22.833 1.00 97.88 393 ARG A CA 1
ATOM 2881 C C . ARG A 1 393 ? 15.709 0.428 -23.430 1.00 97.88 393 ARG A C 1
ATOM 2883 O O . ARG A 1 393 ? 16.118 1.390 -22.774 1.00 97.88 393 ARG A O 1
ATOM 2890 N N . VAL A 1 394 ? 15.332 0.537 -24.699 1.00 96.62 394 VAL A N 1
ATOM 2891 C CA . VAL A 1 394 ? 15.439 1.761 -25.500 1.00 96.62 394 VAL A CA 1
ATOM 2892 C C . VAL A 1 394 ? 14.096 2.138 -26.112 1.00 96.62 394 VAL A C 1
ATOM 2894 O O . VAL A 1 394 ? 13.201 1.308 -26.247 1.00 96.62 394 VAL A O 1
ATOM 2897 N N . MET A 1 395 ? 13.977 3.403 -26.516 1.00 96.31 395 MET A N 1
ATOM 2898 C CA . MET A 1 395 ? 12.829 3.908 -27.268 1.00 96.31 395 MET A CA 1
ATOM 2899 C C . MET A 1 395 ? 13.178 3.986 -28.751 1.00 96.31 395 MET A C 1
ATOM 2901 O O . MET A 1 395 ? 14.143 4.655 -29.130 1.00 96.31 395 MET A O 1
ATOM 2905 N N . ALA A 1 396 ? 12.375 3.346 -29.597 1.00 94.31 396 ALA A N 1
ATOM 2906 C CA . ALA A 1 396 ? 12.499 3.446 -31.041 1.00 94.31 396 ALA A CA 1
ATOM 2907 C C . ALA A 1 396 ? 12.064 4.851 -31.511 1.00 94.31 396 ALA A C 1
ATOM 2909 O O . ALA A 1 396 ? 10.906 5.234 -31.316 1.00 94.31 396 ALA A O 1
ATOM 2910 N N . PRO A 1 397 ? 12.942 5.648 -32.146 1.00 91.88 397 PRO A N 1
ATOM 2911 C CA . PRO A 1 397 ? 12.658 7.048 -32.453 1.00 91.88 397 PRO A CA 1
ATOM 2912 C C . PRO A 1 397 ? 11.556 7.242 -33.500 1.00 91.88 397 PRO A C 1
ATOM 2914 O O . PRO A 1 397 ? 10.911 8.288 -33.503 1.00 91.88 397 PRO A O 1
ATOM 2917 N N . ALA A 1 398 ? 11.329 6.273 -34.394 1.00 91.38 398 ALA A N 1
ATOM 2918 C CA . ALA A 1 398 ? 10.338 6.423 -35.460 1.00 91.38 398 ALA A CA 1
ATOM 2919 C C . ALA A 1 398 ? 8.896 6.168 -34.992 1.00 91.38 398 ALA A C 1
ATOM 2921 O O . ALA A 1 398 ? 7.962 6.716 -35.574 1.00 91.38 398 ALA A O 1
ATOM 2922 N N . THR A 1 399 ? 8.704 5.332 -33.970 1.00 91.50 399 THR A N 1
ATOM 2923 C CA . THR A 1 399 ? 7.376 4.861 -33.535 1.00 91.50 399 THR A CA 1
ATOM 2924 C C . THR A 1 399 ? 7.067 5.185 -32.078 1.00 91.50 399 THR A C 1
ATOM 2926 O O . THR A 1 399 ? 5.905 5.142 -31.684 1.00 91.50 399 THR A O 1
ATOM 2929 N N . GLY A 1 400 ? 8.084 5.500 -31.272 1.00 89.69 400 GLY A N 1
ATOM 2930 C CA . GLY A 1 400 ? 7.957 5.598 -29.820 1.00 89.69 400 GLY A CA 1
ATOM 2931 C C . GLY A 1 400 ? 7.736 4.246 -29.139 1.00 89.69 400 GLY A C 1
ATOM 2932 O O . GLY A 1 400 ? 7.385 4.228 -27.965 1.00 89.69 400 GLY A O 1
ATOM 2933 N N . ARG A 1 401 ? 7.906 3.125 -29.854 1.00 93.56 401 ARG A N 1
ATOM 2934 C CA . ARG A 1 401 ? 7.774 1.780 -29.284 1.00 93.56 401 ARG A CA 1
ATOM 2935 C C . ARG A 1 401 ? 9.025 1.442 -28.471 1.00 93.56 401 ARG A C 1
ATOM 2937 O O . ARG A 1 401 ? 10.139 1.781 -28.869 1.00 93.56 401 ARG A O 1
ATOM 2944 N N . GLU A 1 402 ? 8.841 0.794 -27.333 1.00 95.94 402 GLU A N 1
ATOM 2945 C CA . GLU A 1 402 ? 9.949 0.266 -26.542 1.00 95.94 402 GLU A CA 1
ATOM 2946 C C . GLU A 1 402 ? 10.525 -0.995 -27.186 1.00 95.94 402 GLU A C 1
ATOM 2948 O O . GLU A 1 402 ? 9.800 -1.761 -27.818 1.00 95.94 402 GLU A O 1
ATOM 2953 N N . MET A 1 403 ? 11.830 -1.203 -27.026 1.00 97.06 403 MET A N 1
ATOM 2954 C CA . MET A 1 403 ? 12.541 -2.371 -27.541 1.00 97.06 403 MET A CA 1
ATOM 2955 C C . MET A 1 403 ? 13.703 -2.721 -26.609 1.00 97.06 403 MET A C 1
ATOM 2957 O O . MET A 1 403 ? 14.394 -1.830 -26.104 1.00 97.06 403 MET A O 1
ATOM 2961 N N . LEU A 1 404 ? 13.945 -4.014 -26.405 1.00 98.50 404 LEU A N 1
ATOM 2962 C CA . LEU A 1 404 ? 15.121 -4.522 -25.709 1.00 98.50 404 LEU A CA 1
ATOM 2963 C C . LEU A 1 404 ? 16.272 -4.770 -26.687 1.00 98.50 404 LEU A C 1
ATOM 2965 O O . LEU A 1 404 ? 16.070 -5.292 -27.781 1.00 98.50 404 LEU A O 1
ATOM 2969 N N . ILE A 1 405 ? 17.495 -4.439 -26.279 1.00 98.25 405 ILE A N 1
ATOM 2970 C CA . ILE A 1 405 ? 18.733 -4.753 -26.998 1.00 98.25 405 ILE A CA 1
ATOM 2971 C C . ILE A 1 405 ? 19.490 -5.813 -26.201 1.00 98.25 405 ILE A C 1
ATOM 2973 O O . ILE A 1 405 ? 19.892 -5.575 -25.062 1.00 98.25 405 ILE A O 1
ATOM 2977 N N . ALA A 1 406 ? 19.705 -6.971 -26.818 1.00 97.06 406 ALA A N 1
ATOM 2978 C CA . ALA A 1 406 ? 20.348 -8.132 -26.218 1.00 97.06 406 ALA A CA 1
ATOM 2979 C C . ALA A 1 406 ? 21.622 -8.488 -27.010 1.00 97.06 406 ALA A C 1
ATOM 2981 O O . ALA A 1 406 ? 21.557 -9.263 -27.958 1.00 97.06 406 ALA A O 1
ATOM 2982 N N . SER A 1 407 ? 22.807 -7.942 -26.727 1.00 93.56 407 SER A N 1
ATOM 2983 C CA . SER A 1 407 ? 23.304 -7.346 -25.471 1.00 93.56 407 SER A CA 1
ATOM 2984 C C . SER A 1 407 ? 23.864 -5.924 -25.636 1.00 93.56 407 SER A C 1
ATOM 2986 O O . SER A 1 407 ? 24.207 -5.522 -26.744 1.00 93.56 407 SER A O 1
ATOM 2988 N N . THR A 1 408 ? 23.989 -5.168 -24.537 1.00 90.94 408 THR A N 1
ATOM 2989 C CA . THR A 1 408 ? 24.501 -3.781 -24.496 1.00 90.94 408 THR A CA 1
ATOM 2990 C C . THR A 1 408 ? 25.872 -3.611 -23.821 1.00 90.94 408 THR A C 1
ATOM 2992 O O . THR A 1 408 ? 26.572 -2.632 -24.098 1.00 90.94 408 THR A O 1
ATOM 2995 N N . THR A 1 409 ? 26.269 -4.528 -22.934 1.00 90.75 409 THR A N 1
ATOM 2996 C CA . THR A 1 409 ? 27.610 -4.645 -22.332 1.00 90.75 409 THR A CA 1
ATOM 2997 C C . THR A 1 409 ? 27.800 -6.032 -21.690 1.00 90.75 409 THR A C 1
ATOM 2999 O O . THR A 1 409 ? 26.867 -6.832 -21.571 1.00 90.75 409 THR A O 1
ATOM 3002 N N . GLY A 1 410 ? 29.030 -6.352 -21.291 1.00 86.94 410 GLY A N 1
ATOM 3003 C CA . GLY A 1 410 ? 29.407 -7.662 -20.758 1.00 86.94 410 GLY A CA 1
ATOM 3004 C C . GLY A 1 410 ? 29.445 -8.762 -21.824 1.00 86.94 410 GLY A C 1
ATOM 3005 O O . GLY A 1 410 ? 29.277 -8.507 -23.022 1.00 86.94 410 GLY A O 1
ATOM 3006 N N . MET A 1 411 ? 29.686 -9.994 -21.378 1.00 87.69 411 MET A N 1
ATOM 3007 C CA . MET A 1 411 ? 29.936 -11.139 -22.252 1.00 87.69 411 MET A CA 1
ATOM 3008 C C . MET A 1 411 ? 29.332 -12.415 -21.650 1.00 87.69 411 MET A C 1
ATOM 3010 O O . MET A 1 411 ? 29.812 -12.927 -20.643 1.00 87.69 411 MET A O 1
ATOM 3014 N N . SER A 1 412 ? 28.284 -12.945 -22.287 1.00 89.12 412 SER A N 1
ATOM 3015 C CA . SER A 1 412 ? 27.590 -14.176 -21.866 1.00 89.12 412 SER A CA 1
ATOM 3016 C C . SER A 1 412 ? 28.299 -15.474 -22.297 1.00 89.12 412 SER A C 1
ATOM 3018 O O . SER A 1 412 ? 27.993 -16.554 -21.783 1.00 89.12 412 SER A O 1
ATOM 3020 N N . ALA A 1 413 ? 29.243 -15.389 -23.238 1.00 88.62 413 ALA A N 1
ATOM 3021 C CA . ALA A 1 413 ? 30.136 -16.472 -23.655 1.00 88.62 413 ALA A CA 1
ATOM 3022 C C . ALA A 1 413 ? 31.369 -15.909 -24.383 1.00 88.62 413 ALA A C 1
ATOM 3024 O O . ALA A 1 413 ? 31.260 -14.870 -25.034 1.00 88.62 413 ALA A O 1
ATOM 3025 N N . GLY A 1 414 ? 32.503 -16.619 -24.340 1.00 78.38 414 GLY A N 1
ATOM 3026 C CA . GLY A 1 414 ? 33.738 -16.214 -25.030 1.00 78.38 414 GLY A CA 1
ATOM 3027 C C . GLY A 1 414 ? 33.611 -16.172 -26.560 1.00 78.38 414 GLY A C 1
ATOM 3028 O O . GLY A 1 414 ? 34.250 -15.360 -27.228 1.00 78.38 414 GLY A O 1
ATOM 3029 N N . ASN A 1 415 ? 32.724 -16.989 -27.144 1.00 88.00 415 ASN A N 1
ATOM 3030 C CA . ASN A 1 415 ? 32.423 -16.948 -28.573 1.00 88.00 415 ASN A CA 1
ATOM 3031 C C . ASN A 1 415 ? 31.243 -16.010 -28.880 1.00 88.00 415 ASN A C 1
ATOM 3033 O O . ASN A 1 415 ? 30.161 -16.159 -28.318 1.00 88.00 415 ASN A O 1
ATOM 3037 N N . ARG A 1 416 ? 31.401 -15.105 -29.858 1.00 87.44 416 ARG A N 1
ATOM 3038 C CA . ARG A 1 416 ? 30.354 -14.142 -30.262 1.00 87.44 416 ARG A CA 1
ATOM 3039 C C . ARG A 1 416 ? 29.015 -14.797 -30.621 1.00 87.44 416 ARG A C 1
ATOM 3041 O O . ARG A 1 416 ? 27.972 -14.295 -30.217 1.00 87.44 416 ARG A O 1
ATOM 3048 N N . THR A 1 417 ? 29.027 -15.874 -31.405 1.00 89.38 417 THR A N 1
ATOM 3049 C CA . THR A 1 417 ? 27.785 -16.513 -31.877 1.00 89.38 417 THR A CA 1
ATOM 3050 C C . THR A 1 417 ? 27.089 -17.243 -30.732 1.00 89.38 417 THR A C 1
ATOM 3052 O O . THR A 1 417 ? 25.872 -17.152 -30.592 1.00 89.38 417 THR A O 1
ATOM 3055 N N . GLU A 1 418 ? 27.863 -17.909 -29.869 1.00 90.69 418 GLU A N 1
ATOM 3056 C CA . GLU A 1 418 ? 27.343 -18.517 -28.638 1.00 90.69 418 GLU A CA 1
ATOM 3057 C C . GLU A 1 418 ? 26.758 -17.453 -27.699 1.00 90.69 418 GLU A C 1
ATOM 3059 O O . GLU A 1 418 ? 25.670 -17.634 -27.153 1.00 90.69 418 GLU A O 1
ATOM 3064 N N . ALA A 1 419 ? 27.435 -16.310 -27.563 1.00 91.94 419 ALA A N 1
ATOM 3065 C CA . ALA A 1 419 ? 26.954 -15.192 -26.767 1.00 91.94 419 ALA A CA 1
ATOM 3066 C C . ALA A 1 419 ? 25.631 -14.658 -27.325 1.00 91.94 419 ALA A C 1
ATOM 3068 O O . ALA A 1 419 ? 24.665 -14.535 -26.585 1.00 91.94 419 ALA A O 1
ATOM 3069 N N . MET A 1 420 ? 25.532 -14.416 -28.636 1.00 95.75 420 MET A N 1
ATOM 3070 C CA . MET A 1 420 ? 24.281 -13.974 -29.265 1.00 95.75 420 MET A CA 1
ATOM 3071 C C . MET A 1 420 ? 23.144 -14.993 -29.098 1.00 95.75 420 MET A C 1
ATOM 3073 O O . MET A 1 420 ? 22.009 -14.590 -28.847 1.00 95.75 420 MET A O 1
ATOM 3077 N N . HIS A 1 421 ? 23.436 -16.295 -29.185 1.00 95.69 421 HIS A N 1
ATOM 3078 C CA . HIS A 1 421 ? 22.458 -17.350 -28.905 1.00 95.69 421 HIS A CA 1
ATOM 3079 C C . HIS A 1 421 ? 21.925 -17.243 -27.468 1.00 95.69 421 HIS A C 1
ATOM 3081 O O . HIS A 1 421 ? 20.713 -17.169 -27.265 1.00 95.69 421 HIS A O 1
ATOM 3087 N N . LYS A 1 422 ? 22.814 -17.155 -26.469 1.00 96.00 422 LYS A N 1
ATOM 3088 C CA . LYS A 1 422 ? 22.420 -16.986 -25.058 1.00 96.00 422 LYS A CA 1
ATOM 3089 C C . LYS A 1 422 ? 21.675 -15.672 -24.826 1.00 96.00 422 LYS A C 1
ATOM 3091 O O . LYS A 1 422 ? 20.670 -15.655 -24.121 1.00 96.00 422 LYS A O 1
ATOM 3096 N N . ASN A 1 423 ? 22.124 -14.586 -25.451 1.00 96.94 423 ASN A N 1
ATOM 3097 C CA . ASN A 1 423 ? 21.526 -13.258 -25.319 1.00 96.94 423 ASN A CA 1
ATOM 3098 C C . ASN A 1 423 ? 20.070 -13.239 -25.783 1.00 96.94 423 ASN A C 1
ATOM 3100 O O . ASN A 1 423 ? 19.269 -12.538 -25.176 1.00 96.94 423 ASN A O 1
ATOM 3104 N N . ALA A 1 424 ? 19.705 -14.022 -26.804 1.00 97.75 424 ALA A N 1
ATOM 3105 C CA . ALA A 1 424 ? 18.313 -14.158 -27.224 1.00 97.75 424 ALA A CA 1
ATOM 3106 C C . ALA A 1 424 ? 17.425 -14.672 -26.079 1.00 97.75 424 ALA A C 1
ATOM 3108 O O . ALA A 1 424 ? 16.409 -14.060 -25.762 1.00 97.75 424 ALA A O 1
ATOM 3109 N N . ILE A 1 425 ? 17.856 -15.738 -25.401 1.00 97.94 425 ILE A N 1
ATOM 3110 C CA . ILE A 1 425 ? 17.121 -16.360 -24.289 1.00 97.94 425 ILE A CA 1
ATOM 3111 C C . ILE A 1 425 ? 17.079 -15.437 -23.065 1.00 97.94 425 ILE A C 1
ATOM 3113 O O . ILE A 1 425 ? 16.031 -15.253 -22.447 1.00 97.94 425 ILE A O 1
ATOM 3117 N N . LEU A 1 426 ? 18.206 -14.797 -22.744 1.00 98.19 426 LEU A N 1
ATOM 3118 C CA . LEU A 1 426 ? 18.291 -13.813 -21.663 1.00 98.19 426 LEU A CA 1
ATOM 3119 C C . LEU A 1 426 ? 17.400 -12.590 -21.939 1.00 98.19 426 LEU A C 1
ATOM 3121 O O . LEU A 1 426 ? 16.726 -12.097 -21.036 1.00 98.19 426 LEU A O 1
ATOM 3125 N N . GLY A 1 427 ? 17.340 -12.135 -23.192 1.00 98.12 427 GLY A N 1
ATOM 3126 C CA . GLY A 1 427 ? 16.448 -11.065 -23.632 1.00 98.12 427 GLY A CA 1
ATOM 3127 C C . GLY A 1 427 ? 14.972 -11.439 -23.501 1.00 98.12 427 GLY A C 1
ATOM 3128 O O . GLY A 1 427 ? 14.189 -10.628 -23.012 1.00 98.12 427 GLY A O 1
ATOM 3129 N N . VAL A 1 428 ? 14.599 -12.679 -23.843 1.00 98.50 428 VAL A N 1
ATOM 3130 C CA . VAL A 1 428 ? 13.243 -13.218 -23.620 1.00 98.50 428 VAL A CA 1
ATOM 3131 C C . VAL A 1 428 ? 12.887 -13.230 -22.131 1.00 98.50 428 VAL A C 1
ATOM 3133 O O . VAL A 1 428 ? 11.774 -12.847 -21.770 1.00 98.50 428 VAL A O 1
ATOM 3136 N N . ALA A 1 429 ? 13.816 -13.617 -21.251 1.00 98.00 429 ALA A N 1
ATOM 3137 C CA . ALA A 1 429 ? 13.588 -13.594 -19.805 1.00 98.00 429 ALA A CA 1
ATOM 3138 C C . ALA A 1 429 ? 13.326 -12.170 -19.279 1.00 98.00 429 ALA A C 1
ATOM 3140 O O . ALA A 1 429 ? 12.388 -11.960 -18.510 1.00 98.00 429 ALA A O 1
ATOM 3141 N N . VAL A 1 430 ? 14.103 -11.183 -19.739 1.00 98.50 430 VAL A N 1
ATOM 3142 C CA . VAL A 1 430 ? 13.907 -9.765 -19.384 1.00 98.50 430 VAL A CA 1
ATOM 3143 C C . VAL A 1 430 ? 12.591 -9.222 -19.950 1.00 98.50 430 VAL A C 1
ATOM 3145 O O . VAL A 1 430 ? 11.870 -8.527 -19.238 1.00 98.50 430 VAL A O 1
ATOM 3148 N N . ALA A 1 431 ? 12.226 -9.580 -21.184 1.00 98.31 431 ALA A N 1
ATOM 3149 C CA . ALA A 1 431 ? 10.950 -9.191 -21.788 1.00 98.31 431 ALA A CA 1
ATOM 3150 C C . ALA A 1 431 ? 9.746 -9.738 -21.003 1.00 98.31 431 ALA A C 1
ATOM 3152 O O . ALA A 1 431 ? 8.803 -9.000 -20.717 1.00 98.31 431 ALA A O 1
ATOM 3153 N N . LYS A 1 432 ? 9.814 -11.002 -20.569 1.00 97.19 432 LYS A N 1
ATOM 3154 C CA . LYS A 1 432 ? 8.817 -11.601 -19.667 1.00 97.19 432 LYS A CA 1
ATOM 3155 C C . LYS A 1 432 ? 8.771 -10.894 -18.316 1.00 97.19 432 LYS A C 1
ATOM 3157 O O . LYS A 1 432 ? 7.687 -10.704 -17.772 1.00 97.19 432 LYS A O 1
ATOM 3162 N N . GLY A 1 433 ? 9.920 -10.441 -17.812 1.00 95.56 433 GLY A N 1
ATOM 3163 C CA . GLY A 1 433 ? 9.997 -9.598 -16.619 1.00 95.56 433 GLY A CA 1
ATOM 3164 C C . GLY A 1 433 ? 9.277 -8.253 -16.765 1.00 95.56 433 GLY A C 1
ATOM 3165 O O . GLY A 1 433 ? 8.783 -7.716 -15.782 1.00 95.56 433 GLY A O 1
ATOM 3166 N N . LEU A 1 434 ? 9.154 -7.737 -17.990 1.00 94.62 434 LEU A N 1
ATOM 3167 C CA . LEU A 1 434 ? 8.368 -6.541 -18.321 1.00 94.62 434 LEU A CA 1
ATOM 3168 C C . LEU A 1 434 ? 6.888 -6.846 -18.621 1.00 94.62 434 LEU A C 1
ATOM 3170 O O . LEU A 1 434 ? 6.148 -5.957 -19.037 1.00 94.62 434 LEU A O 1
ATOM 3174 N N . GLY A 1 435 ? 6.442 -8.091 -18.433 1.00 92.19 435 GLY A N 1
ATOM 3175 C CA . GLY A 1 435 ? 5.063 -8.511 -18.692 1.00 92.19 435 GLY A CA 1
ATOM 3176 C C . GLY A 1 435 ? 4.760 -8.861 -20.152 1.00 92.19 435 GLY A C 1
ATOM 3177 O O . GLY A 1 435 ? 3.593 -9.036 -20.499 1.00 92.19 435 GLY A O 1
ATOM 3178 N N . ILE A 1 436 ? 5.774 -8.989 -21.015 1.00 92.69 436 ILE A N 1
ATOM 3179 C CA . ILE A 1 436 ? 5.593 -9.460 -22.395 1.00 92.69 436 ILE A CA 1
ATOM 3180 C C . ILE A 1 436 ? 5.596 -10.995 -22.381 1.00 92.69 436 ILE A C 1
ATOM 3182 O O . ILE A 1 436 ? 6.653 -11.618 -22.307 1.00 92.69 436 ILE A O 1
ATOM 3186 N N . GLU A 1 437 ? 4.408 -11.608 -22.406 1.00 89.50 437 GLU A N 1
ATOM 3187 C CA . GLU A 1 437 ? 4.249 -13.067 -22.260 1.00 89.50 437 GLU A CA 1
ATOM 3188 C C . GLU A 1 437 ? 4.939 -13.868 -23.380 1.00 89.50 437 GLU A C 1
ATOM 3190 O O . GLU A 1 437 ? 5.594 -14.878 -23.099 1.00 89.50 437 GLU A O 1
ATOM 3195 N N . ASP A 1 438 ? 4.818 -13.401 -24.628 1.00 93.56 438 ASP A N 1
ATOM 3196 C CA . ASP A 1 438 ? 5.351 -14.052 -25.834 1.00 93.56 438 ASP A CA 1
ATOM 3197 C C . ASP A 1 438 ? 6.136 -13.057 -26.718 1.00 93.56 438 ASP A C 1
ATOM 3199 O O . ASP A 1 438 ? 5.627 -12.592 -27.743 1.00 93.56 438 ASP A O 1
ATOM 3203 N N . PRO A 1 439 ? 7.350 -12.655 -26.294 1.00 96.94 439 PRO A N 1
ATOM 3204 C CA . PRO A 1 439 ? 8.090 -11.554 -26.907 1.00 96.94 439 PRO A CA 1
ATOM 3205 C C . PRO A 1 439 ? 8.599 -11.888 -28.310 1.00 96.94 439 PRO A C 1
ATOM 3207 O O . PRO A 1 439 ? 9.217 -12.932 -28.525 1.00 96.94 439 PRO A O 1
ATOM 3210 N N . GLU A 1 440 ? 8.410 -10.960 -29.249 1.00 97.62 440 GLU A N 1
ATOM 3211 C CA . GLU A 1 440 ? 8.912 -11.092 -30.615 1.00 97.62 440 GLU A CA 1
ATOM 3212 C C . GLU A 1 440 ? 10.439 -10.883 -30.658 1.00 97.62 440 GLU A C 1
ATOM 3214 O O . GLU A 1 440 ? 10.956 -9.817 -30.305 1.00 97.62 440 GLU A O 1
ATOM 3219 N N . VAL A 1 441 ? 11.175 -11.888 -31.136 1.00 98.19 441 VAL A N 1
ATOM 3220 C CA . VAL A 1 441 ? 12.641 -11.899 -31.223 1.00 98.19 441 VAL A CA 1
ATOM 3221 C C . VAL A 1 441 ? 13.098 -11.623 -32.654 1.00 98.19 441 VAL A C 1
ATOM 3223 O O . VAL A 1 441 ? 12.693 -12.303 -33.600 1.00 98.19 441 VAL A O 1
ATOM 3226 N N . GLY A 1 442 ? 13.983 -10.640 -32.813 1.00 97.56 442 GLY A N 1
ATOM 3227 C CA . GLY A 1 442 ? 14.678 -10.327 -34.060 1.00 97.56 442 GLY A CA 1
ATOM 3228 C C . GLY A 1 442 ? 16.193 -10.360 -33.876 1.00 97.56 442 GLY A C 1
ATOM 3229 O O . GLY A 1 442 ? 16.700 -10.072 -32.796 1.00 97.56 442 GLY A O 1
ATOM 3230 N N . ILE A 1 443 ? 16.943 -10.682 -34.931 1.00 97.69 443 ILE A N 1
ATOM 3231 C CA . ILE A 1 443 ? 18.415 -10.714 -34.885 1.00 97.69 443 ILE A CA 1
ATOM 3232 C C . ILE A 1 443 ? 18.949 -9.606 -35.775 1.00 97.69 443 ILE A C 1
ATOM 3234 O O . ILE A 1 443 ? 18.716 -9.622 -36.981 1.00 97.69 443 ILE A O 1
ATOM 3238 N N . LEU A 1 444 ? 19.678 -8.645 -35.216 1.00 96.94 444 LEU A N 1
ATOM 3239 C CA . LEU A 1 444 ? 20.301 -7.600 -36.016 1.00 96.94 444 LEU A CA 1
ATOM 3240 C C . LEU A 1 444 ? 21.303 -8.219 -36.994 1.00 96.94 444 LEU A C 1
ATOM 3242 O O . LEU A 1 444 ? 22.084 -9.092 -36.626 1.00 96.94 444 LEU A O 1
ATOM 3246 N N . ASN A 1 445 ? 21.292 -7.753 -38.243 1.00 94.44 445 ASN A N 1
ATOM 3247 C CA . ASN A 1 445 ? 22.162 -8.238 -39.311 1.00 94.44 445 ASN A CA 1
ATOM 3248 C C . ASN A 1 445 ? 23.620 -7.773 -39.130 1.00 94.44 445 ASN A C 1
ATOM 3250 O O . ASN A 1 445 ? 24.122 -6.945 -39.894 1.00 94.44 445 ASN A O 1
ATOM 3254 N N . VAL A 1 446 ? 24.266 -8.295 -38.092 1.00 93.12 446 VAL A N 1
ATOM 3255 C CA . VAL A 1 446 ? 25.691 -8.169 -37.781 1.00 93.12 446 VAL A CA 1
ATOM 3256 C C . VAL A 1 446 ? 26.418 -9.476 -38.088 1.00 93.12 446 VAL A C 1
ATOM 3258 O O . VAL A 1 446 ? 25.815 -10.492 -38.443 1.00 93.12 446 VAL A O 1
ATOM 3261 N N . ASP A 1 447 ? 27.737 -9.457 -37.959 1.00 88.50 447 ASP A N 1
ATOM 3262 C CA . ASP A 1 447 ? 28.556 -10.636 -38.197 1.00 88.50 447 ASP A CA 1
ATOM 3263 C C . ASP A 1 447 ? 28.225 -11.757 -37.193 1.00 88.50 447 ASP A C 1
ATOM 3265 O O . ASP A 1 447 ? 28.207 -11.536 -35.981 1.00 88.50 447 ASP A O 1
ATOM 3269 N N . GLY A 1 448 ? 27.927 -12.954 -37.706 1.00 88.69 448 GLY A N 1
ATOM 3270 C CA . GLY A 1 448 ? 27.406 -14.087 -36.928 1.00 88.69 448 GLY A CA 1
ATOM 3271 C C . GLY A 1 448 ? 25.876 -14.232 -36.906 1.00 88.69 448 GLY A C 1
ATOM 3272 O O . GLY A 1 448 ? 25.394 -15.304 -36.548 1.00 88.69 448 GLY A O 1
ATOM 3273 N N . ALA A 1 449 ? 25.098 -13.242 -37.371 1.00 92.38 449 ALA A N 1
ATOM 3274 C CA . ALA A 1 449 ? 23.628 -13.255 -37.289 1.00 92.38 449 ALA A CA 1
ATOM 3275 C C . ALA A 1 449 ? 22.966 -14.496 -37.919 1.00 92.38 449 ALA A C 1
ATOM 3277 O O . ALA A 1 449 ? 22.097 -15.106 -37.304 1.00 92.38 449 ALA A O 1
ATOM 3278 N N . LEU A 1 450 ? 23.406 -14.913 -39.114 1.00 91.75 450 LEU A N 1
ATOM 3279 C CA . LEU A 1 450 ? 22.869 -16.106 -39.791 1.00 91.75 450 LEU A CA 1
ATOM 3280 C C . LEU A 1 450 ? 23.203 -17.407 -39.051 1.00 91.75 450 LEU A C 1
ATOM 3282 O O . LEU A 1 450 ? 22.438 -18.369 -39.100 1.00 91.75 450 LEU A O 1
ATOM 3286 N N . THR A 1 451 ? 24.356 -17.460 -38.385 1.00 92.25 451 THR A N 1
ATOM 3287 C CA . THR A 1 451 ? 24.755 -18.623 -37.586 1.00 92.25 451 THR A CA 1
ATOM 3288 C C . THR A 1 451 ? 23.944 -18.674 -36.294 1.00 92.25 451 THR A C 1
ATOM 3290 O O . THR A 1 451 ? 23.439 -19.739 -35.942 1.00 92.25 451 THR A O 1
ATOM 3293 N N . THR A 1 452 ? 23.738 -17.524 -35.646 1.00 94.25 452 THR A N 1
ATOM 3294 C CA . THR A 1 452 ? 22.851 -17.380 -34.483 1.00 94.25 452 THR A CA 1
ATOM 3295 C C . THR A 1 452 ? 21.421 -17.783 -34.828 1.00 94.25 452 THR A C 1
ATOM 3297 O O . THR A 1 452 ? 20.823 -18.567 -34.096 1.00 94.25 452 THR A O 1
ATOM 3300 N N . GLU A 1 453 ? 20.887 -17.319 -35.964 1.00 95.00 453 GLU A N 1
ATOM 3301 C CA . GLU A 1 453 ? 19.552 -17.700 -36.433 1.00 95.00 453 GLU A CA 1
ATOM 3302 C C . GLU A 1 453 ? 19.442 -19.220 -36.573 1.00 95.00 453 GLU A C 1
ATOM 3304 O O . GLU A 1 453 ? 18.552 -19.820 -35.980 1.00 95.00 453 GLU A O 1
ATOM 3309 N N . ARG A 1 454 ? 20.374 -19.865 -37.290 1.00 93.31 454 ARG A N 1
ATOM 3310 C CA . ARG A 1 454 ? 20.381 -21.332 -37.448 1.00 93.31 454 ARG A CA 1
ATOM 3311 C C . ARG A 1 454 ? 20.419 -22.055 -36.105 1.00 93.31 454 ARG A C 1
ATOM 3313 O O . ARG A 1 454 ? 19.637 -22.974 -35.901 1.00 93.31 454 ARG A O 1
ATOM 3320 N N . SER A 1 455 ? 21.278 -21.608 -35.194 1.00 94.44 455 SER A N 1
ATOM 3321 C CA . SER A 1 455 ? 21.403 -22.192 -33.858 1.00 94.44 455 SER A CA 1
ATOM 3322 C C . SER A 1 455 ? 20.111 -22.067 -33.037 1.00 94.44 455 SER A C 1
ATOM 3324 O O . SER A 1 455 ? 19.702 -23.025 -32.388 1.00 94.44 455 SER A O 1
ATOM 3326 N N . LEU A 1 456 ? 19.421 -20.926 -33.104 1.00 95.50 456 LEU A N 1
ATOM 3327 C CA . LEU A 1 456 ? 18.126 -20.730 -32.443 1.00 95.50 456 LEU A CA 1
ATOM 3328 C C . LEU A 1 456 ? 17.000 -21.536 -33.113 1.00 95.50 456 LEU A C 1
ATOM 3330 O O . LEU A 1 456 ? 16.149 -22.088 -32.423 1.00 95.50 456 LEU A O 1
ATOM 3334 N N . ARG A 1 457 ? 17.021 -21.684 -34.445 1.00 94.94 457 ARG A N 1
ATOM 3335 C CA . ARG A 1 457 ? 16.102 -22.581 -35.174 1.00 94.94 457 ARG A CA 1
ATOM 3336 C C . ARG A 1 457 ? 16.311 -24.049 -34.810 1.00 94.94 457 ARG A C 1
ATOM 3338 O O . ARG A 1 457 ? 15.357 -24.823 -34.822 1.00 94.94 457 ARG A O 1
ATOM 3345 N N . ASP A 1 458 ? 17.545 -24.457 -34.533 1.00 93.44 458 ASP A N 1
ATOM 3346 C CA . ASP A 1 458 ? 17.831 -25.810 -34.056 1.00 93.44 458 ASP A CA 1
ATOM 3347 C C . ASP A 1 458 ? 17.302 -26.007 -32.629 1.00 93.44 458 ASP A C 1
ATOM 3349 O O . ASP A 1 458 ? 16.650 -27.015 -32.365 1.00 93.44 458 ASP A O 1
ATOM 3353 N N . LEU A 1 459 ? 17.430 -24.997 -31.764 1.00 93.44 459 LEU A N 1
ATOM 3354 C CA . LEU A 1 459 ? 16.829 -25.000 -30.428 1.00 93.44 459 LEU A CA 1
ATOM 3355 C C . LEU A 1 459 ? 15.285 -25.096 -30.465 1.00 93.44 459 LEU A C 1
ATOM 3357 O O . LEU A 1 459 ? 14.692 -25.811 -29.654 1.00 93.44 459 LEU A O 1
ATOM 3361 N N . GLU A 1 460 ? 14.621 -24.466 -31.444 1.00 93.50 460 GLU A N 1
ATOM 3362 C CA . GLU A 1 460 ? 13.173 -24.644 -31.661 1.00 93.50 460 GLU A CA 1
ATOM 3363 C C . GLU A 1 460 ? 12.796 -26.102 -31.939 1.00 93.50 460 GLU A C 1
ATOM 3365 O O . GLU A 1 460 ? 11.822 -26.615 -31.382 1.00 93.50 460 GLU A O 1
ATOM 3370 N N . LYS A 1 461 ? 13.588 -26.804 -32.760 1.00 92.94 461 LYS A N 1
ATOM 3371 C CA . LYS A 1 461 ? 13.364 -28.233 -33.049 1.00 92.94 461 LYS A CA 1
ATOM 3372 C C . LYS A 1 461 ? 13.538 -29.102 -31.803 1.00 92.94 461 LYS A C 1
ATOM 3374 O O . LYS A 1 461 ? 12.962 -30.186 -31.736 1.00 92.94 461 LYS A O 1
ATOM 3379 N N . GLU A 1 462 ? 14.311 -28.635 -30.827 1.00 91.50 462 GLU A N 1
ATOM 3380 C CA . GLU A 1 462 ? 14.538 -29.307 -29.547 1.00 91.50 462 GLU A CA 1
ATOM 3381 C C . GLU A 1 462 ? 13.487 -28.994 -28.469 1.00 91.50 462 GLU A C 1
ATOM 3383 O O . GLU A 1 462 ? 13.548 -29.578 -27.378 1.00 91.50 462 GLU A O 1
ATOM 3388 N N . GLY A 1 463 ? 12.510 -28.131 -28.780 1.00 89.19 463 GLY A N 1
ATOM 3389 C CA . GLY A 1 463 ? 11.320 -27.889 -27.962 1.00 89.19 463 GLY A CA 1
ATOM 3390 C C . GLY A 1 463 ? 11.237 -26.523 -27.274 1.00 89.19 463 GLY A C 1
ATOM 3391 O O . GLY A 1 463 ? 10.325 -26.333 -26.470 1.00 89.19 463 GLY A O 1
ATOM 3392 N N . TYR A 1 464 ? 12.138 -25.576 -27.562 1.00 94.31 464 TYR A N 1
ATOM 3393 C CA . TYR A 1 464 ? 12.044 -24.203 -27.045 1.00 94.31 464 TYR A CA 1
ATOM 3394 C C . TYR A 1 464 ? 11.319 -23.292 -28.045 1.00 94.31 464 TYR A C 1
ATOM 3396 O O . TYR A 1 464 ? 11.823 -23.042 -29.134 1.00 94.31 464 TYR A O 1
ATOM 3404 N N . ALA A 1 465 ? 10.134 -22.787 -27.705 1.00 93.12 465 ALA A N 1
ATOM 3405 C CA . ALA A 1 465 ? 9.377 -21.922 -28.611 1.00 93.12 465 ALA A CA 1
ATOM 3406 C C . ALA A 1 465 ? 9.994 -20.514 -28.703 1.00 93.12 465 ALA A C 1
ATOM 3408 O O . ALA A 1 465 ? 10.243 -19.888 -27.673 1.00 93.12 465 ALA A O 1
ATOM 3409 N N . ILE A 1 466 ? 10.190 -20.011 -29.927 1.00 95.75 466 ILE A N 1
ATOM 3410 C CA . ILE A 1 466 ? 10.627 -18.635 -30.196 1.00 95.75 466 ILE A CA 1
ATOM 3411 C C . ILE A 1 466 ? 9.574 -17.953 -31.070 1.00 95.75 466 ILE A C 1
ATOM 3413 O O . ILE A 1 466 ? 9.284 -18.405 -32.178 1.00 95.75 466 ILE A O 1
ATOM 3417 N N . ASN A 1 467 ? 9.018 -16.843 -30.588 1.00 96.56 467 ASN A N 1
ATOM 3418 C CA . ASN A 1 467 ? 8.168 -15.983 -31.398 1.00 96.56 467 ASN A CA 1
ATOM 3419 C C . ASN A 1 467 ? 9.054 -15.066 -32.251 1.00 96.56 467 ASN A C 1
ATOM 3421 O O . ASN A 1 467 ? 9.764 -14.211 -31.730 1.00 96.56 467 ASN A O 1
ATOM 3425 N N . TRP A 1 468 ? 9.075 -15.276 -33.566 1.00 96.38 468 TRP A N 1
ATOM 3426 C CA . TRP A 1 468 ? 9.964 -14.541 -34.464 1.00 96.38 468 TRP A CA 1
ATOM 3427 C C . TRP A 1 468 ? 9.314 -13.260 -34.966 1.00 96.38 468 TRP A C 1
ATOM 3429 O O . TRP A 1 468 ? 8.278 -13.297 -35.627 1.00 96.38 468 TRP A O 1
ATOM 3439 N N . ALA A 1 469 ? 9.992 -12.139 -34.743 1.00 93.94 469 ALA A N 1
ATOM 3440 C CA . ALA A 1 469 ? 9.639 -10.877 -35.368 1.00 93.94 469 ALA A CA 1
ATOM 3441 C C . ALA A 1 469 ? 9.871 -10.931 -36.889 1.00 93.94 469 ALA A C 1
ATOM 3443 O O . ALA A 1 469 ? 10.783 -11.605 -37.377 1.00 93.94 469 ALA A O 1
ATOM 3444 N N . ALA A 1 470 ? 9.095 -10.149 -37.639 1.00 89.62 470 ALA A N 1
ATOM 3445 C CA . ALA A 1 470 ? 9.267 -9.992 -39.079 1.00 89.62 470 ALA A CA 1
ATOM 3446 C C . ALA A 1 470 ? 9.865 -8.618 -39.407 1.00 89.62 470 ALA A C 1
ATOM 3448 O O . ALA A 1 470 ? 9.289 -7.582 -39.074 1.00 89.62 470 ALA A O 1
ATOM 3449 N N . SER A 1 471 ? 11.005 -8.598 -40.107 1.00 89.25 471 SER A N 1
ATOM 3450 C CA . SER A 1 471 ? 11.567 -7.357 -40.655 1.00 89.25 471 SER A CA 1
ATOM 3451 C C . SER A 1 471 ? 10.567 -6.696 -41.610 1.00 89.25 471 SER A C 1
ATOM 3453 O O . SER A 1 471 ? 9.857 -7.383 -42.347 1.00 89.25 471 SER A O 1
ATOM 3455 N N . GLY A 1 472 ? 10.575 -5.360 -41.696 1.00 78.62 472 GLY A N 1
ATOM 3456 C CA . GLY A 1 472 ? 9.721 -4.591 -42.618 1.00 78.62 472 GLY A CA 1
ATOM 3457 C C . GLY A 1 472 ? 10.006 -4.805 -44.118 1.00 78.62 472 GLY A C 1
ATOM 3458 O O . GLY A 1 472 ? 9.532 -4.045 -44.965 1.00 78.62 472 GLY A O 1
ATOM 3459 N N . ARG A 1 473 ? 10.819 -5.805 -44.473 1.00 75.94 473 ARG A N 1
ATOM 3460 C CA . ARG A 1 473 ? 11.069 -6.248 -45.848 1.00 75.94 473 ARG A CA 1
ATOM 3461 C C . ARG A 1 473 ? 9.879 -7.040 -46.397 1.00 75.94 473 ARG A C 1
ATOM 3463 O O . ARG A 1 473 ? 9.117 -7.652 -45.663 1.00 75.94 473 ARG A O 1
ATOM 3470 N N . ALA A 1 474 ? 9.798 -7.128 -47.724 1.00 66.31 474 ALA A N 1
ATOM 3471 C CA . ALA A 1 474 ? 8.797 -7.950 -48.408 1.00 66.31 474 ALA A CA 1
ATOM 3472 C C . ALA A 1 474 ? 8.943 -9.469 -48.153 1.00 66.31 474 ALA A C 1
ATOM 3474 O O . ALA A 1 474 ? 8.003 -10.209 -48.422 1.00 66.31 474 ALA A O 1
ATOM 3475 N N . ASP A 1 475 ? 10.106 -9.932 -47.674 1.00 68.94 475 ASP A N 1
ATOM 3476 C CA . ASP A 1 475 ? 10.396 -11.341 -47.369 1.00 68.94 475 ASP A CA 1
ATOM 3477 C C . ASP A 1 475 ? 10.146 -11.728 -45.896 1.00 68.94 475 ASP A C 1
ATOM 3479 O O . ASP A 1 475 ? 10.179 -12.917 -45.589 1.00 68.94 475 ASP A O 1
ATOM 3483 N N . GLY A 1 476 ? 9.876 -10.761 -45.004 1.00 71.06 476 GLY A N 1
ATOM 3484 C CA . GLY A 1 476 ? 9.460 -10.995 -43.614 1.00 71.06 476 GLY A CA 1
ATOM 3485 C C . GLY A 1 476 ? 10.449 -11.781 -42.742 1.00 71.06 476 GLY A C 1
ATOM 3486 O O . GLY A 1 476 ? 10.026 -12.459 -41.812 1.00 71.06 476 GLY A O 1
ATOM 3487 N N . GLN A 1 477 ? 11.751 -11.745 -43.048 1.00 84.62 477 GLN A N 1
ATOM 3488 C CA . GLN A 1 477 ? 12.760 -12.535 -42.328 1.00 84.62 477 GLN A CA 1
ATOM 3489 C C . GLN A 1 477 ? 12.998 -12.040 -40.891 1.00 84.62 477 GLN A C 1
ATOM 3491 O O . GLN A 1 477 ? 12.880 -10.848 -40.609 1.00 84.62 477 GLN A O 1
ATOM 3496 N N . ALA A 1 478 ? 13.432 -12.955 -40.016 1.00 86.38 478 ALA A N 1
ATOM 3497 C CA . ALA A 1 478 ? 13.821 -12.673 -38.630 1.00 86.38 478 ALA A CA 1
ATOM 3498 C C . ALA A 1 478 ? 15.115 -11.845 -38.496 1.00 86.38 478 ALA A C 1
ATOM 3500 O O . ALA A 1 478 ? 15.399 -11.275 -37.439 1.00 86.38 478 ALA A O 1
ATOM 3501 N N . VAL A 1 479 ? 15.917 -11.782 -39.564 1.00 94.06 479 VAL A N 1
ATOM 3502 C CA . VAL A 1 479 ? 17.152 -10.995 -39.616 1.00 94.06 479 VAL A CA 1
ATOM 3503 C C . VAL A 1 479 ? 16.839 -9.526 -39.928 1.00 94.06 479 VAL A C 1
ATOM 3505 O O . VAL A 1 479 ? 16.460 -9.152 -41.043 1.00 94.06 479 VAL A O 1
ATOM 3508 N N . MET A 1 480 ? 17.069 -8.679 -38.932 1.00 93.88 480 MET A N 1
ATOM 3509 C CA . MET A 1 480 ? 16.695 -7.270 -38.861 1.00 93.88 480 MET A CA 1
ATOM 3510 C C . MET A 1 480 ? 17.764 -6.335 -39.436 1.00 93.88 480 MET A C 1
ATOM 3512 O O . MET A 1 480 ? 18.966 -6.583 -39.356 1.00 93.88 480 MET A O 1
ATOM 3516 N N . ARG A 1 481 ? 17.341 -5.212 -40.018 1.00 91.06 481 ARG A N 1
ATOM 3517 C CA . ARG A 1 481 ? 18.196 -4.099 -40.469 1.00 91.06 481 ARG A CA 1
ATOM 3518 C C . ARG A 1 481 ? 18.280 -3.011 -39.401 1.00 91.06 481 ARG A C 1
ATOM 3520 O O . ARG A 1 481 ? 17.455 -2.938 -38.500 1.00 91.06 481 ARG A O 1
ATOM 3527 N N . GLY A 1 482 ? 19.203 -2.065 -39.586 1.00 89.50 482 GLY A N 1
ATOM 3528 C CA . GLY A 1 482 ? 19.248 -0.853 -38.760 1.00 89.50 482 GLY A CA 1
ATOM 3529 C C . GLY A 1 482 ? 17.920 -0.078 -38.746 1.00 89.50 482 GLY A C 1
ATOM 3530 O O . GLY A 1 482 ? 17.526 0.434 -37.707 1.00 89.50 482 GLY A O 1
ATOM 3531 N N . ASN A 1 483 ? 17.179 -0.050 -39.861 1.00 91.75 483 ASN A N 1
ATOM 3532 C CA . ASN A 1 483 ? 15.855 0.580 -39.920 1.00 91.75 483 ASN A CA 1
ATOM 3533 C C . ASN A 1 483 ? 14.841 -0.082 -38.978 1.00 91.75 483 ASN A C 1
ATOM 3535 O O . ASN A 1 483 ? 14.046 0.628 -38.374 1.00 91.75 483 ASN A O 1
ATOM 3539 N N . ASP A 1 484 ? 14.894 -1.409 -38.836 1.00 93.88 484 ASP A N 1
ATOM 3540 C CA . ASP A 1 484 ? 13.990 -2.163 -37.963 1.00 93.88 484 ASP A CA 1
ATOM 3541 C C . ASP A 1 484 ? 14.234 -1.803 -36.483 1.00 93.88 484 ASP A C 1
ATOM 3543 O O . ASP A 1 484 ? 13.287 -1.695 -35.704 1.00 93.88 484 ASP A O 1
ATOM 3547 N N . ALA A 1 485 ? 15.489 -1.504 -36.116 1.00 92.56 485 ALA A N 1
ATOM 3548 C CA . ALA A 1 485 ? 15.842 -0.981 -34.795 1.00 92.56 485 ALA A CA 1
ATOM 3549 C C . ALA A 1 485 ? 15.297 0.442 -34.555 1.00 92.56 485 ALA A C 1
ATOM 3551 O O . ALA A 1 485 ? 14.889 0.770 -33.444 1.00 92.56 485 ALA A O 1
ATOM 3552 N N . LEU A 1 486 ? 15.242 1.288 -35.593 1.00 93.69 486 LEU A N 1
ATOM 3553 C CA . LEU A 1 486 ? 14.676 2.642 -35.490 1.00 93.69 486 LEU A CA 1
ATOM 3554 C C . LEU A 1 486 ? 13.148 2.643 -35.354 1.00 93.69 486 LEU A C 1
ATOM 3556 O O . LEU A 1 486 ? 12.589 3.595 -34.805 1.00 93.69 486 LEU A O 1
ATOM 3560 N N . THR A 1 487 ? 12.477 1.608 -35.867 1.00 93.44 487 THR A N 1
ATOM 3561 C CA . THR A 1 487 ? 11.018 1.441 -35.788 1.00 93.44 487 THR A CA 1
ATOM 3562 C C . THR A 1 487 ? 10.555 0.572 -34.622 1.00 93.44 487 THR A C 1
ATOM 3564 O O . THR A 1 487 ? 9.359 0.571 -34.338 1.00 93.44 487 THR A O 1
ATOM 3567 N N . GLY A 1 488 ? 11.456 -0.155 -33.953 1.00 93.62 488 GLY A N 1
ATOM 3568 C CA . GLY A 1 488 ? 11.093 -1.114 -32.904 1.00 93.62 488 GLY A CA 1
ATOM 3569 C C . GLY A 1 488 ? 10.290 -2.286 -33.474 1.00 93.62 488 GLY A C 1
ATOM 3570 O O . GLY A 1 488 ? 9.161 -2.533 -33.055 1.00 93.62 488 GLY A O 1
ATOM 3571 N N . ALA A 1 489 ? 10.825 -2.945 -34.508 1.00 94.25 489 ALA A N 1
ATOM 3572 C CA . ALA A 1 489 ? 10.130 -4.024 -35.225 1.00 94.25 489 ALA A CA 1
ATOM 3573 C C . ALA A 1 489 ? 10.033 -5.350 -34.442 1.00 94.25 489 ALA A C 1
ATOM 3575 O O . ALA A 1 489 ? 9.367 -6.273 -34.897 1.00 94.25 489 ALA A O 1
ATOM 3576 N N . CYS A 1 490 ? 10.706 -5.451 -33.298 1.00 96.12 490 CYS A N 1
ATOM 3577 C CA . CYS A 1 490 ? 10.705 -6.601 -32.401 1.00 96.12 490 CYS A CA 1
ATOM 3578 C C . CYS A 1 490 ? 10.714 -6.116 -30.948 1.00 96.12 490 CYS A C 1
ATOM 3580 O O . CYS A 1 490 ? 11.136 -4.987 -30.684 1.00 96.12 490 CYS A O 1
ATOM 3582 N N . ASP A 1 491 ? 10.323 -6.978 -30.013 1.00 98.12 491 ASP A N 1
ATOM 3583 C CA . ASP A 1 491 ? 10.431 -6.688 -28.581 1.00 98.12 491 ASP A CA 1
ATOM 3584 C C . ASP A 1 491 ? 11.867 -6.936 -28.082 1.00 98.12 491 ASP A C 1
ATOM 3586 O O . ASP A 1 491 ? 12.370 -6.177 -27.256 1.00 98.12 491 ASP A O 1
ATOM 3590 N N . VAL A 1 492 ? 12.560 -7.947 -28.631 1.00 98.56 492 VAL A N 1
ATOM 3591 C CA . VAL A 1 492 ? 13.962 -8.288 -28.319 1.00 98.56 492 VAL A CA 1
ATOM 3592 C C . VAL A 1 492 ? 14.816 -8.276 -29.588 1.00 98.56 492 VAL A C 1
ATOM 3594 O O . VAL A 1 492 ? 14.683 -9.147 -30.446 1.00 98.56 492 VAL A O 1
ATOM 3597 N N . LEU A 1 493 ? 15.740 -7.317 -29.687 1.00 98.31 493 LEU A N 1
ATOM 3598 C CA . LEU A 1 493 ? 16.726 -7.214 -30.762 1.00 98.31 493 LEU A CA 1
ATOM 3599 C C . LEU A 1 493 ? 18.073 -7.808 -30.328 1.00 98.31 493 LEU A C 1
ATOM 3601 O O . LEU A 1 493 ? 18.819 -7.208 -29.551 1.00 98.31 493 LEU A O 1
ATOM 3605 N N . VAL A 1 494 ? 18.405 -8.975 -30.871 1.00 98.00 494 VAL A N 1
ATOM 3606 C CA . VAL A 1 494 ? 19.638 -9.709 -30.572 1.00 98.00 494 VAL A CA 1
ATOM 3607 C C . VAL A 1 494 ? 20.810 -9.160 -31.384 1.00 98.00 494 VAL A C 1
ATOM 3609 O O . VAL A 1 494 ? 20.723 -9.027 -32.604 1.00 98.00 494 VAL A O 1
ATOM 3612 N N . THR A 1 495 ? 21.924 -8.863 -30.720 1.00 96.69 495 THR A N 1
ATOM 3613 C CA . THR A 1 495 ? 23.155 -8.330 -31.317 1.00 96.69 495 THR A CA 1
ATOM 3614 C C . THR A 1 495 ? 24.378 -8.636 -30.440 1.00 96.69 495 THR A C 1
ATOM 3616 O O . THR A 1 495 ? 24.251 -9.034 -29.279 1.00 96.69 495 THR A O 1
ATOM 3619 N N . ASP A 1 496 ? 25.584 -8.449 -30.979 1.00 93.25 496 ASP A N 1
ATOM 3620 C CA . ASP A 1 496 ? 26.810 -8.450 -30.180 1.00 93.25 496 ASP A CA 1
ATOM 3621 C C . ASP A 1 496 ? 26.891 -7.217 -29.256 1.00 93.25 496 ASP A C 1
ATOM 3623 O O . ASP A 1 496 ? 26.339 -6.156 -29.567 1.00 93.25 496 ASP A O 1
ATOM 3627 N N . SER A 1 497 ? 27.615 -7.353 -28.141 1.00 90.19 497 SER A N 1
ATOM 3628 C CA . SER A 1 497 ? 27.683 -6.333 -27.088 1.00 90.19 497 SER A CA 1
ATOM 3629 C C . SER A 1 497 ? 28.243 -4.990 -27.565 1.00 90.19 497 SER A C 1
ATOM 3631 O O . SER A 1 497 ? 27.812 -3.948 -27.075 1.00 90.19 497 SER A O 1
ATOM 3633 N N . LEU A 1 498 ? 29.179 -4.976 -28.524 1.00 92.06 498 LEU A N 1
ATOM 3634 C CA . LEU A 1 498 ? 29.759 -3.729 -29.035 1.00 92.06 498 LEU A CA 1
ATOM 3635 C C . LEU A 1 498 ? 28.724 -2.957 -29.856 1.00 92.06 498 LEU A C 1
ATOM 3637 O O . LEU A 1 498 ? 28.514 -1.763 -29.627 1.00 92.06 498 LEU A O 1
ATOM 3641 N N . THR A 1 499 ? 28.050 -3.637 -30.783 1.00 95.31 499 THR A N 1
ATOM 3642 C CA . THR A 1 499 ? 26.994 -3.015 -31.587 1.00 95.31 499 THR A CA 1
ATOM 3643 C C . THR A 1 499 ? 25.833 -2.551 -30.710 1.00 95.31 499 THR A C 1
ATOM 3645 O O . THR A 1 499 ? 25.356 -1.426 -30.877 1.00 95.31 499 THR A O 1
ATOM 3648 N N . GLY A 1 500 ? 25.401 -3.357 -29.737 1.00 96.06 500 GLY A N 1
ATOM 3649 C CA . GLY A 1 500 ? 24.326 -2.956 -28.832 1.00 96.06 500 GLY A CA 1
ATOM 3650 C C . GLY A 1 500 ? 24.695 -1.769 -27.941 1.00 96.06 500 GLY A C 1
ATOM 3651 O O . GLY A 1 500 ? 23.865 -0.881 -27.749 1.00 96.06 500 GLY A O 1
ATOM 3652 N N . ASN A 1 501 ? 25.950 -1.673 -27.489 1.00 94.69 501 ASN A N 1
ATOM 3653 C CA . ASN A 1 501 ? 26.456 -0.501 -26.768 1.00 94.69 501 ASN A CA 1
ATOM 3654 C C . ASN A 1 501 ? 26.314 0.789 -27.593 1.00 94.69 501 ASN A C 1
ATOM 3656 O O . ASN A 1 501 ? 25.845 1.813 -27.092 1.00 94.69 501 ASN A O 1
ATOM 3660 N N . ILE A 1 502 ? 26.691 0.730 -28.875 1.00 95.38 502 ILE A N 1
ATOM 3661 C CA . ILE A 1 502 ? 26.572 1.858 -29.806 1.00 95.38 502 ILE A CA 1
ATOM 3662 C C . ILE A 1 502 ? 25.100 2.213 -30.030 1.00 95.38 502 ILE A C 1
ATOM 3664 O O . ILE A 1 502 ? 24.746 3.391 -29.987 1.00 95.38 502 ILE A O 1
ATOM 3668 N N . LEU A 1 503 ? 24.233 1.216 -30.231 1.00 95.81 503 LEU A N 1
ATOM 3669 C CA . LEU A 1 503 ? 22.805 1.442 -30.456 1.00 95.81 503 LEU A CA 1
ATOM 3670 C C . LEU A 1 503 ? 22.134 2.134 -29.268 1.00 95.81 503 LEU A C 1
ATOM 3672 O O . LEU A 1 503 ? 21.433 3.121 -29.482 1.00 95.81 503 LEU A O 1
ATOM 3676 N N . VAL A 1 504 ? 22.385 1.692 -28.031 1.00 95.50 504 VAL A N 1
ATOM 3677 C CA . VAL A 1 504 ? 21.833 2.357 -26.835 1.00 95.50 504 VAL A CA 1
ATOM 3678 C C . VAL A 1 504 ? 22.240 3.827 -26.795 1.00 95.50 504 VAL A C 1
ATOM 3680 O O . VAL A 1 504 ? 21.373 4.686 -26.631 1.00 95.50 504 VAL A O 1
ATOM 3683 N N . LYS A 1 505 ? 23.523 4.137 -27.023 1.00 94.00 505 LYS A N 1
ATOM 3684 C CA . LYS A 1 505 ? 24.028 5.523 -27.050 1.00 94.00 505 LYS A CA 1
ATOM 3685 C C . LYS A 1 505 ? 23.354 6.353 -28.133 1.00 94.00 505 LYS A C 1
ATOM 3687 O O . LYS A 1 505 ? 22.868 7.451 -27.865 1.00 94.00 505 LYS A O 1
ATOM 3692 N N . MET A 1 506 ? 23.308 5.824 -29.355 1.00 94.44 506 MET A N 1
ATOM 3693 C CA . MET A 1 506 ? 22.731 6.527 -30.499 1.00 94.44 506 MET A CA 1
ATOM 3694 C C . MET A 1 506 ? 21.247 6.822 -30.298 1.00 94.44 506 MET A C 1
ATOM 3696 O O . MET A 1 506 ? 20.813 7.933 -30.583 1.00 94.44 506 MET A O 1
ATOM 3700 N N . LEU A 1 507 ? 20.478 5.855 -29.794 1.00 95.19 507 LEU A N 1
ATOM 3701 C CA . LEU A 1 507 ? 19.040 6.013 -29.579 1.00 95.19 507 LEU A CA 1
ATOM 3702 C C . LEU A 1 507 ? 18.747 6.942 -28.393 1.00 95.19 507 LEU A C 1
ATOM 3704 O O . LEU A 1 507 ? 17.865 7.795 -28.482 1.00 95.19 507 LEU A O 1
ATOM 3708 N N . SER A 1 508 ? 19.529 6.839 -27.317 1.00 95.31 508 SER A N 1
ATOM 3709 C CA . SER A 1 508 ? 19.285 7.591 -26.079 1.00 95.31 508 SER A CA 1
ATOM 3710 C C . SER A 1 508 ? 19.755 9.050 -26.147 1.00 95.31 508 SER A C 1
ATOM 3712 O O . SER A 1 508 ? 19.193 9.916 -25.471 1.00 95.31 508 SER A O 1
ATOM 3714 N N . ALA A 1 509 ? 20.760 9.355 -26.977 1.00 94.88 509 ALA A N 1
ATOM 3715 C CA . ALA A 1 509 ? 21.328 10.699 -27.146 1.00 94.88 509 ALA A CA 1
ATOM 3716 C C . ALA A 1 509 ? 21.025 11.341 -28.519 1.00 94.88 509 ALA A C 1
ATOM 3718 O O . ALA A 1 509 ? 21.597 12.380 -28.863 1.00 94.88 509 ALA A O 1
ATOM 3719 N N . LEU A 1 510 ? 20.108 10.756 -29.305 1.00 90.94 510 LEU A N 1
ATOM 3720 C CA . LEU A 1 510 ? 19.769 11.219 -30.660 1.00 90.94 510 LEU A CA 1
ATOM 3721 C C . LEU A 1 510 ? 19.410 12.714 -30.699 1.00 90.94 510 LEU A C 1
ATOM 3723 O O . LEU A 1 510 ? 19.913 13.464 -31.533 1.00 90.94 510 LEU A O 1
ATOM 3727 N N . ASN A 1 511 ? 18.563 13.152 -29.765 1.00 89.62 511 ASN A N 1
ATOM 3728 C CA . ASN A 1 511 ? 18.026 14.516 -29.728 1.00 89.62 511 ASN A CA 1
ATOM 3729 C C . ASN A 1 511 ? 18.963 15.541 -29.069 1.00 89.62 511 ASN A C 1
ATOM 3731 O O . ASN A 1 511 ? 18.651 16.729 -29.051 1.00 89.62 511 ASN A O 1
ATOM 3735 N N . THR A 1 5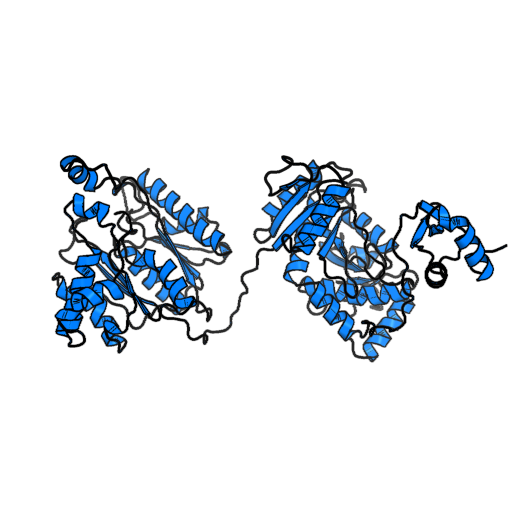12 ? 20.097 15.105 -28.521 1.00 91.62 512 THR A N 1
ATOM 3736 C CA . THR A 1 512 ? 21.027 15.953 -27.753 1.00 91.62 512 THR A CA 1
ATOM 3737 C C . THR A 1 512 ? 22.370 16.134 -28.456 1.00 91.62 512 THR A C 1
ATOM 3739 O O . THR A 1 512 ? 23.306 16.705 -27.889 1.00 91.62 512 THR A O 1
ATOM 3742 N N . GLY A 1 513 ? 22.492 15.627 -29.688 1.00 86.12 513 GLY A N 1
ATOM 3743 C CA . GLY A 1 513 ? 23.742 15.656 -30.443 1.00 86.12 513 GLY A CA 1
ATOM 3744 C C . GLY A 1 513 ? 24.838 14.777 -29.835 1.00 86.12 513 GLY A C 1
ATOM 3745 O O . GLY A 1 513 ? 26.012 15.055 -30.056 1.00 86.12 513 GLY A O 1
ATOM 3746 N N . GLY A 1 514 ? 24.473 13.757 -29.046 1.00 86.69 514 GLY A N 1
ATOM 3747 C CA . GLY A 1 514 ? 25.422 12.833 -28.413 1.00 86.69 514 GLY A CA 1
ATOM 3748 C C . GLY A 1 514 ? 26.036 13.323 -27.098 1.00 86.69 514 GLY A C 1
ATOM 3749 O O . GLY A 1 514 ? 26.839 12.606 -26.513 1.00 86.69 514 GLY A O 1
ATOM 3750 N N . SER A 1 515 ? 25.677 14.524 -26.633 1.00 87.38 515 SER A N 1
ATOM 3751 C CA . SER A 1 515 ? 26.282 15.140 -25.440 1.00 87.38 515 SER A CA 1
ATOM 3752 C C . SER A 1 515 ? 25.734 14.623 -24.109 1.00 87.38 515 SER A C 1
ATOM 3754 O O . SER A 1 515 ? 26.442 14.686 -23.112 1.00 87.38 515 SER A O 1
ATOM 3756 N N . ILE A 1 516 ? 24.488 14.141 -24.088 1.00 95.12 516 ILE A N 1
ATOM 3757 C CA . ILE A 1 516 ? 23.809 13.610 -22.899 1.00 95.12 516 ILE A CA 1
ATOM 3758 C C . ILE A 1 516 ? 22.713 12.632 -23.328 1.00 95.12 516 ILE A C 1
ATOM 3760 O O . ILE A 1 516 ? 21.919 12.934 -24.222 1.00 95.12 516 ILE A O 1
ATOM 3764 N N . GLU A 1 517 ? 22.628 11.457 -22.716 1.00 96.94 517 GLU A N 1
ATOM 3765 C CA . GLU A 1 517 ? 21.515 10.539 -22.978 1.00 96.94 517 GLU A CA 1
ATOM 3766 C C . GLU A 1 517 ? 20.256 11.079 -22.274 1.00 96.94 517 GLU A C 1
ATOM 3768 O O . GLU A 1 517 ? 20.256 11.314 -21.066 1.00 96.94 517 GLU A O 1
ATOM 3773 N N . SER A 1 518 ? 19.179 11.316 -23.025 1.00 95.38 518 SER A N 1
ATOM 3774 C CA . SER A 1 518 ? 17.976 12.026 -22.549 1.00 95.38 518 SER A CA 1
ATOM 3775 C C . SER A 1 518 ? 16.677 11.227 -22.661 1.00 95.38 518 SER A C 1
ATOM 3777 O O . SER A 1 518 ? 15.648 11.665 -22.148 1.00 95.38 518 SER A O 1
ATOM 3779 N N . VAL A 1 519 ? 16.711 10.069 -23.320 1.00 94.69 519 VAL A N 1
ATOM 3780 C CA . VAL A 1 519 ? 15.555 9.195 -23.554 1.00 94.69 519 VAL A CA 1
ATOM 3781 C C . VAL A 1 519 ? 15.987 7.745 -23.356 1.00 94.69 519 VAL A C 1
ATOM 3783 O O . VAL A 1 519 ? 17.079 7.384 -23.773 1.00 94.69 519 VAL A O 1
ATOM 3786 N N . GLY A 1 520 ? 15.137 6.911 -22.755 1.00 94.19 520 GLY A N 1
ATOM 3787 C CA . GLY A 1 520 ? 15.400 5.484 -22.547 1.00 94.19 520 GLY A CA 1
ATOM 3788 C C . GLY A 1 520 ? 15.620 5.114 -21.081 1.00 94.19 520 GLY A C 1
ATOM 3789 O O . GLY A 1 520 ? 15.350 5.912 -20.185 1.00 94.19 520 GLY A O 1
ATOM 3790 N N . TYR A 1 521 ? 16.097 3.888 -20.857 1.00 97.44 521 TYR A N 1
ATOM 3791 C CA . TYR A 1 521 ? 16.130 3.236 -19.540 1.00 97.44 521 TYR A CA 1
ATOM 3792 C C . TYR A 1 521 ? 17.533 2.708 -19.185 1.00 97.44 521 TYR A C 1
ATOM 3794 O O . TYR A 1 521 ? 17.694 1.860 -18.308 1.00 97.44 521 TYR A O 1
ATOM 3802 N N . GLY A 1 522 ? 18.560 3.192 -19.886 1.00 95.25 522 GLY A N 1
ATOM 3803 C CA . GLY A 1 522 ? 19.944 2.763 -19.720 1.00 95.25 522 GLY A CA 1
ATOM 3804 C C . GLY A 1 522 ? 20.269 1.442 -20.424 1.00 95.25 522 GLY A C 1
ATOM 3805 O O . GLY A 1 522 ? 19.584 0.989 -21.340 1.00 95.25 522 GLY A O 1
ATOM 3806 N N . TYR A 1 523 ? 21.362 0.830 -19.987 1.00 97.19 523 TYR A N 1
ATOM 3807 C CA . TYR A 1 523 ? 21.963 -0.376 -20.559 1.00 97.19 523 TYR A CA 1
ATOM 3808 C C . TYR A 1 523 ? 21.363 -1.642 -19.938 1.00 97.19 523 TYR A C 1
ATOM 3810 O O . TYR A 1 523 ? 21.558 -2.724 -20.484 1.00 97.19 523 TYR A O 1
ATOM 3818 N N . GLY A 1 524 ? 20.573 -1.487 -18.870 1.00 96.06 524 GLY A N 1
ATOM 3819 C CA . GLY A 1 524 ? 19.722 -2.522 -18.292 1.00 96.06 524 GLY A CA 1
ATOM 3820 C C . GLY A 1 524 ? 20.420 -3.464 -17.310 1.00 96.06 524 GLY A C 1
ATOM 3821 O O . GLY A 1 524 ? 21.594 -3.246 -16.992 1.00 96.06 524 GLY A O 1
ATOM 3822 N N . PRO A 1 525 ? 19.684 -4.462 -16.783 1.00 97.69 525 PRO A N 1
ATOM 3823 C CA . PRO A 1 525 ? 20.167 -5.384 -15.760 1.00 97.69 525 PRO A CA 1
ATOM 3824 C C . PRO A 1 525 ? 21.240 -6.324 -16.303 1.00 97.69 525 PRO A C 1
ATOM 3826 O O . PRO A 1 525 ? 21.130 -6.804 -17.433 1.00 97.69 525 PRO A O 1
ATOM 3829 N N . GLY A 1 526 ? 22.227 -6.650 -15.469 1.00 97.19 526 GLY A N 1
ATOM 3830 C CA . GLY A 1 526 ? 23.087 -7.813 -15.680 1.00 97.19 526 GLY A CA 1
ATOM 3831 C C . GLY A 1 526 ? 22.307 -9.118 -15.507 1.00 97.19 526 GLY A C 1
ATOM 3832 O O . GLY A 1 526 ? 21.652 -9.323 -14.488 1.00 97.19 526 GLY A O 1
ATOM 3833 N N . VAL A 1 527 ? 22.383 -10.004 -16.495 1.00 97.44 527 VAL A N 1
ATOM 3834 C CA . VAL A 1 527 ? 21.720 -11.312 -16.524 1.00 97.44 527 VAL A CA 1
ATOM 3835 C C . VAL A 1 527 ? 22.672 -12.386 -17.040 1.00 97.44 527 VAL A C 1
ATOM 3837 O O . VAL A 1 527 ? 23.464 -12.158 -17.956 1.00 97.44 527 VAL A O 1
ATOM 3840 N N . GLY A 1 528 ? 22.601 -13.569 -16.440 1.00 94.25 528 GLY A N 1
ATOM 3841 C CA . GLY A 1 528 ? 23.449 -14.707 -16.772 1.00 94.25 528 GLY A CA 1
ATOM 3842 C C . GLY A 1 528 ? 23.154 -15.904 -15.873 1.00 94.25 528 GLY A C 1
ATOM 3843 O O . GLY A 1 528 ? 22.420 -15.789 -14.890 1.00 94.25 528 GLY A O 1
ATOM 3844 N N . GLU A 1 529 ? 23.719 -17.057 -16.218 1.00 92.31 529 GLU A N 1
ATOM 3845 C CA . GLU A 1 529 ? 23.554 -18.296 -15.453 1.00 92.31 529 GLU A CA 1
ATOM 3846 C C . GLU A 1 529 ? 24.046 -18.117 -14.006 1.00 92.31 529 GLU A C 1
ATOM 3848 O O . GLU A 1 529 ? 25.161 -17.656 -13.767 1.00 92.31 529 GLU A O 1
ATOM 3853 N N . GLY A 1 530 ? 23.195 -18.439 -13.027 1.00 89.50 530 GLY A N 1
ATOM 3854 C CA . GLY A 1 530 ? 23.530 -18.346 -11.602 1.00 89.50 530 GLY A CA 1
ATOM 3855 C C . GLY A 1 530 ? 23.680 -16.922 -11.041 1.00 89.50 530 GLY A C 1
ATOM 3856 O O . GLY A 1 530 ? 23.951 -16.776 -9.845 1.00 89.50 530 GLY A O 1
ATOM 3857 N N . TYR A 1 531 ? 23.483 -15.872 -11.847 1.00 93.81 531 TYR A N 1
ATOM 3858 C CA . TYR A 1 531 ? 23.585 -14.484 -11.396 1.00 93.81 531 TYR A CA 1
ATOM 3859 C C . TYR A 1 531 ? 22.290 -14.024 -10.712 1.00 93.81 531 TYR A C 1
ATOM 3861 O O . TYR A 1 531 ? 21.210 -14.077 -11.295 1.00 93.81 531 TYR A O 1
ATOM 3869 N N . LYS A 1 532 ? 22.394 -13.586 -9.451 1.00 93.69 532 LYS A N 1
ATOM 3870 C CA . LYS A 1 532 ? 21.227 -13.346 -8.576 1.00 93.69 532 LYS A CA 1
ATOM 3871 C C . LYS A 1 532 ? 20.921 -11.880 -8.287 1.00 93.69 532 LYS A C 1
ATOM 3873 O O . LYS A 1 532 ? 19.860 -11.585 -7.750 1.00 93.69 532 LYS A O 1
ATOM 3878 N N . GLN A 1 533 ? 21.855 -10.976 -8.563 1.00 95.00 533 GLN A N 1
ATOM 3879 C CA . GLN A 1 533 ? 21.697 -9.560 -8.237 1.00 95.00 533 GLN A CA 1
ATOM 3880 C C . GLN A 1 533 ? 21.063 -8.806 -9.405 1.00 95.00 533 GLN A C 1
ATOM 3882 O O . GLN A 1 533 ? 21.303 -9.132 -10.562 1.00 95.00 533 GLN A O 1
ATOM 3887 N N . ILE A 1 534 ? 20.277 -7.773 -9.102 1.00 97.75 534 ILE A N 1
ATOM 3888 C CA . ILE A 1 534 ? 19.665 -6.907 -10.113 1.00 97.75 534 ILE A CA 1
ATOM 3889 C C . ILE A 1 534 ? 20.415 -5.580 -10.102 1.00 97.75 534 ILE A C 1
ATOM 3891 O O . ILE A 1 534 ? 20.165 -4.704 -9.273 1.00 97.75 534 ILE A O 1
ATOM 3895 N N . VAL A 1 535 ? 21.382 -5.465 -11.010 1.00 97.88 535 VAL A N 1
ATOM 3896 C CA . VAL A 1 535 ? 22.217 -4.271 -11.174 1.00 97.88 535 VAL A CA 1
ATOM 3897 C C . VAL A 1 535 ? 22.022 -3.734 -12.582 1.00 97.88 535 VAL A C 1
ATOM 3899 O O . VAL A 1 535 ? 22.447 -4.363 -13.552 1.00 97.88 535 VAL A O 1
ATOM 3902 N N . ASN A 1 536 ? 21.384 -2.571 -12.685 1.00 98.19 536 ASN A N 1
ATOM 3903 C CA . ASN A 1 536 ? 21.157 -1.866 -13.936 1.00 98.19 536 ASN A CA 1
ATOM 3904 C C . ASN A 1 536 ? 22.298 -0.891 -14.215 1.00 98.19 536 ASN A C 1
ATOM 3906 O O . ASN A 1 536 ? 22.671 -0.092 -13.353 1.00 98.19 536 ASN A O 1
ATOM 3910 N N . ILE A 1 537 ? 22.804 -0.917 -15.448 1.00 97.44 537 ILE A N 1
ATOM 3911 C CA . ILE A 1 537 ? 23.860 -0.003 -15.884 1.00 97.44 537 ILE A CA 1
ATOM 3912 C C . ILE A 1 537 ? 23.279 1.223 -16.581 1.00 97.44 537 ILE A C 1
ATOM 3914 O O . ILE A 1 537 ? 22.402 1.123 -17.440 1.00 97.44 537 ILE A O 1
ATOM 3918 N N . VAL A 1 538 ? 23.819 2.388 -16.243 1.00 97.50 538 VAL A N 1
ATOM 3919 C CA . VAL A 1 538 ? 23.657 3.646 -16.982 1.00 97.50 538 VAL A CA 1
ATOM 3920 C C . VAL A 1 538 ? 25.025 4.148 -17.445 1.00 97.50 538 VAL A C 1
ATOM 3922 O O . VAL A 1 538 ? 26.056 3.756 -16.909 1.00 97.50 538 VAL A O 1
ATOM 3925 N N . SER A 1 539 ? 25.062 4.998 -18.465 1.00 95.44 539 SER A N 1
ATOM 3926 C CA . SER A 1 539 ? 26.302 5.641 -18.901 1.00 95.44 539 SER A CA 1
ATOM 3927 C C . SER A 1 539 ? 26.695 6.755 -17.932 1.00 95.44 539 SER A C 1
ATOM 3929 O O . SER A 1 539 ? 25.842 7.389 -17.309 1.00 95.44 539 SER A O 1
ATOM 3931 N N . ARG A 1 540 ? 27.986 7.095 -17.885 1.00 95.06 540 ARG A N 1
ATOM 3932 C CA . ARG A 1 540 ? 28.445 8.334 -17.233 1.00 95.06 540 ARG A CA 1
ATOM 3933 C C . ARG A 1 540 ? 27.869 9.595 -17.891 1.00 95.06 540 ARG A C 1
ATOM 3935 O O . ARG A 1 540 ? 27.793 10.631 -17.241 1.00 95.06 540 ARG A O 1
ATOM 3942 N N . ALA A 1 541 ? 27.433 9.484 -19.149 1.00 95.12 541 ALA A N 1
ATOM 3943 C CA . ALA A 1 541 ? 26.747 10.530 -19.905 1.00 95.12 541 ALA A CA 1
ATOM 3944 C C . ALA A 1 541 ? 25.207 10.451 -19.803 1.00 95.12 541 ALA A C 1
ATOM 3946 O O . ALA A 1 541 ? 24.498 11.118 -20.560 1.00 95.12 541 ALA A O 1
ATOM 3947 N N . SER A 1 542 ? 24.651 9.603 -18.927 1.00 97.38 542 SER A N 1
ATOM 3948 C CA . SER A 1 542 ? 23.199 9.513 -18.756 1.00 97.38 542 SER A CA 1
ATOM 3949 C C . SER A 1 542 ? 22.654 10.720 -17.995 1.00 97.38 542 SER A C 1
ATOM 3951 O O . SER A 1 542 ? 23.089 11.027 -16.887 1.00 97.38 542 SER A O 1
ATOM 3953 N N . GLY A 1 543 ? 21.667 11.397 -18.579 1.00 97.69 543 GLY A N 1
ATOM 3954 C CA . GLY A 1 543 ? 20.936 12.476 -17.924 1.00 97.69 543 GLY A CA 1
ATOM 3955 C C . GLY A 1 543 ? 19.838 11.971 -16.991 1.00 97.69 543 GLY A C 1
ATOM 3956 O O . GLY A 1 543 ? 19.439 10.801 -17.024 1.00 97.69 543 GLY A O 1
ATOM 3957 N N . ALA A 1 544 ? 19.276 12.887 -16.199 1.00 97.88 544 ALA A N 1
ATOM 3958 C CA . ALA A 1 544 ? 18.236 12.585 -15.217 1.00 97.88 544 ALA A CA 1
ATOM 3959 C C . ALA A 1 544 ? 17.040 11.763 -15.756 1.00 97.88 544 ALA A C 1
ATOM 3961 O O . ALA A 1 544 ? 16.586 10.872 -15.036 1.00 97.88 544 ALA A O 1
ATOM 3962 N N . PRO A 1 545 ? 16.510 11.988 -16.981 1.00 97.31 545 PRO A N 1
ATOM 3963 C CA . PRO A 1 545 ? 15.408 11.176 -17.501 1.00 97.31 545 PRO A CA 1
ATOM 3964 C C . PRO A 1 545 ? 15.775 9.702 -17.704 1.00 97.31 545 PRO A C 1
ATOM 3966 O O . PRO A 1 545 ? 14.960 8.840 -17.385 1.00 97.31 545 PRO A O 1
ATOM 3969 N N . VAL A 1 546 ? 16.993 9.422 -18.185 1.00 98.06 546 VAL A N 1
ATOM 3970 C CA . VAL A 1 546 ? 17.481 8.052 -18.419 1.00 98.06 546 VAL A CA 1
ATOM 3971 C C . VAL A 1 546 ? 17.763 7.351 -17.102 1.00 98.06 546 VAL A C 1
ATOM 3973 O O . VAL A 1 546 ? 17.393 6.196 -16.935 1.00 98.06 546 VAL A O 1
ATOM 3976 N N . ILE A 1 547 ? 18.346 8.063 -16.134 1.00 98.56 547 ILE A N 1
ATOM 3977 C CA . ILE A 1 547 ? 18.554 7.540 -14.777 1.00 98.56 547 ILE A CA 1
ATOM 3978 C C . ILE A 1 547 ? 17.207 7.195 -14.133 1.00 98.56 547 ILE A C 1
ATOM 3980 O O . ILE A 1 547 ? 17.067 6.128 -13.544 1.00 98.56 547 ILE A O 1
ATOM 3984 N N . ALA A 1 548 ? 16.194 8.053 -14.288 1.00 98.12 548 ALA A N 1
ATOM 3985 C CA . ALA A 1 548 ? 14.864 7.772 -13.761 1.00 98.12 548 ALA A CA 1
ATOM 3986 C C . ALA A 1 548 ? 14.217 6.542 -14.420 1.00 98.12 548 ALA A C 1
ATOM 3988 O O . ALA A 1 548 ? 13.656 5.708 -13.713 1.00 98.12 548 ALA A O 1
ATOM 3989 N N . GLY A 1 549 ? 14.343 6.402 -15.745 1.00 97.94 549 GLY A N 1
ATOM 3990 C CA . GLY A 1 549 ? 13.906 5.201 -16.462 1.00 97.94 549 GLY A CA 1
ATOM 3991 C C . GLY A 1 549 ? 14.683 3.953 -16.032 1.00 97.94 549 GLY A C 1
ATOM 3992 O O . GLY A 1 549 ? 14.101 2.896 -15.837 1.00 97.94 549 GLY A O 1
ATOM 3993 N N . ALA A 1 550 ? 15.990 4.056 -15.794 1.00 98.50 550 ALA A N 1
ATOM 3994 C CA . ALA A 1 550 ? 16.788 2.930 -15.313 1.00 98.50 550 ALA A CA 1
ATOM 3995 C C . ALA A 1 550 ? 16.357 2.455 -13.916 1.00 98.50 550 ALA A C 1
ATOM 3997 O O . ALA A 1 550 ? 16.392 1.253 -13.657 1.00 98.50 550 ALA A O 1
ATOM 3998 N N . VAL A 1 551 ? 15.927 3.375 -13.041 1.00 98.56 551 VAL A N 1
ATOM 3999 C CA . VAL A 1 551 ? 15.364 3.052 -11.716 1.00 98.56 551 VAL A CA 1
ATOM 4000 C C . VAL A 1 551 ? 14.021 2.340 -11.844 1.00 98.56 551 VAL A C 1
ATOM 4002 O O . VAL A 1 551 ? 13.813 1.333 -11.173 1.00 98.56 551 VAL A O 1
ATOM 4005 N N . GLU A 1 552 ? 13.136 2.828 -12.716 1.00 97.56 552 GLU A N 1
ATOM 4006 C CA . GLU A 1 552 ? 11.876 2.153 -13.056 1.00 97.56 552 GLU A CA 1
ATOM 4007 C C . GLU A 1 552 ? 12.146 0.735 -13.571 1.00 97.56 552 GLU A C 1
ATOM 4009 O O . GLU A 1 552 ? 11.639 -0.236 -13.021 1.00 97.56 552 GLU A O 1
ATOM 4014 N N . PHE A 1 553 ? 13.054 0.602 -14.537 1.00 98.12 553 PHE A N 1
ATOM 4015 C CA . PHE A 1 553 ? 13.407 -0.690 -15.110 1.00 98.12 553 PHE A CA 1
ATOM 4016 C C . PHE A 1 553 ? 14.021 -1.640 -14.069 1.00 98.12 553 PHE A C 1
ATOM 4018 O O . PHE A 1 553 ? 13.703 -2.823 -14.052 1.00 98.12 553 PHE A O 1
ATOM 4025 N N . ALA A 1 554 ? 14.872 -1.146 -13.167 1.00 98.31 554 ALA A N 1
ATOM 4026 C CA . ALA A 1 554 ? 15.423 -1.952 -12.076 1.00 98.31 554 ALA A CA 1
ATOM 4027 C C . ALA A 1 554 ? 14.321 -2.447 -11.121 1.00 98.31 554 ALA A C 1
ATOM 4029 O O . ALA A 1 554 ? 14.353 -3.600 -10.685 1.00 98.31 554 ALA A O 1
ATOM 4030 N N . ALA A 1 555 ? 13.331 -1.599 -10.828 1.00 96.88 555 ALA A N 1
ATOM 4031 C CA . ALA A 1 555 ? 12.195 -1.971 -9.994 1.00 96.88 555 ALA A CA 1
ATOM 4032 C C . ALA A 1 555 ? 11.289 -3.011 -10.664 1.00 96.88 555 ALA A C 1
ATOM 4034 O O . ALA A 1 555 ? 10.890 -3.969 -10.000 1.00 96.88 555 ALA A O 1
ATOM 4035 N N . ASP A 1 556 ? 11.019 -2.869 -11.967 1.00 95.62 556 ASP A N 1
ATOM 4036 C CA . ASP A 1 556 ? 10.261 -3.853 -12.752 1.00 95.62 556 ASP A CA 1
ATOM 4037 C C . ASP A 1 556 ? 10.915 -5.240 -12.648 1.00 95.62 556 ASP A C 1
ATOM 4039 O O . ASP A 1 556 ? 10.253 -6.237 -12.354 1.00 95.62 556 ASP A O 1
ATOM 4043 N N . MET A 1 557 ? 12.242 -5.302 -12.794 1.00 97.75 557 MET A N 1
ATOM 4044 C CA . MET A 1 557 ? 13.003 -6.552 -12.707 1.00 97.75 557 MET A CA 1
ATOM 4045 C C . MET A 1 557 ? 12.986 -7.167 -11.305 1.00 97.75 557 MET A C 1
ATOM 4047 O O . MET A 1 557 ? 12.906 -8.391 -11.172 1.00 97.75 557 MET A O 1
ATOM 4051 N N . ALA A 1 558 ? 13.041 -6.343 -10.258 1.00 96.06 558 ALA A N 1
ATOM 4052 C CA . ALA A 1 558 ? 12.929 -6.812 -8.880 1.00 96.06 558 ALA A CA 1
ATOM 4053 C C . ALA A 1 558 ? 11.531 -7.360 -8.574 1.00 96.06 558 ALA A C 1
ATOM 4055 O O . ALA A 1 558 ? 11.408 -8.451 -8.013 1.00 96.06 558 ALA A O 1
ATOM 4056 N N . ASN A 1 559 ? 10.480 -6.657 -9.004 1.00 93.50 559 ASN A N 1
ATOM 4057 C CA . ASN A 1 559 ? 9.094 -7.104 -8.865 1.00 93.50 559 ASN A CA 1
ATOM 4058 C C . ASN A 1 559 ? 8.835 -8.425 -9.591 1.00 93.50 559 ASN A C 1
ATOM 4060 O O . ASN A 1 559 ? 8.207 -9.328 -9.036 1.00 93.50 559 ASN A O 1
ATOM 4064 N N . ALA A 1 560 ? 9.360 -8.553 -10.808 1.00 93.62 560 ALA A N 1
ATOM 4065 C CA . ALA A 1 560 ? 9.228 -9.756 -11.616 1.00 93.62 560 ALA A CA 1
ATOM 4066 C C . ALA A 1 560 ? 10.132 -10.910 -11.162 1.00 93.62 560 ALA A C 1
ATOM 4068 O O . ALA A 1 560 ? 10.052 -12.001 -11.726 1.00 93.62 560 ALA A O 1
ATOM 4069 N N . LYS A 1 561 ? 10.995 -10.679 -10.163 1.00 95.88 561 LYS A N 1
ATOM 4070 C CA . LYS A 1 561 ? 12.006 -11.633 -9.701 1.00 95.88 561 LYS A CA 1
ATOM 4071 C C . LYS A 1 561 ? 12.855 -12.162 -10.856 1.00 95.88 561 LYS A C 1
ATOM 4073 O O . LYS A 1 561 ? 12.997 -13.371 -11.044 1.00 95.88 561 LYS A O 1
ATOM 4078 N N . LEU A 1 562 ? 13.436 -11.240 -11.623 1.00 97.88 562 LEU A N 1
ATOM 4079 C CA . LEU A 1 562 ? 14.198 -11.533 -12.837 1.00 97.88 562 LEU A CA 1
ATOM 4080 C C . LEU A 1 562 ? 15.155 -12.743 -12.733 1.00 97.88 562 LEU A C 1
ATOM 4082 O O . LEU A 1 562 ? 15.154 -13.537 -13.673 1.00 97.88 562 LEU A O 1
ATOM 4086 N N . PRO A 1 563 ? 15.924 -12.959 -11.642 1.00 96.88 563 PRO A N 1
ATOM 4087 C CA . PRO A 1 563 ? 16.783 -14.140 -11.530 1.00 96.88 563 PRO A CA 1
ATOM 4088 C C . PRO A 1 563 ? 16.038 -15.477 -11.686 1.00 96.88 563 PRO A C 1
ATOM 4090 O O . PRO A 1 563 ? 16.542 -16.378 -12.353 1.00 96.88 563 PRO A O 1
ATOM 4093 N N . GLU A 1 564 ? 14.820 -15.593 -11.141 1.00 96.50 564 GLU A N 1
ATOM 4094 C CA . GLU A 1 564 ? 13.982 -16.797 -11.264 1.00 96.50 564 GLU A CA 1
ATOM 4095 C C . GLU A 1 564 ? 13.514 -16.996 -12.719 1.00 96.50 564 GLU A C 1
ATOM 4097 O O . GLU A 1 564 ? 13.478 -18.120 -13.221 1.00 96.50 564 GLU A O 1
ATOM 4102 N N . LEU A 1 565 ? 13.196 -15.903 -13.425 1.00 96.88 565 LEU A N 1
ATOM 4103 C CA . LEU A 1 565 ? 12.807 -15.943 -14.839 1.00 96.88 565 LEU A CA 1
ATOM 4104 C C . LEU A 1 565 ? 13.977 -16.339 -15.744 1.00 96.88 565 LEU A C 1
ATOM 4106 O O . LEU A 1 565 ? 13.803 -17.155 -16.648 1.00 96.88 565 LEU A O 1
ATOM 4110 N N . VAL A 1 566 ? 15.166 -15.789 -15.490 1.00 97.44 566 VAL A N 1
ATOM 4111 C CA . VAL A 1 566 ? 16.394 -16.140 -16.217 1.00 97.44 566 VAL A CA 1
ATOM 4112 C C . VAL A 1 566 ? 16.700 -17.624 -16.046 1.00 97.44 566 VAL A C 1
ATOM 4114 O O . VAL A 1 566 ? 16.902 -18.323 -17.038 1.00 97.44 566 VAL A O 1
ATOM 4117 N N . GLU A 1 567 ? 16.669 -18.130 -14.813 1.00 95.50 567 GLU A N 1
ATOM 4118 C CA . GLU A 1 567 ? 16.890 -19.550 -14.532 1.00 95.50 567 GLU A CA 1
ATOM 4119 C C . GLU A 1 567 ? 15.844 -20.435 -15.227 1.00 95.50 567 GLU A C 1
ATOM 4121 O O . GLU A 1 567 ? 16.197 -21.429 -15.868 1.00 95.50 567 GLU A O 1
ATOM 4126 N N . ALA A 1 568 ? 14.565 -20.051 -15.185 1.00 94.81 568 ALA A N 1
ATOM 4127 C CA . ALA A 1 568 ? 13.496 -20.790 -15.848 1.00 94.81 568 ALA A CA 1
ATOM 4128 C C . ALA A 1 568 ? 13.677 -20.854 -17.375 1.00 94.81 568 ALA A C 1
ATOM 4130 O O . ALA A 1 568 ? 13.490 -21.918 -17.971 1.00 94.81 568 ALA A O 1
ATOM 4131 N N . GLU A 1 569 ? 14.042 -19.747 -18.024 1.00 96.25 569 GLU A N 1
ATOM 4132 C CA . GLU A 1 569 ? 14.239 -19.706 -19.478 1.00 96.25 569 GLU A CA 1
ATOM 4133 C C . GLU A 1 569 ? 15.516 -20.437 -19.913 1.00 96.25 569 GLU A C 1
ATOM 4135 O O . GLU A 1 569 ? 15.467 -21.217 -20.866 1.00 96.25 569 GLU A O 1
ATOM 4140 N N . LEU A 1 570 ? 16.624 -20.294 -19.176 1.00 95.25 570 LEU A N 1
ATOM 4141 C CA . LEU A 1 570 ? 17.851 -21.059 -19.434 1.00 95.25 570 LEU A CA 1
ATOM 4142 C C . LEU A 1 570 ? 17.642 -22.566 -19.223 1.00 95.25 570 LEU A C 1
ATOM 4144 O O . LEU A 1 570 ? 18.148 -23.366 -20.012 1.00 95.25 570 LEU A O 1
ATOM 4148 N N . THR A 1 571 ? 16.854 -22.967 -18.216 1.00 93.75 571 THR A N 1
ATOM 4149 C CA . THR A 1 571 ? 16.479 -24.376 -17.995 1.00 93.75 571 THR A CA 1
ATOM 4150 C C . THR A 1 571 ? 15.692 -24.921 -19.182 1.00 93.75 571 THR A C 1
ATOM 4152 O O . THR A 1 571 ? 16.014 -25.989 -19.704 1.00 93.75 571 THR A O 1
ATOM 4155 N N . LYS A 1 572 ? 14.671 -24.183 -19.644 1.00 93.00 572 LYS A N 1
ATOM 4156 C CA . LYS A 1 572 ? 13.863 -24.575 -20.812 1.00 93.00 572 LYS A CA 1
ATOM 4157 C C . LYS A 1 572 ? 14.713 -24.690 -22.077 1.00 93.00 572 LYS A C 1
ATOM 4159 O O . LYS A 1 572 ? 14.497 -25.606 -22.864 1.00 93.00 572 LYS A O 1
ATOM 4164 N N . ALA A 1 573 ? 15.685 -23.795 -22.246 1.00 92.06 573 ALA A N 1
ATOM 4165 C CA . ALA A 1 573 ? 16.633 -23.815 -23.355 1.00 92.06 573 ALA A CA 1
ATOM 4166 C C . ALA A 1 573 ? 17.758 -24.859 -23.190 1.00 92.06 573 ALA A C 1
ATOM 4168 O O . ALA A 1 573 ? 18.580 -25.003 -24.088 1.00 92.06 573 ALA A O 1
ATOM 4169 N N . LYS A 1 574 ? 17.812 -25.598 -22.067 1.00 90.88 574 LYS A N 1
ATOM 4170 C CA . LYS A 1 574 ? 18.884 -26.559 -21.724 1.00 90.88 574 LYS A CA 1
ATOM 4171 C C . LYS A 1 574 ? 20.286 -25.934 -21.747 1.00 90.88 574 LYS A C 1
ATOM 4173 O O . LYS A 1 574 ? 21.267 -26.599 -22.067 1.00 90.88 574 LYS A O 1
ATOM 4178 N N . LEU A 1 575 ? 20.371 -24.651 -21.400 1.00 81.88 575 LEU A N 1
ATOM 4179 C CA . LEU A 1 575 ? 21.614 -23.879 -21.368 1.00 81.88 575 LEU A CA 1
ATOM 4180 C C . LEU A 1 575 ? 22.245 -23.813 -19.974 1.00 81.88 575 LEU A C 1
ATOM 4182 O O . LEU A 1 575 ? 23.291 -23.190 -19.824 1.00 81.88 575 LEU A O 1
ATOM 4186 N N . ILE A 1 576 ? 21.632 -24.453 -18.974 1.00 73.06 576 ILE A N 1
ATOM 4187 C CA . ILE A 1 576 ? 22.244 -24.638 -17.657 1.00 73.06 576 ILE A CA 1
ATOM 4188 C C . ILE A 1 576 ? 23.254 -25.775 -17.759 1.00 73.06 576 ILE A C 1
ATOM 4190 O O . ILE A 1 576 ? 22.896 -26.905 -18.116 1.00 73.06 576 ILE A O 1
ATOM 4194 N N . LYS A 1 577 ? 24.516 -25.491 -17.446 1.00 59.09 577 LYS A N 1
ATOM 4195 C CA . LYS A 1 577 ? 25.540 -26.529 -17.375 1.00 59.09 577 LYS A CA 1
ATOM 4196 C C . LYS A 1 577 ? 25.257 -27.397 -16.146 1.00 59.09 577 LYS A C 1
ATOM 4198 O O . LYS A 1 577 ? 25.144 -26.896 -15.031 1.00 59.09 577 LYS A O 1
ATOM 4203 N N . ALA A 1 578 ? 25.168 -28.716 -16.329 1.00 39.53 578 ALA A N 1
ATOM 4204 C CA . ALA A 1 578 ? 25.342 -29.635 -15.205 1.00 39.53 578 ALA A CA 1
ATOM 4205 C C . ALA A 1 578 ? 26.717 -29.353 -14.584 1.00 39.53 578 ALA A C 1
ATOM 4207 O O . ALA A 1 578 ? 27.664 -29.148 -15.346 1.00 39.53 578 ALA A O 1
ATOM 4208 N N . GLU A 1 579 ? 26.821 -29.313 -13.249 1.00 33.06 579 GLU A N 1
ATOM 4209 C CA . GLU A 1 579 ? 28.093 -29.098 -12.547 1.00 33.06 579 GLU A CA 1
ATOM 4210 C C . GLU A 1 579 ? 29.185 -29.965 -13.183 1.00 33.06 579 GLU A C 1
ATOM 4212 O O . GLU A 1 579 ? 29.200 -31.191 -13.050 1.00 33.06 579 GLU A O 1
ATOM 4217 N N . ALA A 1 580 ? 30.085 -29.318 -13.924 1.00 31.36 580 ALA A N 1
ATOM 4218 C CA . ALA A 1 580 ? 31.274 -29.961 -14.434 1.00 31.36 580 ALA A CA 1
ATOM 4219 C C . ALA A 1 580 ? 32.197 -30.171 -13.233 1.00 31.36 580 ALA A C 1
ATOM 4221 O O . ALA A 1 580 ? 32.908 -29.265 -12.796 1.00 31.36 580 ALA A O 1
ATOM 4222 N N . ALA A 1 581 ? 32.150 -31.374 -12.673 1.00 32.78 581 ALA A N 1
ATOM 4223 C CA . ALA A 1 581 ? 33.198 -31.892 -11.816 1.00 32.78 581 ALA A CA 1
ATOM 4224 C C . ALA A 1 581 ? 34.464 -32.070 -12.670 1.00 32.78 581 ALA A C 1
ATOM 4226 O O . ALA A 1 581 ? 34.636 -33.125 -13.264 1.00 32.78 581 ALA A O 1
ATOM 4227 N N . ASP A 1 582 ? 35.232 -30.988 -12.841 1.00 39.78 582 ASP A N 1
ATOM 4228 C CA . ASP A 1 582 ? 36.695 -30.949 -13.061 1.00 39.78 582 ASP A CA 1
ATOM 4229 C C . ASP A 1 582 ? 37.165 -29.538 -13.490 1.00 39.78 582 ASP A C 1
ATOM 4231 O O . ASP A 1 582 ? 37.959 -29.363 -14.413 1.00 39.78 582 ASP A O 1
ATOM 4235 N N . GLY A 1 583 ? 36.684 -28.488 -12.813 1.00 45.78 583 GLY A N 1
ATOM 4236 C CA . GLY A 1 583 ? 37.307 -27.166 -12.914 1.00 45.78 583 GLY A CA 1
ATOM 4237 C C . GLY A 1 583 ? 38.658 -27.166 -12.195 1.00 45.78 583 GLY A C 1
ATOM 4238 O O . GLY A 1 583 ? 38.745 -27.584 -11.039 1.00 45.78 583 GLY A O 1
ATOM 4239 N N . VAL A 1 584 ? 39.716 -26.705 -12.864 1.00 58.09 584 VAL A N 1
ATOM 4240 C CA . VAL A 1 584 ? 41.050 -26.537 -12.268 1.00 58.09 584 VAL A CA 1
ATOM 4241 C C . VAL A 1 584 ? 40.934 -25.676 -11.009 1.00 58.09 584 VAL A C 1
ATOM 4243 O O . VAL A 1 584 ? 40.384 -24.576 -11.050 1.00 58.09 584 VAL A O 1
ATOM 4246 N N . GLN A 1 585 ? 41.435 -26.168 -9.873 1.00 70.00 585 GLN A N 1
ATOM 4247 C CA . GLN A 1 585 ? 41.325 -25.453 -8.604 1.00 70.00 585 GLN A CA 1
ATOM 4248 C C . GLN A 1 585 ? 42.138 -24.151 -8.656 1.00 70.00 585 GLN A C 1
ATOM 4250 O O . GLN A 1 585 ? 43.367 -24.181 -8.688 1.00 70.00 585 GLN A O 1
ATOM 4255 N N . LYS A 1 586 ? 41.443 -23.006 -8.649 1.00 78.12 586 LYS A N 1
ATOM 4256 C CA . LYS A 1 586 ? 42.071 -21.680 -8.655 1.00 78.12 586 LYS A CA 1
ATOM 4257 C C . LYS A 1 586 ? 42.941 -21.499 -7.392 1.00 78.12 586 LYS A C 1
ATOM 4259 O O . LYS A 1 586 ? 42.423 -21.696 -6.287 1.00 78.12 586 LYS A O 1
ATOM 4264 N N . PRO A 1 587 ? 44.224 -21.108 -7.518 1.00 82.88 587 PRO A N 1
ATOM 4265 C CA . PRO A 1 587 ? 45.089 -20.816 -6.375 1.00 82.88 587 PRO A CA 1
ATOM 4266 C C . PRO A 1 587 ? 44.554 -19.645 -5.528 1.00 82.88 587 PRO A C 1
ATOM 4268 O O . PRO A 1 587 ? 43.724 -18.868 -6.010 1.00 82.88 587 PRO A O 1
ATOM 4271 N N . PRO A 1 588 ? 45.006 -19.475 -4.271 1.00 82.94 588 PRO A N 1
ATOM 4272 C CA . PRO A 1 588 ? 44.603 -18.350 -3.428 1.00 82.94 588 PRO A CA 1
ATOM 4273 C C . PRO A 1 588 ? 44.856 -16.998 -4.109 1.00 82.94 588 PRO A C 1
ATOM 4275 O O . PRO A 1 588 ? 45.946 -16.754 -4.623 1.00 82.94 588 PRO A O 1
ATOM 4278 N N . ALA A 1 589 ? 43.851 -16.119 -4.090 1.00 82.75 589 ALA A N 1
ATOM 4279 C CA . ALA A 1 589 ? 43.926 -14.824 -4.757 1.00 82.75 589 ALA A CA 1
ATOM 4280 C C . ALA A 1 589 ? 45.003 -13.911 -4.163 1.00 82.75 589 ALA A C 1
ATOM 4282 O O . ALA A 1 589 ? 45.126 -13.793 -2.940 1.00 82.75 589 ALA A O 1
ATOM 4283 N N . LYS A 1 590 ? 45.742 -13.226 -5.041 1.00 84.62 590 LYS A N 1
ATOM 4284 C CA . LYS A 1 590 ? 46.715 -12.188 -4.686 1.00 84.62 590 LYS A CA 1
ATOM 4285 C C . LYS A 1 590 ? 46.701 -11.037 -5.701 1.00 84.62 590 LYS A C 1
ATOM 4287 O O . LYS A 1 590 ? 46.236 -11.251 -6.819 1.00 84.62 590 LYS A O 1
ATOM 4292 N N . PRO A 1 591 ? 47.166 -9.828 -5.327 1.00 81.94 591 PRO A N 1
ATOM 4293 C CA . PRO A 1 591 ? 47.210 -8.688 -6.239 1.00 81.94 591 PRO A CA 1
ATOM 4294 C C . PRO A 1 591 ? 48.045 -9.001 -7.483 1.00 81.94 591 PRO A C 1
ATOM 4296 O O . PRO A 1 591 ? 49.183 -9.452 -7.362 1.00 81.94 591 PRO A O 1
ATOM 4299 N N . VAL A 1 592 ? 47.471 -8.759 -8.659 1.00 85.12 592 VAL A N 1
ATOM 4300 C CA . VAL A 1 592 ? 48.127 -8.935 -9.957 1.00 85.12 592 VAL A CA 1
ATOM 4301 C C . VAL A 1 592 ? 48.295 -7.565 -10.607 1.00 85.12 592 VAL A C 1
ATOM 4303 O O . VAL A 1 592 ? 47.318 -6.851 -10.814 1.00 85.12 592 VAL A O 1
ATOM 4306 N N . ASP A 1 593 ? 49.536 -7.156 -10.855 1.00 85.31 593 ASP A N 1
ATOM 4307 C CA . ASP A 1 593 ? 49.876 -5.824 -11.382 1.00 85.31 593 ASP A CA 1
ATOM 4308 C C . ASP A 1 593 ? 50.886 -5.875 -12.545 1.00 85.31 593 ASP A C 1
ATOM 4310 O O . ASP A 1 593 ? 51.239 -4.833 -13.100 1.00 85.31 593 ASP A O 1
ATOM 4314 N N . GLN A 1 594 ? 51.332 -7.077 -12.934 1.00 87.75 594 GLN A N 1
ATOM 4315 C CA . GLN A 1 594 ? 52.194 -7.308 -14.090 1.00 87.75 594 GLN A CA 1
ATOM 4316 C C . GLN A 1 594 ? 51.401 -7.928 -15.237 1.00 87.75 594 GLN A C 1
ATOM 4318 O O . GLN A 1 594 ? 50.706 -8.925 -15.047 1.00 87.75 594 GLN A O 1
ATOM 4323 N N . GLU A 1 595 ? 51.553 -7.373 -16.439 1.00 89.81 595 GLU A N 1
ATOM 4324 C CA . GLU A 1 595 ? 50.877 -7.833 -17.654 1.00 89.81 595 GLU A CA 1
ATOM 4325 C C . GLU A 1 595 ? 51.808 -8.695 -18.521 1.00 89.81 595 GLU A C 1
ATOM 4327 O O . GLU A 1 595 ? 52.861 -8.239 -18.974 1.00 89.81 595 GLU A O 1
ATOM 4332 N N . ILE A 1 596 ? 51.393 -9.927 -18.818 1.00 87.00 596 ILE A N 1
ATOM 4333 C CA . ILE A 1 596 ? 52.016 -10.789 -19.828 1.00 87.00 596 ILE A CA 1
ATOM 4334 C C . ILE A 1 596 ? 51.230 -10.629 -21.133 1.00 87.00 596 ILE A C 1
ATOM 4336 O O . ILE A 1 596 ? 50.056 -10.991 -21.219 1.00 87.00 596 ILE A O 1
ATOM 4340 N N . THR A 1 597 ? 51.887 -10.068 -22.148 1.00 87.81 597 THR A N 1
ATOM 4341 C CA . THR A 1 597 ? 51.325 -9.799 -23.483 1.00 87.81 597 THR A CA 1
ATOM 4342 C C . THR A 1 597 ? 51.783 -10.856 -24.497 1.00 87.81 597 THR A C 1
ATOM 4344 O O . THR A 1 597 ? 52.783 -11.537 -24.277 1.00 87.81 597 THR A O 1
ATOM 4347 N N . GLY A 1 598 ? 51.082 -10.974 -25.631 1.00 80.19 598 GLY A N 1
ATOM 4348 C CA . GLY A 1 598 ? 51.499 -11.835 -26.752 1.00 80.19 598 GLY A CA 1
ATOM 4349 C C . GLY A 1 598 ? 50.860 -13.227 -26.800 1.00 80.19 598 GLY A C 1
ATOM 4350 O O . GLY A 1 598 ? 51.319 -14.060 -27.574 1.00 80.19 598 GLY A O 1
ATOM 4351 N N . ILE A 1 599 ? 49.813 -13.458 -26.005 1.00 81.38 599 ILE A N 1
ATOM 4352 C CA . ILE A 1 599 ? 48.992 -14.679 -26.012 1.00 81.38 599 ILE A CA 1
ATOM 4353 C C . ILE A 1 599 ? 47.796 -14.451 -26.949 1.00 81.38 599 ILE A C 1
ATOM 4355 O O . ILE A 1 599 ? 47.243 -13.347 -26.982 1.00 81.38 599 ILE A O 1
ATOM 4359 N N . ASP A 1 600 ? 47.407 -15.465 -27.726 1.00 76.50 600 ASP A N 1
ATOM 4360 C CA . ASP A 1 600 ? 46.232 -15.377 -28.600 1.00 76.50 600 ASP A CA 1
ATOM 4361 C C . ASP A 1 600 ? 44.958 -15.143 -27.767 1.00 76.50 600 ASP A C 1
ATOM 4363 O O . ASP A 1 600 ? 44.765 -15.731 -26.702 1.00 76.50 600 ASP A O 1
ATOM 4367 N N . VAL A 1 601 ? 44.061 -14.287 -28.260 1.00 73.44 601 VAL A N 1
ATOM 4368 C CA . VAL A 1 601 ? 42.784 -13.978 -27.600 1.00 73.44 601 VAL A CA 1
ATOM 4369 C C . VAL A 1 601 ? 41.916 -15.220 -27.402 1.00 73.44 601 VAL A C 1
ATOM 4371 O O . VAL A 1 601 ? 41.125 -15.261 -26.464 1.00 73.44 601 VAL A O 1
ATOM 4374 N N . LEU A 1 602 ? 42.058 -16.223 -28.274 1.00 69.81 602 LEU A N 1
ATOM 4375 C CA . LEU A 1 602 ? 41.317 -17.480 -28.197 1.00 69.81 602 LEU A CA 1
ATOM 4376 C C . LEU A 1 602 ? 41.891 -18.452 -27.157 1.00 69.81 602 LEU A C 1
ATOM 4378 O O . LEU A 1 602 ? 41.194 -19.387 -26.781 1.00 69.81 602 LEU A O 1
ATOM 4382 N N . GLU A 1 603 ? 43.121 -18.227 -26.690 1.00 76.12 603 GLU A N 1
ATOM 4383 C CA . GLU A 1 603 ? 43.850 -19.129 -25.785 1.00 76.12 603 GLU A CA 1
ATOM 4384 C C . GLU A 1 603 ? 44.103 -18.505 -24.401 1.00 76.12 603 GLU A C 1
ATOM 4386 O O . GLU A 1 603 ? 44.723 -19.124 -23.539 1.00 76.12 603 GLU A O 1
ATOM 4391 N N . ILE A 1 604 ? 43.627 -17.280 -24.152 1.00 81.50 604 ILE A N 1
ATOM 4392 C CA . ILE A 1 604 ? 43.904 -16.552 -22.904 1.00 81.50 604 ILE A CA 1
ATOM 4393 C C . ILE A 1 604 ? 43.312 -17.233 -21.660 1.00 81.50 604 ILE A C 1
ATOM 4395 O O . ILE A 1 604 ? 43.920 -17.215 -20.586 1.00 81.50 604 ILE A O 1
ATOM 4399 N N . GLU A 1 605 ? 42.139 -17.851 -21.798 1.00 78.50 605 GLU A N 1
ATOM 4400 C CA . GLU A 1 605 ? 41.488 -18.592 -20.714 1.00 78.50 605 GLU A CA 1
ATOM 4401 C C . GLU A 1 605 ? 42.268 -19.879 -20.414 1.00 78.50 605 GLU A C 1
ATOM 4403 O O . GLU A 1 605 ? 42.642 -20.110 -19.263 1.00 78.50 605 GLU A O 1
ATOM 4408 N N . ASP A 1 606 ? 42.651 -20.626 -21.453 1.00 80.12 606 ASP A N 1
ATOM 4409 C CA . ASP A 1 606 ? 43.467 -21.840 -21.338 1.00 80.12 606 ASP A CA 1
ATOM 4410 C C . ASP A 1 606 ? 44.855 -21.551 -20.740 1.00 80.12 606 ASP A C 1
ATOM 4412 O O . ASP A 1 606 ? 45.340 -22.303 -19.891 1.00 80.12 606 ASP A O 1
ATOM 4416 N N . ALA A 1 607 ? 45.480 -20.431 -21.120 1.00 82.81 607 ALA A N 1
ATOM 4417 C CA . ALA A 1 607 ? 46.748 -19.963 -20.564 1.00 82.81 607 ALA A CA 1
ATOM 4418 C C . ALA A 1 607 ? 46.631 -19.632 -19.066 1.00 82.81 607 ALA A C 1
ATOM 4420 O O . ALA A 1 607 ? 47.516 -19.969 -18.273 1.00 82.81 607 ALA A O 1
ATOM 4421 N N . THR A 1 608 ? 45.522 -19.008 -18.661 1.00 85.88 608 THR A N 1
ATOM 4422 C CA . THR A 1 608 ? 45.253 -18.665 -17.257 1.00 85.88 608 THR A CA 1
ATOM 4423 C C . THR A 1 608 ? 45.001 -19.925 -16.422 1.00 85.88 608 THR A C 1
ATOM 4425 O O . THR A 1 608 ? 45.577 -20.084 -15.344 1.00 85.88 608 THR A O 1
ATOM 4428 N N . GLU A 1 609 ? 44.209 -20.868 -16.936 1.00 85.00 609 GLU A N 1
ATOM 4429 C CA . GLU A 1 609 ? 43.961 -22.154 -16.278 1.00 85.00 609 GLU A CA 1
ATOM 4430 C C . GLU A 1 609 ? 45.216 -23.030 -16.200 1.00 85.00 609 GLU A C 1
ATOM 4432 O O . GLU A 1 609 ? 45.420 -23.751 -15.219 1.00 85.00 609 GLU A O 1
ATOM 4437 N N . ALA A 1 610 ? 46.089 -22.969 -17.205 1.00 84.69 610 ALA A N 1
ATOM 4438 C CA . ALA A 1 610 ? 47.350 -23.693 -17.187 1.00 84.69 610 ALA A CA 1
ATOM 4439 C C . ALA A 1 610 ? 48.289 -23.196 -16.076 1.00 84.69 610 ALA A C 1
ATOM 4441 O O . ALA A 1 610 ? 48.944 -24.008 -15.422 1.00 84.69 610 ALA A O 1
ATOM 4442 N N . LEU A 1 611 ? 48.294 -21.889 -15.789 1.00 88.31 611 LEU A N 1
ATOM 4443 C CA . LEU A 1 611 ? 49.005 -21.333 -14.633 1.00 88.31 611 LEU A CA 1
ATOM 4444 C C . LEU A 1 611 ? 48.388 -21.786 -13.302 1.00 88.31 611 LEU A C 1
ATOM 4446 O O . LEU A 1 611 ? 49.120 -22.099 -12.360 1.00 88.31 611 LEU A O 1
ATOM 4450 N N . TRP A 1 612 ? 47.060 -21.915 -13.227 1.00 90.44 612 TRP A N 1
ATOM 4451 C CA . TRP A 1 612 ? 46.389 -22.440 -12.033 1.00 90.44 612 TRP A CA 1
ATOM 4452 C C . TRP A 1 612 ? 46.768 -23.897 -11.738 1.00 90.44 612 TRP A C 1
ATOM 4454 O O . TRP A 1 612 ? 46.964 -24.243 -10.572 1.00 90.44 612 TRP A O 1
ATOM 4464 N N . LYS A 1 613 ? 46.952 -24.736 -12.771 1.00 85.88 613 LYS A N 1
ATOM 4465 C CA . LYS A 1 613 ? 47.445 -26.125 -12.618 1.00 85.88 613 LYS A CA 1
ATOM 4466 C C . LYS A 1 613 ? 48.846 -26.189 -12.000 1.00 85.88 613 LYS A C 1
ATOM 4468 O O . LYS A 1 613 ? 49.154 -27.146 -11.296 1.00 85.88 613 LYS A O 1
ATOM 4473 N N . GLU A 1 614 ? 49.654 -25.153 -12.207 1.00 86.62 614 GLU A N 1
ATOM 4474 C CA . GLU A 1 614 ? 50.995 -24.994 -11.626 1.00 86.62 614 GLU A CA 1
ATOM 4475 C C . GLU A 1 614 ? 50.979 -24.225 -10.288 1.00 86.62 614 GLU A C 1
ATOM 4477 O O . GLU A 1 614 ? 52.029 -23.868 -9.755 1.00 86.62 614 GLU A O 1
ATOM 4482 N N . ASN A 1 615 ? 49.791 -23.992 -9.714 1.00 86.81 615 ASN A N 1
ATOM 4483 C CA . ASN A 1 615 ? 49.573 -23.269 -8.459 1.00 86.81 615 ASN A CA 1
ATOM 4484 C C . ASN A 1 615 ? 50.011 -21.786 -8.491 1.00 86.81 615 ASN A C 1
ATOM 4486 O O . ASN A 1 615 ? 50.369 -21.219 -7.456 1.00 86.81 615 ASN A O 1
ATOM 4490 N N . ILE A 1 616 ? 49.967 -21.154 -9.670 1.00 88.88 616 ILE A N 1
ATOM 4491 C CA . ILE A 1 616 ? 50.260 -19.729 -9.892 1.00 88.88 616 ILE A CA 1
ATOM 4492 C C . ILE A 1 616 ? 48.939 -18.974 -10.056 1.00 88.88 616 ILE A C 1
ATOM 4494 O O . ILE A 1 616 ? 48.119 -19.330 -10.901 1.00 88.88 616 ILE A O 1
ATOM 4498 N N . TYR A 1 617 ? 48.709 -17.931 -9.254 1.00 89.19 617 TYR A N 1
ATOM 4499 C CA . TYR A 1 617 ? 47.502 -17.114 -9.389 1.00 89.19 617 TYR A CA 1
ATOM 4500 C C . TYR A 1 617 ? 47.642 -16.154 -10.571 1.00 89.19 617 TYR A C 1
ATOM 4502 O O . TYR A 1 617 ? 48.546 -15.321 -10.598 1.00 89.19 617 TYR A O 1
ATOM 4510 N N . ALA A 1 618 ? 46.720 -16.261 -11.522 1.00 89.12 618 ALA A N 1
ATOM 4511 C CA . ALA A 1 618 ? 46.671 -15.421 -12.709 1.00 89.12 618 ALA A CA 1
ATOM 4512 C C . ALA A 1 618 ? 45.226 -15.033 -13.041 1.00 89.12 618 ALA A C 1
ATOM 4514 O O . ALA A 1 618 ? 44.291 -15.781 -12.728 1.00 89.12 618 ALA A O 1
ATOM 4515 N N . GLU A 1 619 ? 45.048 -13.882 -13.684 1.00 87.50 619 GLU A N 1
ATOM 4516 C CA . GLU A 1 619 ? 43.756 -13.402 -14.179 1.00 87.50 619 GLU A CA 1
ATOM 4517 C C . GLU A 1 619 ? 43.861 -12.995 -15.650 1.00 87.50 619 GLU A C 1
ATOM 4519 O O . GLU A 1 619 ? 44.808 -12.320 -16.047 1.00 87.50 619 GLU A O 1
ATOM 4524 N N . ALA A 1 620 ? 42.876 -13.375 -16.462 1.00 84.62 620 ALA A N 1
ATOM 4525 C CA . ALA A 1 620 ? 42.759 -12.865 -17.821 1.00 84.62 620 ALA A CA 1
ATOM 4526 C C . ALA A 1 620 ? 42.272 -11.406 -17.787 1.00 84.62 620 ALA A C 1
ATOM 4528 O O . ALA A 1 620 ? 41.327 -11.069 -17.071 1.00 84.62 620 ALA A O 1
ATOM 4529 N N . GLY A 1 621 ? 42.904 -10.542 -18.574 1.00 78.69 621 GLY A N 1
ATOM 4530 C CA . GLY A 1 621 ? 42.609 -9.117 -18.654 1.00 78.69 621 GLY A CA 1
ATOM 4531 C C . GLY A 1 621 ? 42.768 -8.561 -20.069 1.00 78.69 621 GLY A C 1
ATOM 4532 O O . GLY A 1 621 ? 43.077 -9.272 -21.026 1.00 78.69 621 GLY A O 1
ATOM 4533 N N . MET A 1 622 ? 42.550 -7.255 -20.202 1.00 71.06 622 MET A N 1
ATOM 4534 C CA . MET A 1 622 ? 42.710 -6.506 -21.451 1.00 71.06 622 MET A CA 1
ATOM 4535 C C . MET A 1 622 ? 43.634 -5.315 -21.206 1.00 71.06 622 MET A C 1
ATOM 4537 O O . MET A 1 622 ? 43.256 -4.372 -20.512 1.00 71.06 622 MET A O 1
ATOM 4541 N N . GLY A 1 623 ? 44.836 -5.370 -21.781 1.00 64.62 623 GLY A N 1
ATOM 4542 C CA . GLY A 1 623 ? 45.826 -4.298 -21.726 1.00 64.62 623 GLY A CA 1
ATOM 4543 C C . GLY A 1 623 ? 45.679 -3.326 -22.899 1.00 64.62 623 GLY A C 1
ATOM 4544 O O . GLY A 1 623 ? 44.871 -3.514 -23.811 1.00 64.62 623 GLY A O 1
ATOM 4545 N N . CYS A 1 624 ? 46.512 -2.283 -22.930 1.00 54.41 624 CYS A N 1
ATOM 4546 C CA . CYS A 1 624 ? 46.434 -1.211 -23.938 1.00 54.41 624 CYS A CA 1
ATOM 4547 C C . CYS A 1 624 ? 46.661 -1.669 -25.397 1.00 54.41 624 CYS A C 1
ATOM 4549 O O . CYS A 1 624 ? 46.438 -0.888 -26.322 1.00 54.41 624 CYS A O 1
ATOM 4551 N N . THR A 1 625 ? 47.140 -2.897 -25.620 1.00 52.19 625 THR A N 1
ATOM 4552 C CA . THR A 1 625 ? 47.514 -3.421 -26.948 1.00 52.19 625 THR A CA 1
ATOM 4553 C C . THR A 1 625 ? 46.910 -4.791 -27.280 1.00 52.19 625 THR A C 1
ATOM 4555 O O . THR A 1 625 ? 47.171 -5.309 -28.364 1.00 52.19 625 THR A O 1
ATOM 4558 N N . GLY A 1 626 ? 46.068 -5.358 -26.406 1.00 64.50 626 GLY A N 1
ATOM 4559 C CA . GLY A 1 626 ? 45.450 -6.670 -26.616 1.00 64.50 626 GLY A CA 1
ATOM 4560 C C . GLY A 1 626 ? 45.131 -7.425 -25.317 1.00 64.50 626 GLY A C 1
ATOM 4561 O O . GLY A 1 626 ? 45.305 -6.868 -24.231 1.00 64.50 626 GLY A O 1
ATOM 4562 N N . PRO A 1 627 ? 44.655 -8.680 -25.421 1.00 75.81 627 PRO A N 1
ATOM 4563 C CA . PRO A 1 627 ? 44.465 -9.573 -24.276 1.00 75.81 627 PRO A CA 1
ATOM 4564 C C . PRO A 1 627 ? 45.780 -9.769 -23.504 1.00 75.81 627 PRO A C 1
ATOM 4566 O O . PRO A 1 627 ? 46.842 -9.937 -24.110 1.00 75.81 627 PRO A O 1
ATOM 4569 N N . VAL A 1 628 ? 45.713 -9.733 -22.171 1.00 84.12 628 VAL A N 1
ATOM 4570 C CA . VAL A 1 628 ? 46.870 -9.911 -21.276 1.00 84.12 628 VAL A CA 1
ATOM 4571 C C . VAL A 1 628 ? 46.556 -10.895 -20.160 1.00 84.12 628 VAL A C 1
ATOM 4573 O O . VAL A 1 628 ? 45.440 -10.924 -19.652 1.00 84.12 628 VAL A O 1
ATOM 4576 N N . VAL A 1 629 ? 47.552 -11.668 -19.735 1.00 88.25 629 VAL A N 1
ATOM 4577 C CA . VAL A 1 629 ? 47.470 -12.454 -18.495 1.00 88.25 629 VAL A CA 1
ATOM 4578 C C . VAL A 1 629 ? 48.138 -11.654 -17.383 1.00 88.25 629 VAL A C 1
ATOM 4580 O O . VAL A 1 629 ? 49.313 -11.305 -17.486 1.00 88.25 629 VAL A O 1
ATOM 4583 N N . MET A 1 630 ? 47.384 -11.335 -16.336 1.00 86.62 630 MET A N 1
ATOM 4584 C CA . MET A 1 630 ? 47.853 -10.566 -15.189 1.00 86.62 630 MET A CA 1
ATOM 4585 C C . MET A 1 630 ? 48.351 -11.500 -14.087 1.00 86.62 630 MET A C 1
ATOM 4587 O O . MET A 1 630 ? 47.639 -12.422 -13.684 1.00 86.62 630 MET A O 1
ATOM 4591 N N . VAL A 1 631 ? 49.557 -11.243 -13.580 1.00 91.19 631 VAL A N 1
ATOM 4592 C CA . VAL A 1 631 ? 50.197 -12.005 -12.492 1.00 91.19 631 VAL A CA 1
ATOM 4593 C C . VAL A 1 631 ? 50.809 -11.070 -11.444 1.00 91.19 631 VAL A C 1
ATOM 4595 O O . VAL A 1 631 ? 50.959 -9.868 -11.671 1.00 91.19 631 VAL A O 1
ATOM 4598 N N . ALA A 1 632 ? 51.145 -11.610 -10.271 1.00 89.38 632 ALA A N 1
ATOM 4599 C CA . ALA A 1 632 ? 51.858 -10.862 -9.236 1.00 89.38 632 ALA A CA 1
ATOM 4600 C C . ALA A 1 632 ? 53.338 -10.643 -9.627 1.00 89.38 632 ALA A C 1
ATOM 4602 O O . ALA A 1 632 ? 53.898 -11.488 -10.336 1.00 89.38 632 ALA A O 1
ATOM 4603 N N . PRO A 1 633 ? 54.007 -9.579 -9.138 1.00 86.62 633 PRO A N 1
ATOM 4604 C CA . PRO A 1 633 ? 55.406 -9.282 -9.460 1.00 86.62 633 PRO A CA 1
ATOM 4605 C C . PRO A 1 633 ? 56.358 -10.459 -9.255 1.00 86.62 633 PRO A C 1
ATOM 4607 O O . PRO A 1 633 ? 57.233 -10.712 -10.081 1.00 86.62 633 PRO A O 1
ATOM 4610 N N . GLU A 1 634 ? 56.182 -11.189 -8.156 1.00 86.75 634 GLU A N 1
ATOM 4611 C CA . GLU A 1 634 ? 57.034 -12.315 -7.785 1.00 86.75 634 GLU A CA 1
ATOM 4612 C C . GLU A 1 634 ? 56.828 -13.574 -8.645 1.00 86.75 634 GLU A C 1
ATOM 4614 O O . GLU A 1 634 ? 57.704 -14.439 -8.659 1.00 86.75 634 GLU A O 1
ATOM 4619 N N . ASP A 1 635 ? 55.720 -13.666 -9.389 1.00 89.81 635 ASP A N 1
ATOM 4620 C CA . ASP A 1 635 ? 55.392 -14.825 -10.232 1.00 89.81 635 ASP A CA 1
ATOM 4621 C C . ASP A 1 635 ? 55.706 -14.594 -11.716 1.00 89.81 635 ASP A C 1
ATOM 4623 O O . ASP A 1 635 ? 55.648 -15.540 -12.501 1.00 89.81 635 ASP A O 1
ATOM 4627 N N . LEU A 1 636 ? 56.047 -13.364 -12.118 1.00 89.19 636 LEU A N 1
ATOM 4628 C CA . LEU A 1 636 ? 56.178 -12.970 -13.524 1.00 89.19 636 LEU A CA 1
ATOM 4629 C C . LEU A 1 636 ? 57.159 -13.853 -14.311 1.00 89.19 636 LEU A C 1
ATOM 4631 O O . LEU A 1 636 ? 56.808 -14.374 -15.370 1.00 89.19 636 LEU A O 1
ATOM 4635 N N . GLU A 1 637 ? 58.372 -14.064 -13.792 1.00 87.75 637 GLU A N 1
ATOM 4636 C CA . GLU A 1 637 ? 59.392 -14.869 -14.483 1.00 87.75 637 GLU A CA 1
ATOM 4637 C C . GLU A 1 637 ? 58.976 -16.341 -14.620 1.00 87.75 637 GLU A C 1
ATOM 4639 O O . GLU A 1 637 ? 59.194 -16.960 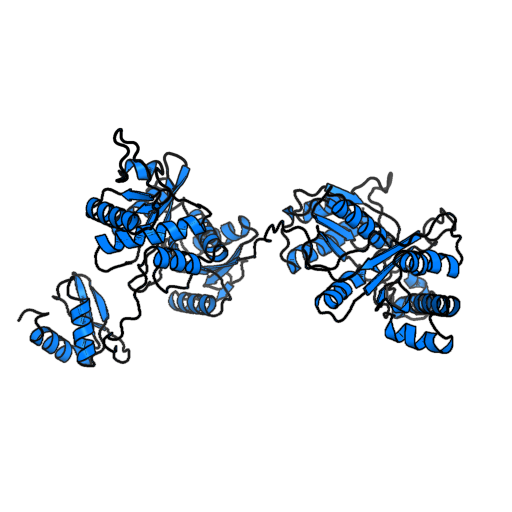-15.664 1.00 87.75 637 GLU A O 1
ATOM 4644 N N . VAL A 1 638 ? 58.339 -16.896 -13.584 1.00 89.50 638 VAL A N 1
ATOM 4645 C CA . VAL A 1 638 ? 57.902 -18.299 -13.558 1.00 89.50 638 VAL A CA 1
ATOM 4646 C C . VAL A 1 638 ? 56.703 -18.502 -14.485 1.00 89.50 638 VAL A C 1
ATOM 4648 O O . VAL A 1 638 ? 56.684 -19.458 -15.261 1.00 89.50 638 VAL A O 1
ATOM 4651 N N . ALA A 1 639 ? 55.740 -17.577 -14.464 1.00 89.69 639 ALA A N 1
ATOM 4652 C CA . ALA A 1 639 ? 54.569 -17.599 -15.330 1.00 89.69 639 ALA A CA 1
ATOM 4653 C C . ALA A 1 639 ? 54.955 -17.472 -16.811 1.00 89.69 639 ALA A C 1
ATOM 4655 O O . ALA A 1 639 ? 54.493 -18.263 -17.631 1.00 89.69 639 ALA A O 1
ATOM 4656 N N . MET A 1 640 ? 55.865 -16.554 -17.163 1.00 89.94 640 MET A N 1
ATOM 4657 C CA . MET A 1 640 ? 56.361 -16.425 -18.540 1.00 89.94 640 MET A CA 1
ATOM 4658 C C . MET A 1 640 ? 57.098 -17.682 -19.014 1.00 89.94 640 MET A C 1
ATOM 4660 O O . MET A 1 640 ? 56.889 -18.122 -20.145 1.00 89.94 640 MET A O 1
ATOM 4664 N N . ALA A 1 641 ? 57.943 -18.282 -18.168 1.00 87.62 641 ALA A N 1
ATOM 4665 C CA . ALA A 1 641 ? 58.652 -19.514 -18.511 1.00 87.62 641 ALA A CA 1
ATOM 4666 C C . ALA A 1 641 ? 57.684 -20.684 -18.745 1.00 87.62 641 ALA A C 1
ATOM 4668 O O . ALA A 1 641 ? 57.847 -21.432 -19.710 1.00 87.62 641 ALA A O 1
ATOM 4669 N N . LYS A 1 642 ? 56.648 -20.808 -17.907 1.00 89.12 642 LYS A N 1
ATOM 4670 C CA . LYS A 1 642 ? 55.623 -21.850 -18.040 1.00 89.12 642 LYS A CA 1
ATOM 4671 C C . LYS A 1 642 ? 54.739 -21.667 -19.261 1.00 89.12 642 LYS A C 1
ATOM 4673 O O . LYS A 1 642 ? 54.500 -22.628 -19.982 1.00 89.12 642 LYS A O 1
ATOM 4678 N N . LEU A 1 643 ? 54.319 -20.443 -19.550 1.00 88.81 643 LEU A N 1
ATOM 4679 C CA . LEU A 1 643 ? 53.536 -20.154 -20.748 1.00 88.81 643 LEU A CA 1
ATOM 4680 C C . LEU A 1 643 ? 54.331 -20.407 -22.038 1.00 88.81 643 LEU A C 1
ATOM 4682 O O . LEU A 1 643 ? 53.755 -20.883 -23.014 1.00 88.81 643 LEU A O 1
ATOM 4686 N N . LYS A 1 644 ? 55.654 -20.183 -22.033 1.00 88.38 644 LYS A N 1
ATOM 4687 C CA . LYS A 1 644 ? 56.546 -20.594 -23.134 1.00 88.38 644 LYS A CA 1
ATOM 4688 C C . LYS A 1 644 ? 56.692 -22.113 -23.241 1.00 88.38 644 LYS A C 1
ATOM 4690 O O . LYS A 1 644 ? 56.598 -22.650 -24.339 1.00 88.38 644 LYS A O 1
ATOM 4695 N N . GLU A 1 645 ? 56.891 -22.812 -22.121 1.00 86.00 645 GLU A N 1
ATOM 4696 C CA . GLU A 1 645 ? 56.973 -24.285 -22.081 1.00 86.00 645 GLU A CA 1
ATOM 4697 C C . GLU A 1 645 ? 55.704 -24.940 -22.649 1.00 86.00 645 GLU A C 1
ATOM 4699 O O . GLU A 1 645 ? 55.776 -25.939 -23.363 1.00 86.00 645 GLU A O 1
ATOM 4704 N N . LEU A 1 646 ? 54.547 -24.348 -22.354 1.00 83.31 646 LEU A N 1
ATOM 4705 C CA . LEU A 1 646 ? 53.231 -24.842 -22.746 1.00 83.31 646 LEU A CA 1
ATOM 4706 C C . LEU A 1 646 ? 52.776 -24.365 -24.135 1.00 83.31 646 LEU A C 1
ATOM 4708 O O . LEU A 1 646 ? 51.720 -24.785 -24.599 1.00 83.31 646 LEU A O 1
ATOM 4712 N N . GLY A 1 647 ? 53.575 -23.534 -24.814 1.00 83.00 647 GLY A N 1
ATOM 4713 C CA . GLY A 1 647 ? 53.326 -23.098 -26.191 1.00 83.00 647 GLY A CA 1
ATOM 4714 C C . GLY A 1 647 ? 52.369 -21.912 -26.356 1.00 83.00 647 GLY A C 1
ATOM 4715 O O . GLY A 1 647 ? 52.052 -21.571 -27.490 1.00 83.00 647 GLY A O 1
ATOM 4716 N N . PHE A 1 648 ? 51.952 -21.259 -25.267 1.00 81.62 648 PHE A N 1
ATOM 4717 C CA . PHE A 1 648 ? 51.076 -20.075 -25.293 1.00 81.62 648 PHE A CA 1
ATOM 4718 C C . PHE A 1 648 ? 51.819 -18.768 -25.626 1.00 81.62 648 PHE A C 1
ATOM 4720 O O . PHE A 1 648 ? 51.197 -17.750 -25.924 1.00 81.62 648 PHE A O 1
ATOM 4727 N N . LEU A 1 649 ? 53.154 -18.776 -25.555 1.00 82.25 649 LEU A N 1
ATOM 4728 C CA . LEU A 1 649 ? 54.026 -17.660 -25.925 1.00 82.25 649 LEU A CA 1
ATOM 4729 C C . LEU A 1 649 ? 55.070 -18.126 -26.946 1.00 82.25 649 LEU A C 1
ATOM 4731 O O . LEU A 1 649 ? 55.655 -19.198 -26.794 1.00 82.25 649 LEU A O 1
ATOM 4735 N N . GLY A 1 650 ? 55.343 -17.292 -27.954 1.00 71.88 650 GLY A N 1
ATOM 4736 C CA . GLY A 1 650 ? 56.495 -17.474 -28.847 1.00 71.88 650 GLY A CA 1
ATOM 4737 C C . GLY A 1 650 ? 57.838 -17.318 -28.114 1.00 71.88 650 GLY A C 1
ATOM 4738 O O . GLY A 1 650 ? 57.885 -16.734 -27.026 1.00 71.88 650 GLY A O 1
ATOM 4739 N N . GLU A 1 651 ? 58.920 -17.854 -28.700 1.00 55.16 651 GLU A N 1
ATOM 4740 C CA . GLU A 1 651 ? 60.288 -17.806 -28.134 1.00 55.16 651 GLU A CA 1
ATOM 4741 C C . GLU A 1 651 ? 60.742 -16.410 -27.686 1.00 55.16 651 GLU A C 1
ATOM 4743 O O . GLU A 1 651 ? 60.548 -15.425 -28.433 1.00 55.16 651 GLU A O 1
#

Solvent-accessible surface area (backbone atoms only — not comparable to full-atom values): 33370 Å² total; per-residue (Å²): 94,69,51,54,49,42,24,40,52,32,22,30,52,24,42,43,48,49,30,62,79,64,67,45,66,40,57,66,31,41,32,26,36,20,18,27,66,70,59,34,48,59,96,88,49,63,65,78,50,50,57,18,41,59,24,30,64,76,54,50,18,76,60,35,45,52,41,68,42,81,41,41,16,11,9,40,38,51,38,51,51,51,36,49,50,39,26,74,70,64,80,35,55,24,26,35,35,32,19,17,16,51,60,89,37,49,40,71,54,28,69,43,17,51,76,67,78,38,72,69,77,38,80,72,77,53,56,43,48,48,80,46,59,49,67,76,33,61,66,63,41,73,42,80,84,25,55,11,49,50,48,91,86,55,56,64,49,69,68,45,45,49,37,32,36,47,52,50,17,28,50,69,63,76,42,57,78,85,68,38,51,35,49,32,38,44,24,33,22,37,85,54,29,40,63,45,70,70,38,52,54,26,62,53,50,37,50,50,53,37,51,49,30,34,75,71,69,78,39,56,82,85,44,36,63,59,43,36,68,65,26,41,61,86,33,72,27,58,80,39,49,34,47,16,13,10,54,73,50,49,65,61,49,46,52,31,31,70,73,63,81,35,67,26,38,36,36,30,10,55,16,76,56,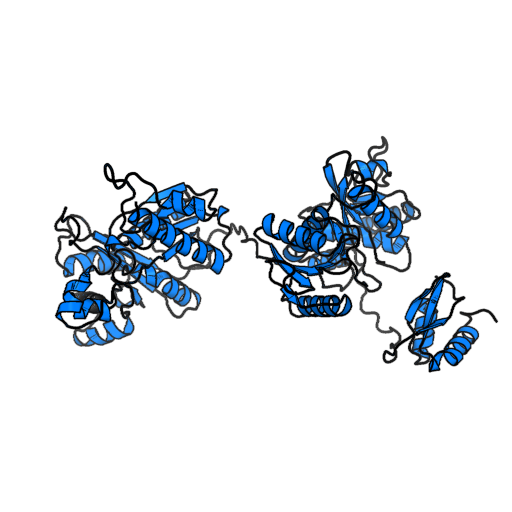82,72,87,55,87,52,86,50,52,45,35,28,19,41,33,39,33,56,42,89,55,78,44,73,89,72,81,73,74,73,72,70,74,37,33,34,34,34,54,32,68,76,44,79,71,39,49,68,36,43,46,50,3,50,52,48,29,41,71,72,34,89,51,44,46,50,33,38,28,20,56,78,87,72,62,92,56,57,70,47,74,17,88,46,67,67,51,27,49,53,50,50,54,48,32,52,72,72,60,77,20,60,19,31,33,34,55,78,82,90,70,57,87,34,23,23,15,43,12,40,38,47,10,82,76,64,69,32,63,26,33,31,11,18,24,37,68,38,51,40,96,48,70,45,59,18,33,46,51,25,44,51,53,29,50,24,53,39,40,29,72,69,38,89,77,48,27,36,23,33,38,74,52,95,49,34,71,58,28,50,51,54,52,56,50,42,39,77,74,69,35,88,75,48,68,17,47,29,94,56,98,80,45,44,41,64,21,54,75,68,32,58,37,43,31,54,26,44,28,37,22,33,52,30,69,62,24,36,51,49,53,50,52,56,19,7,58,93,52,79,67,72,34,25,59,45,36,22,38,36,18,38,47,46,38,87,93,48,75,64,46,45,16,34,35,55,37,50,48,29,30,57,13,48,17,31,22,47,51,52,31,42,42,32,46,75,50,39,36,50,62,37,40,52,53,44,34,52,65,64,65,68,61,77,72,86,71,91,78,70,77,67,74,37,79,88,70,78,55,83,40,77,47,70,75,43,54,77,92,44,41,64,60,53,31,50,52,36,19,75,70,63,38,51,54,43,72,46,76,53,101,87,45,47,20,44,27,22,27,79,92,45,44,70,59,51,54,51,49,36,38,76,72,64,53,33,78,136

Secondary structure (DSSP, 8-state):
-HHHHHHHHHHHHHHHHHHHHTT--GGG--EEEE--S---B-SS-BS-S-HHHHHHHHHT-TT-EEEE---GGGHHHHHHHHHHHHHHTTS-SEEEEEE---GGGTTTTHHHHHHTT----------EEEEEES--SSSPEE-TTS-EE--GGG-S-HHHHHIIIIIHHHHHTT--GGG-SEEE---B-HHHHHHHT---HHHHHHHHHHHHHHHHTSS-GGGHHHHHHHH-----B-SSTTTTSSGGGHHHHHHHHHTTS-S-EEEEEEE-TTSTTS-SSPEEEEEEEE---S----------PPEEEEEE-S--TT-HHHHHHHHHHHHHH-TTEEEEEEESTTS-SS-EEE-SSHHHHHHHHHHHHHHTS-SEEEES---PPTTEEEEEEEE-TTT--EEEEEEEEE-SSSSHHHHHHHHHHHHHHHHHHTT-SSPEEEEESSTTHHHHHHHHHHHHHTT---EE---SSTT--SEE-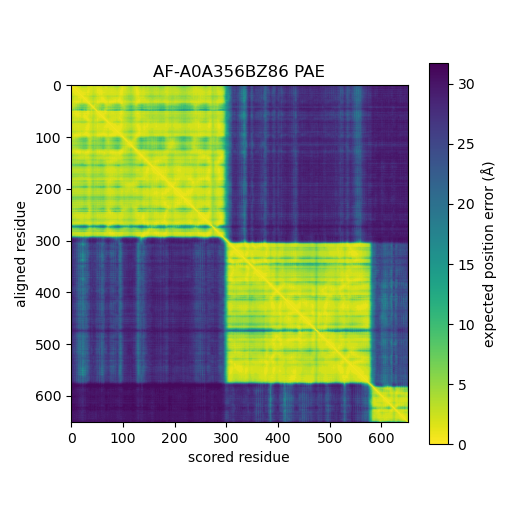HHHHHHT-SSEEE--HHHHHHHHHHHHSGGGTTSSB-SS--SEEEEETT----EEE--TTB-HHHHHHHHHHHHHHHHTTHHHHHHHHHHHTT-SPP--TT---PPPP----EEE----TTTHHHHHHHHHHTT--EEEEEETTEEEEEE-GGGHHHHHHHHHHTTSS--

Sequence (651 aa):
MFENLAAKAGGVLSLRHLLWNNDIDPATVDYIIETSEEAAGDMNQRGGGNFAKSIGEKCGCINATGSDTRSFCAGPAHSVINATGLVKSGIYKNVVVVAGGATAKLGMNSRDHVKKEVPVLEDCMGGFALLIGADDGVNPIIRTDAIGRHRVGTGSSPQAVTTALVTDPLQAAGLSITDVDKFSVEMQNPEITVPAGAGDVPLANYKMIAALGVKQGSLERTEINSFVEEHGLKGWAPTQGHIPSGVPFVGFAREGLLNGTLKRVMIVGKGSLFLARLTNLFDGVSFIMEPNSGKGSSTTVTAEKMVTVGVTLLGSEHGVEEVVRGAELAQRKHRNIKVVAIGPKGSTSLPVVEANTEEEQRSAMENLLRTGEIDACVTMHYNFPLGVTTIGRVMAPATGREMLIASTTGMSAGNRTEAMHKNAILGVAVAKGLGIEDPEVGILNVDGALTTERSLRDLEKEGYAINWAASGRADGQAVMRGNDALTGACDVLVTDSLTGNILVKMLSALNTGGSIESVGYGYGPGVGEGYKQIVNIVSRASGAPVIAGAVEFAADMANAKLPELVEAELTKAKLIKAEAADGVQKPPAKPVDQEITGIDVLEIEDATEALWKENIYAEAGMGCTGPVVMVAPEDLEVAMAKLKELGFLGE

pLDDT: mean 90.6, std 10.81, range [30.67, 98.75]

Mean predicted aligned error: 17.32 Å

Foldseek 3Di:
DVQLVQWLVQQLVQVLCVCVVVVNDLCLAQEEEEQFQFFDDDPVDTVPDASRVSSSVSNVNVNYDYHYAHAFLARQVVQVLVLLVCCVVVVGFKYKYKTWFGPVQQLVLVVLCVVVVHHSPRRDIDMHMDIDGHCPLQFWDWPNQQKAFFDPPQAADLLSNCCRAPVRSCVSVVHALVLAQAEQAQLEAQVNCVSSVNHQPQLVSLLSSQVVCCVVVNDPPVCSVVSCVGHGDHRDFRDRRNTSFSCVCVVVVRVCQNVVVGAKYKGKGWADCPPPNPDPHIGIMIIMIGGRPSPGDPPDPDSLAQAEEEEEQPLAPVHSLQSQLLQVVLVVVDVSYQYEYEEDPPSHPGHYDYDDDPVSSVVVVVVCQVVVVHLAYEDADDDDDALKFFWFWFQQQVARDIAIEQGADHFNHLDQLVRLLLSQLLLVLLCVLLVNPQWAAAEEPDPNRVVNVVVVVVLVVVPQDHHHFFEPDPVRDSHYYPVCSNNVSTRYYGDGNVVNNVSRQCRQCVPVVSQARHGGQARAFIAGAPDQHGYGHHHSRYGSNNSSSVSVSSRSCSSSSSNVSSNVSCVSSVVHDDPPPPQQDAADDDDFDDWDDAFDSVCQVVLQSQCSNVNFHWDWDADPPGITITGHPVCVVVSVVSCVVVPRHDD

Nearest PDB structures (foldseek):
  3il4-assembly2_C  TM=5.857E-01  e=4.108E-09  Enterococcus faecalis
  3il6-assembly1_A-2  TM=5.734E-01  e=1.238E-08  Enterococcus faecalis
  3il5-assembly2_D  TM=5.666E-01  e=1.102E-08  Enterococcus faecalis
  7yvy-assembly3_C  TM=6.105E-01  e=3.663E-06  Pyrococcus furiosus COM1
  4bi9-assembly1_A  TM=6.115E-01  e=1.535E-03  Trypanosoma brucei brucei TREU927